Protein AF-A0A0D2ULB6-F1 (afdb_monomer)

Secondary structure (DSSP, 8-state):
--HHHHHHH--TTTT--SEEEEEE-TTT-EEEPTTSS-EEE--TT-HHHHHHHHHHSTTGGGSEEEEEEEEP--GGG-EEEEEEEEEEEETTEEEEEEEEEEEEEEE---HHHHHHHTT---SEEEEEE---S--HHHHHHHHHHHHTTTTTTEEEEEEETTEEEEEESSHHHHHHHHHHHHHHS-EEEEEEEEEEEEETTTTEEEEEEEEEEEEPS--TT-EEE--HHHHHHTTS--SEEEEEEESSSEEEE-TTT--EEEE-HHHHHHS---EEE-GGG-EEEEEEEEEEEEEEETTEEEEEEEEEETTTTTT----EEEEESBTTT--TT-EEEEEETTT-----HHHHHS-GGG--SEEEEEEE--TTT--TT--SEE------EE----HHHHHHHHHHHHHHHHHHHH-HHHHHTS-EEE-TTS-HHHHHHHHHHHHHHHHHHT----SPPGGGEEP--------S-TTGGGTTS-HHHHHHHHHHHHHHHHHHHHHHHHHT--TT-HHHHHHHHHHHHHHHHHHHHHHHHHHHHHHHHHHHH-

Structure (mmCIF, N/CA/C/O backbone):
data_AF-A0A0D2ULB6-F1
#
_entry.id   AF-A0A0D2ULB6-F1
#
loop_
_atom_site.group_PDB
_atom_site.id
_atom_site.type_symbol
_atom_site.label_atom_id
_atom_site.label_alt_id
_atom_site.label_comp_id
_atom_site.label_asym_id
_atom_site.label_entity_id
_atom_site.label_seq_id
_atom_site.pdbx_PDB_ins_code
_atom_site.Cartn_x
_atom_site.Cartn_y
_atom_site.Cartn_z
_atom_site.occupancy
_atom_site.B_iso_or_equiv
_atom_site.auth_seq_id
_atom_site.auth_comp_id
_atom_site.auth_asym_id
_atom_site.auth_atom_id
_atom_site.pdbx_PDB_model_num
ATOM 1 N N . MET A 1 1 ? 59.447 15.020 -54.342 1.00 63.72 1 MET A N 1
ATOM 2 C CA . MET A 1 1 ? 58.090 15.419 -54.772 1.00 63.72 1 MET A CA 1
ATOM 3 C C . MET A 1 1 ? 57.686 16.630 -53.933 1.00 63.72 1 MET A C 1
ATOM 5 O O . MET A 1 1 ? 57.990 16.621 -52.745 1.00 63.72 1 MET A O 1
ATOM 9 N N . CYS A 1 2 ? 57.134 17.696 -54.522 1.00 76.69 2 CYS A N 1
ATOM 10 C CA . CYS A 1 2 ? 56.746 18.900 -53.774 1.00 76.69 2 CYS A CA 1
ATOM 11 C C . CYS A 1 2 ? 55.510 18.633 -52.887 1.00 76.69 2 CYS A C 1
ATOM 13 O O . CYS A 1 2 ? 54.745 17.719 -53.189 1.00 76.69 2 CYS A O 1
ATOM 15 N N . VAL A 1 3 ? 55.289 19.396 -51.808 1.00 71.50 3 VAL A N 1
ATOM 16 C CA . VAL A 1 3 ? 54.136 19.171 -50.901 1.00 71.50 3 VAL A CA 1
ATOM 17 C C . VAL A 1 3 ? 52.798 19.317 -51.640 1.00 71.50 3 VAL A C 1
ATOM 19 O O . VAL A 1 3 ? 51.882 18.530 -51.410 1.00 71.50 3 VAL A O 1
ATOM 22 N N . ASP A 1 4 ? 52.707 20.250 -52.589 1.00 76.38 4 ASP A N 1
ATOM 23 C CA . ASP A 1 4 ? 51.505 20.448 -53.411 1.00 76.38 4 ASP A CA 1
ATOM 24 C C . ASP A 1 4 ? 51.300 19.326 -54.441 1.00 76.38 4 ASP A C 1
ATOM 26 O O . ASP A 1 4 ? 50.174 18.929 -54.725 1.00 76.38 4 ASP A O 1
ATOM 30 N N . CYS A 1 5 ? 52.393 18.740 -54.932 1.00 78.38 5 CYS A N 1
ATOM 31 C CA . CYS A 1 5 ? 52.381 17.580 -55.817 1.00 78.38 5 CYS A CA 1
ATOM 32 C C . CYS A 1 5 ? 51.831 16.348 -55.070 1.00 78.38 5 CYS A C 1
ATOM 34 O O . CYS A 1 5 ? 50.957 15.653 -55.578 1.00 78.38 5 CYS A O 1
ATOM 36 N N . ILE A 1 6 ? 52.274 16.132 -53.820 1.00 78.06 6 ILE A N 1
ATOM 37 C CA . ILE A 1 6 ? 51.802 15.039 -52.950 1.00 78.06 6 ILE A CA 1
ATOM 38 C C . ILE A 1 6 ? 50.309 15.194 -52.629 1.00 78.06 6 ILE A C 1
ATOM 40 O O . ILE A 1 6 ? 49.584 14.205 -52.630 1.00 78.06 6 ILE A O 1
ATOM 44 N N . ARG A 1 7 ? 49.829 16.422 -52.385 1.00 72.38 7 ARG A N 1
ATOM 45 C CA . ARG A 1 7 ? 48.402 16.692 -52.128 1.00 72.38 7 ARG A CA 1
ATOM 46 C C . ARG A 1 7 ? 47.494 16.383 -53.320 1.00 72.38 7 ARG A C 1
ATOM 48 O O . ARG A 1 7 ? 46.340 16.034 -53.097 1.00 72.38 7 ARG A O 1
ATOM 55 N N . ASN A 1 8 ? 47.997 16.536 -54.543 1.00 77.38 8 ASN A N 1
ATOM 56 C CA . ASN A 1 8 ? 47.217 16.319 -55.762 1.00 77.38 8 ASN A CA 1
ATOM 57 C C . ASN A 1 8 ? 47.294 14.872 -56.273 1.00 77.38 8 ASN A C 1
ATOM 59 O O . ASN A 1 8 ? 46.322 14.392 -56.847 1.00 77.38 8 ASN A O 1
ATOM 63 N N . GLU A 1 9 ? 48.419 14.176 -56.074 1.00 78.56 9 GLU A N 1
ATOM 64 C CA . GLU A 1 9 ? 48.606 12.800 -56.563 1.00 78.56 9 GLU A CA 1
ATOM 65 C C . GLU A 1 9 ? 48.183 11.720 -55.556 1.00 78.56 9 GLU A C 1
ATOM 67 O O . GLU A 1 9 ? 47.784 10.630 -55.964 1.00 78.56 9 GLU A O 1
ATOM 72 N N . VAL A 1 10 ? 48.259 11.987 -54.246 1.00 76.44 10 VAL A N 1
ATOM 73 C CA . VAL A 1 10 ? 47.962 10.987 -53.209 1.00 76.44 10 VAL A CA 1
ATOM 74 C C . VAL A 1 10 ? 46.552 11.189 -52.654 1.00 76.44 10 VAL A C 1
ATOM 76 O O . VAL A 1 10 ? 46.322 12.069 -51.823 1.00 76.44 10 VAL A O 1
ATOM 79 N N . ASP A 1 11 ? 45.610 10.327 -53.048 1.00 74.81 11 ASP A N 1
ATOM 80 C CA . ASP A 1 11 ? 44.286 10.276 -52.418 1.00 74.81 11 ASP A CA 1
ATOM 81 C C . ASP A 1 11 ? 44.346 9.497 -51.094 1.00 74.81 11 ASP A C 1
ATOM 83 O O . ASP A 1 11 ? 44.472 8.274 -51.035 1.00 74.81 11 ASP A O 1
ATOM 87 N N . ILE A 1 12 ? 44.256 10.233 -49.990 1.00 78.25 12 ILE A N 1
ATOM 88 C CA . ILE A 1 12 ? 44.272 9.692 -48.624 1.00 78.25 12 ILE A CA 1
ATOM 89 C C . ILE A 1 12 ? 42.889 9.152 -48.222 1.00 78.25 12 ILE A C 1
ATOM 91 O O . ILE A 1 12 ? 42.772 8.437 -47.225 1.00 78.25 12 ILE A O 1
ATOM 95 N N . THR A 1 13 ? 41.847 9.466 -49.003 1.00 76.38 13 THR A N 1
ATOM 96 C CA . THR A 1 13 ? 40.466 9.014 -48.782 1.00 76.38 13 THR A CA 1
ATOM 97 C C . THR A 1 13 ? 40.177 7.635 -49.368 1.00 76.38 13 THR A C 1
ATOM 99 O O . THR A 1 13 ? 39.078 7.110 -49.164 1.00 76.38 13 THR A O 1
ATOM 102 N N . ASP A 1 14 ? 41.152 7.023 -50.046 1.00 78.69 14 ASP A N 1
ATOM 103 C CA . ASP A 1 14 ? 40.992 5.702 -50.637 1.00 78.69 14 ASP A CA 1
ATOM 104 C C . ASP A 1 14 ? 40.728 4.636 -49.555 1.00 78.69 14 ASP A C 1
ATOM 106 O O . ASP A 1 14 ? 41.454 4.501 -48.562 1.00 78.69 14 ASP A O 1
ATOM 110 N N . GLY A 1 15 ? 39.621 3.910 -49.714 1.00 79.12 15 GLY A N 1
ATOM 111 C CA . GLY A 1 15 ? 39.100 2.960 -48.728 1.00 79.12 15 GLY A CA 1
ATOM 112 C C . GLY A 1 15 ? 38.148 3.530 -47.662 1.00 79.12 15 GLY A C 1
ATOM 113 O O . GLY A 1 15 ? 37.706 2.761 -46.803 1.00 79.12 15 GLY A O 1
ATOM 114 N N . ILE A 1 16 ? 37.790 4.822 -47.703 1.00 85.69 16 ILE A N 1
ATOM 115 C CA . ILE A 1 16 ? 36.759 5.421 -46.834 1.00 85.69 16 ILE A CA 1
ATOM 116 C C . ILE A 1 16 ? 35.440 5.572 -47.603 1.00 85.69 16 ILE A C 1
ATOM 118 O O . ILE A 1 16 ? 35.384 6.151 -48.687 1.00 85.69 16 ILE A O 1
ATOM 122 N N . ALA A 1 17 ? 34.341 5.086 -47.022 1.00 86.50 17 ALA A N 1
ATOM 123 C CA . ALA A 1 17 ? 33.015 5.254 -47.612 1.00 86.50 17 ALA A CA 1
ATOM 124 C C . ALA A 1 17 ? 32.534 6.716 -47.501 1.00 86.50 17 ALA A C 1
ATOM 126 O O . ALA A 1 17 ? 32.363 7.231 -46.397 1.00 86.50 17 ALA A O 1
ATOM 127 N N . LYS A 1 18 ? 32.273 7.365 -48.646 1.00 87.62 18 LYS A N 1
ATOM 128 C CA . LYS A 1 18 ? 31.757 8.751 -48.732 1.00 87.62 18 LYS A CA 1
ATOM 129 C C . LYS A 1 18 ? 30.229 8.849 -48.588 1.00 87.62 18 LYS A C 1
ATOM 131 O O . LYS A 1 18 ? 29.702 9.943 -48.410 1.00 87.62 18 LYS A O 1
ATOM 136 N N . HIS A 1 19 ? 29.530 7.712 -48.608 1.00 89.62 19 HIS A N 1
ATOM 137 C CA . HIS A 1 19 ? 28.084 7.623 -48.410 1.00 89.62 19 HIS A CA 1
ATOM 138 C C . HIS A 1 19 ? 27.736 6.660 -47.271 1.00 89.62 19 HIS A C 1
ATOM 140 O O . HIS A 1 19 ? 28.348 5.597 -47.137 1.00 89.62 19 HIS A O 1
ATOM 146 N N . GLY A 1 20 ? 26.727 7.010 -46.475 1.00 89.00 20 GLY A N 1
ATOM 147 C CA . GLY A 1 20 ? 26.208 6.179 -45.390 1.00 89.00 20 GLY A CA 1
ATOM 148 C C . GLY A 1 20 ? 24.688 6.264 -45.264 1.00 89.00 20 GLY A C 1
ATOM 149 O O . GLY A 1 20 ? 24.058 7.192 -45.758 1.00 89.00 20 GLY A O 1
ATOM 150 N N . ILE A 1 21 ? 24.084 5.291 -44.585 1.00 90.62 21 ILE A N 1
ATOM 151 C CA . ILE A 1 21 ? 22.645 5.290 -44.278 1.00 90.62 21 ILE A CA 1
ATOM 152 C C . ILE A 1 21 ? 22.483 5.443 -42.771 1.00 90.62 21 ILE A C 1
ATOM 154 O O . ILE A 1 21 ? 23.151 4.734 -42.023 1.00 90.62 21 ILE A O 1
ATOM 158 N N . LEU A 1 22 ? 21.599 6.318 -42.304 1.00 91.00 22 LEU A N 1
ATOM 159 C CA . LEU A 1 22 ? 21.206 6.451 -40.900 1.00 91.00 22 LEU A CA 1
ATOM 160 C C . LEU A 1 22 ? 19.757 6.009 -40.739 1.00 91.00 22 LEU A C 1
ATOM 162 O O . LEU A 1 22 ? 18.895 6.489 -41.460 1.00 91.00 22 LEU A O 1
ATOM 166 N N . ASN A 1 23 ? 19.487 5.108 -39.796 1.00 91.88 23 ASN A N 1
ATOM 167 C CA . ASN A 1 23 ? 18.119 4.674 -39.526 1.00 91.88 23 ASN A CA 1
ATOM 168 C C . ASN A 1 23 ? 17.566 5.514 -38.378 1.00 91.88 23 ASN A C 1
ATOM 170 O O . ASN A 1 23 ? 18.190 5.577 -37.317 1.00 91.88 23 ASN A O 1
ATOM 174 N N . TRP A 1 24 ? 16.415 6.133 -38.597 1.00 90.88 24 TRP A N 1
ATOM 175 C CA . TRP A 1 24 ? 15.753 7.042 -37.669 1.00 90.88 24 TRP A CA 1
ATOM 176 C C . TRP A 1 24 ? 14.312 6.597 -37.426 1.00 90.88 24 TRP A C 1
ATOM 178 O O . TRP A 1 24 ? 13.598 6.248 -38.367 1.00 90.88 24 TRP A O 1
ATOM 188 N N . CYS A 1 25 ? 13.872 6.598 -36.170 1.00 90.25 25 CYS A N 1
ATOM 189 C CA . CYS A 1 25 ? 12.504 6.240 -35.817 1.00 90.25 25 CYS A CA 1
ATOM 190 C C . CYS A 1 25 ? 11.628 7.485 -35.713 1.00 90.25 25 CYS A C 1
ATOM 192 O O . CYS A 1 25 ? 11.863 8.333 -34.860 1.00 90.25 25 CYS A O 1
ATOM 194 N N . ARG A 1 26 ? 10.561 7.540 -36.518 1.00 86.31 26 ARG A N 1
ATOM 195 C CA . ARG A 1 26 ? 9.628 8.678 -36.564 1.00 86.31 26 ARG A CA 1
ATOM 196 C C . ARG A 1 26 ? 8.887 8.930 -35.247 1.00 86.31 26 ARG A C 1
ATOM 198 O O . ARG A 1 26 ? 8.573 10.069 -34.951 1.00 86.31 26 ARG A O 1
ATOM 205 N N . ASN A 1 27 ? 8.596 7.882 -34.474 1.00 84.31 27 ASN A N 1
ATOM 206 C CA . ASN A 1 27 ? 7.733 7.997 -33.291 1.00 84.31 27 ASN A CA 1
ATOM 207 C C . ASN A 1 27 ? 8.496 8.316 -32.001 1.00 84.31 27 ASN A C 1
ATOM 209 O O . ASN A 1 27 ? 7.884 8.740 -31.031 1.00 84.31 27 ASN A O 1
ATOM 213 N N . CYS A 1 28 ? 9.797 8.027 -31.940 1.00 84.75 28 CYS A N 1
ATOM 214 C CA . CYS A 1 28 ? 10.604 8.288 -30.743 1.00 84.75 28 CYS A CA 1
ATOM 215 C C . CYS A 1 28 ? 11.834 9.148 -31.023 1.00 84.75 28 CYS A C 1
ATOM 217 O O . CYS A 1 28 ? 12.656 9.297 -30.130 1.00 84.75 28 CYS A O 1
ATOM 219 N N . GLU A 1 29 ? 12.001 9.605 -32.265 1.00 86.75 29 GLU A N 1
ATOM 220 C CA . GLU A 1 29 ? 13.094 10.465 -32.733 1.00 86.75 29 GLU A CA 1
ATOM 221 C C . GLU A 1 29 ? 14.506 9.929 -32.434 1.00 86.75 29 GLU A C 1
ATOM 223 O O . GLU A 1 29 ? 15.489 10.661 -32.387 1.00 86.75 29 GLU A O 1
ATOM 228 N N . ARG A 1 30 ? 14.631 8.607 -32.262 1.00 88.75 30 ARG A N 1
ATOM 229 C CA . ARG A 1 30 ? 15.908 7.943 -31.965 1.00 88.75 30 ARG A CA 1
ATOM 230 C C . ARG A 1 30 ? 16.594 7.470 -33.233 1.00 88.75 30 ARG A C 1
ATOM 232 O O . ARG A 1 30 ? 15.940 6.983 -34.159 1.00 88.75 30 ARG A O 1
ATOM 239 N N . TYR A 1 31 ? 17.920 7.500 -33.213 1.00 90.38 31 TYR A N 1
ATOM 240 C CA . TYR A 1 31 ? 18.774 6.940 -34.251 1.00 90.38 31 TYR A CA 1
ATOM 241 C C . TYR A 1 31 ? 19.286 5.555 -33.857 1.00 90.38 31 TYR A C 1
ATOM 243 O O . TYR A 1 31 ? 19.660 5.307 -32.708 1.00 90.38 31 TYR A O 1
ATOM 251 N N . LEU A 1 32 ? 19.331 4.640 -34.825 1.00 90.19 32 LEU A N 1
ATOM 252 C CA . LEU A 1 32 ? 19.930 3.324 -34.635 1.00 90.19 32 LEU A CA 1
ATOM 253 C C . LEU A 1 32 ? 21.455 3.445 -34.611 1.00 90.19 32 LEU A C 1
ATOM 255 O O . LEU A 1 32 ? 22.077 3.923 -35.567 1.00 90.19 32 LEU A O 1
ATOM 259 N N . ASN A 1 33 ? 22.058 2.953 -33.537 1.00 86.94 33 ASN A N 1
ATOM 260 C CA . ASN A 1 33 ? 23.501 2.918 -33.378 1.00 86.94 33 ASN A CA 1
ATOM 261 C C . ASN A 1 33 ? 24.158 1.956 -34.394 1.00 86.94 33 ASN A C 1
ATOM 263 O O . ASN A 1 33 ? 23.523 1.053 -34.941 1.00 86.94 33 ASN A O 1
ATOM 267 N N . HIS A 1 34 ? 25.455 2.137 -34.651 1.00 78.62 34 HIS A N 1
ATOM 268 C CA . HIS A 1 34 ? 26.231 1.357 -35.625 1.00 78.62 34 HIS A CA 1
ATOM 269 C C . HIS A 1 34 ? 26.242 -0.160 -35.345 1.00 78.62 34 HIS A C 1
ATOM 271 O O . HIS A 1 34 ? 26.382 -0.947 -36.276 1.00 78.62 34 HIS A O 1
ATOM 277 N N . ASN A 1 35 ? 26.058 -0.564 -34.083 1.00 77.44 35 ASN A N 1
ATOM 278 C CA . ASN A 1 35 ? 25.974 -1.959 -33.646 1.00 77.44 35 ASN A CA 1
ATOM 279 C C . ASN A 1 35 ? 24.591 -2.601 -33.883 1.00 77.44 35 ASN A C 1
ATOM 281 O O . ASN A 1 35 ? 24.417 -3.781 -33.601 1.00 77.44 35 ASN A O 1
ATOM 285 N N . GLY A 1 36 ? 23.604 -1.845 -34.379 1.00 75.31 36 GLY A N 1
ATOM 286 C CA . GLY A 1 36 ? 22.288 -2.354 -34.780 1.00 75.31 36 GLY A CA 1
ATOM 287 C C . GLY A 1 36 ? 21.363 -2.788 -33.637 1.00 75.31 36 GLY A C 1
ATOM 288 O O . GLY A 1 36 ? 20.239 -3.201 -33.902 1.00 75.31 36 GLY A O 1
ATOM 289 N N . GLN A 1 37 ? 21.803 -2.684 -32.381 1.00 75.75 37 GLN A N 1
ATOM 290 C CA . GLN A 1 37 ? 21.043 -3.141 -31.211 1.00 75.75 37 GLN A CA 1
ATOM 291 C C . GLN A 1 37 ? 20.433 -1.984 -30.416 1.00 75.75 37 GLN A C 1
ATOM 293 O O . GLN A 1 37 ? 19.296 -2.074 -29.954 1.00 75.75 37 GLN A O 1
ATOM 298 N N . ASN A 1 38 ? 21.167 -0.875 -30.291 1.00 83.44 38 ASN A N 1
ATOM 299 C CA . ASN A 1 38 ? 20.782 0.223 -29.409 1.00 83.44 38 ASN A CA 1
ATOM 300 C C . ASN A 1 38 ? 20.250 1.413 -30.208 1.00 83.44 38 ASN A C 1
ATOM 302 O O . ASN A 1 38 ? 20.798 1.775 -31.249 1.00 83.44 38 ASN A O 1
ATOM 306 N N . TRP A 1 39 ? 19.204 2.041 -29.680 1.00 88.38 39 TRP A N 1
ATOM 307 C CA . TRP A 1 39 ? 18.621 3.270 -30.209 1.00 88.38 39 TRP A CA 1
ATOM 308 C C . TRP A 1 39 ? 18.983 4.421 -29.277 1.00 88.38 39 TRP A C 1
ATOM 310 O O . TRP A 1 39 ? 18.679 4.355 -28.087 1.00 88.38 39 TRP A O 1
ATOM 320 N N . LEU A 1 40 ? 19.635 5.448 -29.812 1.00 88.19 40 LEU A N 1
ATOM 321 C CA . LEU A 1 40 ? 20.091 6.618 -29.065 1.00 88.19 40 LEU A CA 1
ATOM 322 C C . LEU A 1 40 ? 19.201 7.819 -29.402 1.00 88.19 40 LEU A C 1
ATOM 324 O O . LEU A 1 40 ? 18.844 8.005 -30.567 1.00 88.19 40 LEU A O 1
ATOM 328 N N . VAL A 1 41 ? 18.831 8.608 -28.395 1.00 87.94 41 VAL A N 1
ATOM 329 C CA . VAL A 1 41 ? 18.207 9.922 -28.613 1.00 87.94 41 VAL A CA 1
ATOM 330 C C . VAL A 1 41 ? 19.323 10.867 -29.027 1.00 87.94 41 VAL A C 1
ATOM 332 O O . VAL A 1 41 ? 20.303 10.967 -28.307 1.00 87.94 41 VAL A O 1
ATOM 335 N N . ALA A 1 42 ? 19.216 11.498 -30.191 1.00 87.31 42 ALA A N 1
ATOM 336 C CA . ALA A 1 42 ? 20.209 12.463 -30.637 1.00 87.31 42 ALA A CA 1
ATOM 337 C C . ALA A 1 42 ? 19.510 13.564 -31.429 1.00 87.31 42 ALA A C 1
ATOM 339 O O . ALA A 1 42 ? 18.795 13.275 -32.389 1.00 87.31 42 ALA A O 1
ATOM 340 N N . GLU A 1 43 ? 19.731 14.811 -31.034 1.00 87.56 43 GLU A N 1
ATOM 341 C CA . GLU A 1 43 ? 19.219 15.978 -31.749 1.00 87.56 43 GLU A CA 1
ATOM 342 C C . GLU A 1 43 ? 19.993 16.195 -33.057 1.00 87.56 43 GLU A C 1
ATOM 344 O O . GLU A 1 43 ? 21.124 15.711 -33.227 1.00 87.56 43 GLU A O 1
ATOM 349 N N . LEU A 1 44 ? 19.385 16.922 -33.997 1.00 84.25 44 LEU A N 1
ATOM 350 C CA . LEU A 1 44 ? 20.067 17.354 -35.216 1.00 84.25 44 LEU A CA 1
ATOM 351 C C . LEU A 1 44 ? 21.279 18.219 -34.851 1.00 84.25 44 LEU A C 1
ATOM 353 O O . LEU A 1 44 ? 21.235 18.998 -33.909 1.00 84.25 44 LEU A O 1
ATOM 357 N N . GLU A 1 45 ? 22.381 18.029 -35.577 1.00 85.00 45 GLU A N 1
ATOM 358 C CA . GLU A 1 45 ? 23.652 18.738 -35.349 1.00 85.00 45 GLU A CA 1
ATOM 359 C C . GLU A 1 45 ? 24.271 18.551 -33.942 1.00 85.00 45 GLU A C 1
ATOM 361 O O . GLU A 1 45 ? 25.219 19.238 -33.569 1.00 85.00 45 GLU A O 1
ATOM 366 N N . SER A 1 46 ? 23.818 17.550 -33.177 1.00 90.12 46 SER A N 1
ATOM 367 C CA . SER A 1 46 ? 24.377 17.231 -31.860 1.00 90.12 46 SER A CA 1
ATOM 368 C C . SER A 1 46 ? 25.712 16.475 -31.924 1.00 90.12 46 SER A C 1
ATOM 370 O O . SER A 1 46 ? 26.015 15.712 -32.851 1.00 90.12 46 SER A O 1
ATOM 372 N N . ARG A 1 47 ? 26.506 16.598 -30.852 1.00 87.81 47 ARG A N 1
ATOM 373 C CA . ARG A 1 47 ? 27.756 15.836 -30.653 1.00 87.81 47 ARG A CA 1
ATOM 374 C C . ARG A 1 47 ? 27.534 14.317 -30.679 1.00 87.81 47 ARG A C 1
ATOM 376 O O . ARG A 1 47 ? 28.395 13.556 -31.132 1.00 87.81 47 ARG A O 1
ATOM 383 N N . GLU A 1 48 ? 26.389 13.863 -30.180 1.00 89.62 48 GLU A N 1
ATOM 384 C CA . GLU A 1 48 ? 26.035 12.444 -30.124 1.00 89.62 48 GLU A CA 1
ATOM 385 C C . GLU A 1 48 ? 25.770 11.875 -31.518 1.00 89.62 48 GLU A C 1
ATOM 387 O O . GLU A 1 48 ? 26.307 10.819 -31.874 1.00 89.62 48 GLU A O 1
ATOM 392 N N . LEU A 1 49 ? 25.034 12.624 -32.345 1.00 89.50 49 LEU A N 1
ATOM 393 C CA . LEU A 1 49 ? 24.793 12.283 -33.742 1.00 89.50 49 LEU A CA 1
ATOM 394 C C . LEU A 1 49 ? 26.100 12.246 -34.540 1.00 89.50 49 LEU A C 1
ATOM 396 O O . LEU A 1 49 ? 26.315 11.327 -35.333 1.00 89.50 49 LEU A O 1
ATOM 400 N N . LEU A 1 50 ? 27.010 13.190 -34.281 1.00 90.56 50 LEU A N 1
ATOM 401 C CA . LEU A 1 50 ? 28.331 13.227 -34.908 1.00 90.56 50 LEU A CA 1
ATOM 402 C C . LEU A 1 50 ? 29.140 11.976 -34.554 1.00 90.56 50 LEU A C 1
ATOM 404 O O . LEU A 1 50 ? 29.695 11.315 -35.433 1.00 90.56 50 LEU A O 1
ATOM 408 N N . THR A 1 51 ? 29.136 11.589 -33.278 1.00 88.88 51 THR A N 1
ATOM 409 C CA . THR A 1 51 ? 29.808 10.370 -32.808 1.00 88.88 51 THR A CA 1
ATOM 410 C C . THR A 1 51 ? 29.249 9.118 -33.490 1.00 88.88 51 THR A C 1
ATOM 412 O O . THR A 1 51 ? 30.009 8.223 -33.872 1.00 88.88 51 THR A O 1
ATOM 415 N N . LEU A 1 52 ? 27.928 9.050 -33.674 1.00 88.69 52 LEU A N 1
ATOM 416 C CA . LEU A 1 52 ? 27.264 7.951 -34.374 1.00 88.69 52 LEU A CA 1
ATOM 417 C C . LEU A 1 52 ? 27.683 7.906 -35.851 1.00 88.69 52 LEU A C 1
ATOM 419 O O . LEU A 1 52 ? 28.018 6.832 -36.355 1.00 88.69 52 LEU A O 1
ATOM 423 N N . CYS A 1 53 ? 27.734 9.060 -36.518 1.00 88.94 53 CYS A N 1
ATOM 424 C CA . CYS A 1 53 ? 28.157 9.184 -37.913 1.00 88.94 53 CYS A CA 1
ATOM 425 C C . CYS A 1 53 ? 29.606 8.718 -38.112 1.00 88.94 53 CYS A C 1
ATOM 427 O O . CYS A 1 53 ? 29.858 7.869 -38.969 1.00 88.94 53 CYS A O 1
ATOM 429 N N . LEU A 1 54 ? 30.541 9.185 -37.274 1.00 88.56 54 LEU A N 1
ATOM 430 C CA . LEU A 1 54 ? 31.956 8.792 -37.334 1.00 88.56 54 LEU A CA 1
ATOM 431 C C . LEU A 1 54 ? 32.157 7.286 -37.115 1.00 88.56 54 LEU A C 1
ATOM 433 O O . LEU A 1 54 ? 32.912 6.655 -37.851 1.00 88.56 54 LEU A O 1
ATOM 437 N N . LYS A 1 55 ? 31.449 6.685 -36.148 1.00 88.06 55 LYS A N 1
ATOM 438 C CA . LYS A 1 55 ? 31.538 5.238 -35.869 1.00 88.06 55 LYS A CA 1
ATOM 439 C C . LYS A 1 55 ? 30.931 4.367 -36.968 1.00 88.06 55 LYS A C 1
ATOM 441 O O . LYS A 1 55 ? 31.306 3.205 -37.101 1.00 88.06 55 LYS A O 1
ATOM 446 N N . LYS A 1 56 ? 29.976 4.894 -37.737 1.00 86.38 56 LYS A N 1
ATOM 447 C CA . LYS A 1 56 ? 29.292 4.140 -38.796 1.00 86.38 56 LYS A CA 1
ATOM 448 C C . LYS A 1 56 ? 30.122 4.015 -40.073 1.00 86.38 56 LYS A C 1
ATOM 450 O O . LYS A 1 56 ? 29.921 3.074 -40.842 1.00 86.38 56 LYS A O 1
ATOM 455 N N . ILE A 1 57 ? 31.046 4.946 -40.304 1.00 85.56 57 ILE A N 1
ATOM 456 C CA . ILE A 1 57 ? 31.901 4.955 -41.492 1.00 85.56 57 ILE A CA 1
ATOM 457 C C . ILE A 1 57 ? 32.960 3.857 -41.378 1.00 85.56 57 ILE A C 1
ATOM 459 O O . ILE A 1 57 ? 33.750 3.798 -40.437 1.00 85.56 57 ILE A O 1
ATOM 463 N N . ARG A 1 58 ? 33.014 2.989 -42.389 1.00 82.12 58 ARG A N 1
ATOM 464 C CA . ARG A 1 58 ? 34.059 1.967 -42.502 1.00 82.12 58 ARG A CA 1
ATOM 465 C C . ARG A 1 58 ? 35.378 2.618 -42.921 1.00 82.12 58 ARG A C 1
ATOM 467 O O . ARG A 1 58 ? 35.390 3.488 -43.784 1.00 82.12 58 ARG A O 1
ATOM 474 N N . GLY A 1 59 ? 36.482 2.172 -42.324 1.00 81.50 59 GLY A N 1
ATOM 475 C CA . GLY A 1 59 ? 37.835 2.626 -42.678 1.00 81.50 59 GLY A CA 1
ATOM 476 C C . GLY A 1 59 ? 38.350 3.828 -41.880 1.00 81.50 59 GLY A C 1
ATOM 477 O O . GLY A 1 59 ? 39.561 4.031 -41.843 1.00 81.50 59 GLY A O 1
ATOM 478 N N . LEU A 1 60 ? 37.484 4.549 -41.156 1.00 81.62 60 LEU A N 1
ATOM 479 C CA . LEU A 1 60 ? 37.879 5.744 -40.401 1.00 81.62 60 LEU A CA 1
ATOM 480 C C . LEU A 1 60 ? 38.813 5.439 -39.216 1.00 81.62 60 LEU A C 1
ATOM 482 O O . LEU A 1 60 ? 39.624 6.273 -38.848 1.00 81.62 60 LEU A O 1
ATOM 486 N N . GLY A 1 61 ? 38.774 4.220 -38.666 1.00 79.69 61 GLY A N 1
ATOM 487 C CA . GLY A 1 61 ? 39.682 3.801 -37.588 1.00 79.69 61 GLY A CA 1
ATOM 488 C C . GLY A 1 61 ? 41.152 3.641 -38.003 1.00 79.69 61 GLY A C 1
ATOM 489 O O . GLY A 1 61 ? 42.007 3.503 -37.137 1.00 79.69 61 GLY A O 1
ATOM 490 N N . LYS A 1 62 ? 41.463 3.643 -39.310 1.00 80.94 62 LYS A N 1
ATOM 491 C CA . LYS A 1 62 ? 42.840 3.526 -39.826 1.00 80.94 62 LYS A CA 1
ATOM 492 C C . LYS A 1 62 ? 43.542 4.877 -39.995 1.00 80.94 62 LYS A C 1
ATOM 494 O O . LYS A 1 62 ? 44.735 4.898 -40.281 1.00 80.94 62 LYS A O 1
ATOM 499 N N . VAL A 1 63 ? 42.807 5.982 -39.890 1.00 82.62 63 VAL A N 1
ATOM 500 C CA . VAL A 1 63 ? 43.302 7.336 -40.157 1.00 82.62 63 VAL A CA 1
ATOM 501 C C . VAL A 1 63 ? 42.997 8.218 -38.950 1.00 82.62 63 VAL A C 1
ATOM 503 O O . VAL A 1 63 ? 41.975 8.036 -38.291 1.00 82.62 63 VAL A O 1
ATOM 506 N N . ARG A 1 64 ? 43.880 9.167 -38.627 1.00 86.12 64 ARG A N 1
ATOM 507 C CA . ARG A 1 64 ? 43.655 10.079 -37.503 1.00 86.12 64 ARG A CA 1
ATOM 508 C C . ARG A 1 64 ? 42.667 11.162 -37.933 1.00 86.12 64 ARG A C 1
ATOM 510 O O . ARG A 1 64 ? 42.920 11.886 -38.890 1.00 86.12 64 ARG A O 1
ATOM 517 N N . VAL A 1 65 ? 41.530 11.266 -37.249 1.00 88.12 65 VAL A N 1
ATOM 518 C CA . VAL A 1 65 ? 40.561 12.352 -37.467 1.00 88.12 65 VAL A CA 1
ATOM 519 C C . VAL A 1 65 ? 41.005 13.556 -36.642 1.00 88.12 65 VAL A C 1
ATOM 521 O O . VAL A 1 65 ? 41.211 13.420 -35.438 1.00 88.12 65 VAL A O 1
ATOM 524 N N . GLN A 1 66 ? 41.179 14.709 -37.286 1.00 88.94 66 GLN A N 1
ATOM 525 C CA . GLN A 1 66 ? 41.562 15.952 -36.615 1.00 88.94 66 GLN A CA 1
ATOM 526 C C . GLN A 1 66 ? 40.334 16.777 -36.231 1.00 88.94 66 GLN A C 1
ATOM 528 O O . GLN A 1 66 ? 40.249 17.268 -35.110 1.00 88.94 66 GLN A O 1
ATOM 533 N N . ASP A 1 67 ? 39.400 16.923 -37.168 1.00 89.50 67 ASP A N 1
ATOM 534 C CA . ASP A 1 67 ? 38.201 17.734 -36.998 1.00 89.50 67 ASP A CA 1
ATOM 535 C C . ASP A 1 67 ? 37.030 17.109 -37.763 1.00 89.50 67 ASP A C 1
ATOM 537 O O . ASP A 1 67 ? 37.211 16.460 -38.799 1.00 89.50 67 ASP A O 1
ATOM 541 N N . ALA A 1 68 ? 35.827 17.286 -37.238 1.00 91.88 68 ALA A N 1
ATOM 542 C CA . ALA A 1 68 ? 34.596 16.857 -37.869 1.00 91.88 68 ALA A CA 1
ATOM 543 C C . ALA A 1 68 ? 33.488 17.848 -37.517 1.00 91.88 68 ALA A C 1
ATOM 545 O O . ALA A 1 68 ? 33.277 18.162 -36.349 1.00 91.88 68 ALA A O 1
ATOM 546 N N . GLY A 1 69 ? 32.750 18.295 -38.528 1.00 92.75 69 GLY A N 1
ATOM 547 C CA . GLY A 1 69 ? 31.659 19.248 -38.364 1.00 92.75 69 GLY A CA 1
ATOM 548 C C . GLY A 1 69 ? 30.512 18.958 -39.318 1.00 92.75 69 GLY A C 1
ATOM 549 O O . GLY A 1 69 ? 30.705 18.390 -40.397 1.00 92.75 69 GLY A O 1
ATOM 550 N N . PHE A 1 70 ? 29.304 19.342 -38.923 1.00 93.75 70 PHE A N 1
ATOM 551 C CA . PHE A 1 70 ? 28.153 19.283 -39.812 1.00 93.75 70 PHE A CA 1
ATOM 552 C C . PHE A 1 70 ? 28.217 20.413 -40.837 1.00 93.75 70 PHE A C 1
ATOM 554 O O . PHE A 1 70 ? 28.654 21.526 -40.549 1.00 93.75 70 PHE A O 1
ATOM 561 N N . ILE A 1 71 ? 27.800 20.105 -42.058 1.00 93.06 71 ILE A N 1
ATOM 562 C CA . ILE A 1 71 ? 27.454 21.110 -43.054 1.00 93.06 71 ILE A CA 1
ATOM 563 C C . ILE A 1 71 ? 25.941 21.213 -43.012 1.00 93.06 71 ILE A C 1
ATOM 565 O O . ILE A 1 71 ? 25.270 20.194 -43.186 1.00 93.06 71 ILE A O 1
ATOM 569 N N . TRP A 1 72 ? 25.434 22.430 -42.817 1.00 90.25 72 TRP A N 1
ATOM 570 C CA . TRP A 1 72 ? 24.000 22.676 -42.814 1.00 90.25 72 TRP A CA 1
ATOM 571 C C . TRP A 1 72 ? 23.361 22.106 -44.082 1.00 90.25 72 TRP A C 1
ATOM 573 O O . TRP A 1 72 ? 23.807 22.336 -45.213 1.00 90.25 72 TRP A O 1
ATOM 583 N N . THR A 1 73 ? 22.314 21.327 -43.874 1.00 88.06 73 THR A N 1
ATOM 584 C CA . THR A 1 73 ? 21.497 20.717 -44.915 1.00 88.06 73 THR A CA 1
ATOM 585 C C . THR A 1 73 ? 20.047 20.975 -44.575 1.00 88.06 73 THR A C 1
ATOM 587 O O . THR A 1 73 ? 19.667 20.929 -43.408 1.00 88.06 73 THR A O 1
ATOM 590 N N . GLU A 1 74 ? 19.222 21.206 -45.590 1.00 86.75 74 GLU A N 1
ATOM 591 C CA . GLU A 1 74 ? 17.806 21.478 -45.374 1.00 86.75 74 GLU A CA 1
ATOM 592 C C . GLU A 1 74 ? 17.122 20.316 -44.616 1.00 86.75 74 GLU A C 1
ATOM 594 O O . GLU A 1 74 ? 17.281 19.158 -45.028 1.00 86.75 74 GLU A O 1
ATOM 599 N N . PRO A 1 75 ? 16.327 20.580 -43.559 1.00 76.50 75 PRO A N 1
ATOM 600 C CA . PRO A 1 75 ? 15.714 19.539 -42.721 1.00 76.50 75 PRO A CA 1
ATOM 601 C C . PRO A 1 75 ? 14.873 18.505 -43.490 1.00 76.50 75 PRO A C 1
ATOM 603 O O . PRO A 1 75 ? 14.880 17.315 -43.174 1.00 76.50 75 PRO A O 1
ATOM 606 N N . HIS A 1 76 ? 14.190 18.929 -44.557 1.00 82.00 76 HIS A N 1
ATOM 607 C CA . HIS A 1 76 ? 13.338 18.061 -45.379 1.00 82.00 76 HIS A CA 1
ATOM 608 C C . HIS A 1 76 ? 14.120 17.149 -46.329 1.00 82.00 76 HIS A C 1
ATOM 610 O O . HIS A 1 76 ? 13.578 16.157 -46.820 1.00 82.00 76 HIS A O 1
ATOM 616 N N . SER A 1 77 ? 15.402 17.441 -46.569 1.00 84.62 77 SER A N 1
ATOM 617 C CA . SER A 1 77 ? 16.222 16.705 -47.536 1.00 84.62 77 SER A CA 1
ATOM 618 C C . SER A 1 77 ? 16.515 15.260 -47.114 1.00 84.62 77 SER A C 1
ATOM 620 O O . SER A 1 77 ? 16.964 14.463 -47.942 1.00 84.62 77 SER A O 1
ATOM 622 N N . ARG A 1 78 ? 16.271 14.912 -45.835 1.00 87.81 78 ARG A N 1
ATOM 623 C CA . ARG A 1 78 ? 16.634 13.625 -45.206 1.00 87.81 78 ARG A CA 1
ATOM 624 C C . ARG A 1 78 ? 18.083 13.226 -45.488 1.00 87.81 78 ARG A C 1
ATOM 626 O O . ARG A 1 78 ? 18.408 12.043 -45.605 1.00 87.81 78 ARG A O 1
ATOM 633 N N . ARG A 1 79 ? 18.957 14.217 -45.622 1.00 90.69 79 ARG A N 1
ATOM 634 C CA . ARG A 1 79 ? 20.383 14.051 -45.869 1.00 90.69 79 ARG A CA 1
ATOM 635 C C . ARG A 1 79 ? 21.128 14.853 -44.826 1.00 90.69 79 ARG A C 1
ATOM 637 O O . ARG A 1 79 ? 20.746 15.977 -44.539 1.00 90.69 79 ARG A O 1
ATOM 644 N N . ILE A 1 80 ? 22.179 14.266 -44.276 1.00 91.94 80 ILE A N 1
ATOM 645 C CA . ILE A 1 80 ? 23.074 14.914 -43.323 1.00 91.94 80 ILE A CA 1
ATOM 646 C C . ILE A 1 80 ? 24.462 14.878 -43.936 1.00 91.94 80 ILE A C 1
ATOM 648 O O . ILE A 1 80 ? 24.960 13.809 -44.295 1.00 91.94 80 ILE A O 1
ATOM 652 N N . LYS A 1 81 ? 25.087 16.044 -44.078 1.00 92.94 81 LYS A N 1
ATOM 653 C CA . LYS A 1 81 ? 26.446 16.152 -44.608 1.00 92.94 81 LYS A CA 1
ATOM 654 C C . LYS A 1 81 ? 27.411 16.431 -43.468 1.00 92.94 81 LYS A C 1
ATOM 656 O O . LYS A 1 81 ? 27.223 17.370 -42.703 1.00 92.94 81 LYS A O 1
ATOM 661 N N . VAL A 1 82 ? 28.456 15.618 -43.367 1.00 93.25 82 VAL A N 1
ATOM 662 C CA . VAL A 1 82 ? 29.512 15.775 -42.363 1.00 93.25 82 VAL A CA 1
ATOM 663 C C . VAL A 1 82 ? 30.821 16.037 -43.086 1.00 93.25 82 VAL A C 1
ATOM 665 O O . VAL A 1 82 ? 31.261 15.229 -43.902 1.00 93.25 82 VAL A O 1
ATOM 668 N N . LYS A 1 83 ? 31.446 17.173 -42.795 1.00 94.06 83 LYS A N 1
ATOM 669 C CA . LYS A 1 83 ? 32.805 17.480 -43.225 1.00 94.06 83 LYS A CA 1
ATOM 670 C C . LYS A 1 83 ? 33.768 16.848 -42.232 1.00 94.06 83 LYS A C 1
ATOM 672 O O . LYS A 1 83 ? 33.697 17.153 -41.046 1.00 94.06 83 LYS A O 1
ATOM 677 N N . VAL A 1 84 ? 34.666 15.993 -42.709 1.00 91.62 84 VAL A N 1
ATOM 678 C CA . VAL A 1 84 ? 35.692 15.354 -41.878 1.00 91.62 84 VAL A CA 1
ATOM 679 C C . VAL A 1 84 ? 37.068 15.740 -42.402 1.00 91.62 84 VAL A C 1
ATOM 681 O O . VAL A 1 84 ? 37.341 15.644 -43.601 1.00 91.62 84 VAL A O 1
ATOM 684 N N . VAL A 1 85 ? 37.930 16.185 -41.493 1.00 91.81 85 VAL A N 1
ATOM 685 C CA . VAL A 1 85 ? 39.338 16.480 -41.746 1.00 91.81 85 VAL A CA 1
ATOM 686 C C . VAL A 1 85 ? 40.163 15.326 -41.196 1.00 91.81 85 VAL A C 1
ATOM 688 O O . VAL A 1 85 ? 40.189 15.074 -39.989 1.00 91.81 85 VAL A O 1
ATOM 691 N N . ILE A 1 86 ? 40.824 14.612 -42.100 1.00 90.19 86 ILE A N 1
ATOM 692 C CA . ILE A 1 86 ? 41.676 13.472 -41.776 1.00 90.19 86 ILE A CA 1
ATOM 693 C C . ILE A 1 86 ? 43.149 13.820 -41.947 1.00 90.19 86 ILE A C 1
ATOM 695 O O . ILE A 1 86 ? 43.526 14.635 -42.790 1.00 90.19 86 ILE A O 1
ATOM 699 N N . GLU A 1 87 ? 43.975 13.156 -41.153 1.00 88.31 87 GLU A N 1
ATOM 700 C CA . GLU A 1 87 ? 45.422 13.277 -41.133 1.00 88.31 87 GLU A CA 1
ATOM 701 C C . GLU A 1 87 ? 46.043 11.880 -41.255 1.00 88.31 87 GLU A C 1
ATOM 703 O O . GLU A 1 87 ? 45.728 10.967 -40.482 1.00 88.31 87 GLU A O 1
ATOM 708 N N . LYS A 1 88 ? 46.908 11.702 -42.256 1.00 84.25 88 LYS A N 1
ATOM 709 C CA . LYS A 1 88 ? 47.636 10.452 -42.493 1.00 84.25 88 LYS A CA 1
ATOM 710 C C . LYS A 1 88 ? 49.103 10.755 -42.753 1.00 84.25 88 LYS A C 1
ATOM 712 O O . LYS A 1 88 ? 49.430 11.682 -43.496 1.00 84.25 88 LYS A O 1
ATOM 717 N N . ASP A 1 89 ? 49.961 9.927 -42.177 1.00 83.94 89 ASP A N 1
ATOM 718 C CA . ASP A 1 89 ? 51.396 9.996 -42.410 1.00 83.94 89 ASP A CA 1
ATOM 719 C C . ASP A 1 89 ? 51.729 9.259 -43.711 1.00 83.94 89 ASP A C 1
ATOM 721 O O . ASP A 1 89 ? 51.403 8.080 -43.882 1.00 83.94 89 ASP A O 1
ATOM 725 N N . PHE A 1 90 ? 52.370 9.960 -44.644 1.00 78.19 90 PHE A N 1
ATOM 726 C CA . PHE A 1 90 ? 52.833 9.409 -45.913 1.00 78.19 90 PHE A CA 1
ATOM 727 C C . PHE A 1 90 ? 54.328 9.697 -46.070 1.00 78.19 90 PHE A C 1
ATOM 729 O O . PHE A 1 90 ? 54.734 10.847 -46.220 1.00 78.19 90 PHE A O 1
ATOM 736 N N . ASN A 1 91 ? 55.164 8.655 -46.004 1.00 78.62 91 ASN A N 1
ATOM 737 C CA . ASN A 1 91 ? 56.626 8.740 -46.157 1.00 78.62 91 ASN A CA 1
ATOM 738 C C . ASN A 1 91 ? 57.299 9.838 -45.298 1.00 78.62 91 ASN A C 1
ATOM 740 O O . ASN A 1 91 ? 58.192 10.540 -45.764 1.00 78.62 91 ASN A O 1
ATOM 744 N N . GLY A 1 92 ? 56.855 9.999 -44.045 1.00 76.50 92 GLY A N 1
ATOM 745 C CA . GLY A 1 92 ? 57.391 10.990 -43.099 1.00 76.50 92 GLY A CA 1
ATOM 746 C C . GLY A 1 92 ? 56.812 12.405 -43.233 1.00 76.50 92 GLY A C 1
ATOM 747 O O . GLY A 1 92 ? 57.138 13.262 -42.416 1.00 76.50 92 GLY A O 1
ATOM 748 N N . ALA A 1 93 ? 55.933 12.652 -44.211 1.00 79.50 93 ALA A N 1
ATOM 749 C CA . ALA A 1 93 ? 55.176 13.893 -44.343 1.00 79.50 93 ALA A CA 1
ATOM 750 C C . ALA A 1 93 ? 53.729 13.702 -43.863 1.00 79.50 93 ALA A C 1
ATOM 752 O O . ALA A 1 93 ? 53.046 12.755 -44.256 1.00 79.50 93 ALA A O 1
ATOM 753 N N . ILE A 1 94 ? 53.255 14.624 -43.024 1.00 83.12 94 ILE A N 1
ATOM 754 C CA . ILE A 1 94 ? 51.883 14.632 -42.514 1.00 83.12 94 ILE A CA 1
ATOM 755 C C . ILE A 1 94 ? 50.999 15.358 -43.527 1.00 83.12 94 ILE A C 1
ATOM 757 O O . ILE A 1 94 ? 51.177 16.556 -43.764 1.00 83.12 94 ILE A O 1
ATOM 761 N N . VAL A 1 95 ? 50.038 14.653 -44.123 1.00 84.06 95 VAL A N 1
ATOM 762 C CA . VAL A 1 95 ? 49.122 15.244 -45.103 1.00 84.06 95 VAL A CA 1
ATOM 763 C C . VAL A 1 95 ? 47.709 15.280 -44.533 1.00 84.06 95 VAL A C 1
ATOM 765 O O . VAL A 1 95 ? 47.191 14.287 -44.019 1.00 84.06 95 VAL A O 1
ATOM 768 N N . ARG A 1 96 ? 47.092 16.460 -44.629 1.00 86.94 96 ARG A N 1
ATOM 769 C CA . ARG A 1 96 ? 45.719 16.722 -44.195 1.00 86.94 96 ARG A CA 1
ATOM 770 C C . ARG A 1 96 ? 44.815 16.843 -45.405 1.00 86.94 96 ARG A C 1
ATOM 772 O O . ARG A 1 96 ? 45.142 17.571 -46.342 1.00 86.94 96 ARG A O 1
ATOM 779 N N . HIS A 1 97 ? 43.677 16.168 -45.358 1.00 86.75 97 HIS A N 1
ATOM 780 C CA . HIS A 1 97 ? 42.669 16.234 -46.405 1.00 86.75 97 HIS A CA 1
ATOM 781 C C . HIS A 1 97 ? 41.280 16.380 -45.784 1.00 86.75 97 HIS A C 1
ATOM 783 O O . HIS A 1 97 ? 40.956 15.710 -44.804 1.00 86.75 97 HIS A O 1
ATOM 789 N N . ALA A 1 98 ? 40.464 17.266 -46.352 1.00 89.19 98 ALA A N 1
ATOM 790 C CA . ALA A 1 98 ? 39.089 17.486 -45.927 1.00 89.19 98 ALA A CA 1
ATOM 791 C C . ALA A 1 98 ? 38.141 16.966 -47.004 1.00 89.19 98 ALA A C 1
ATOM 793 O O . ALA A 1 98 ? 38.244 17.364 -48.161 1.00 89.19 98 ALA A O 1
ATOM 794 N N . PHE A 1 99 ? 37.195 16.119 -46.615 1.00 90.50 99 PHE A N 1
ATOM 795 C CA . PHE A 1 99 ? 36.174 15.598 -47.518 1.00 90.50 99 PHE A CA 1
ATOM 796 C C . PHE A 1 99 ? 34.805 15.608 -46.842 1.00 90.50 99 PHE A C 1
ATOM 798 O O . PHE A 1 99 ? 34.686 15.718 -45.620 1.00 90.50 99 PHE A O 1
ATOM 805 N N . VAL A 1 100 ? 33.759 15.539 -47.662 1.00 92.12 100 VAL A N 1
ATOM 806 C CA . VAL A 1 100 ? 32.370 15.548 -47.205 1.00 92.12 100 VAL A CA 1
ATOM 807 C C . VAL A 1 100 ? 31.795 14.148 -47.334 1.00 92.12 100 VAL A C 1
ATOM 809 O O . VAL A 1 100 ? 31.950 13.497 -48.366 1.00 92.12 100 VAL A O 1
ATOM 812 N N . ILE A 1 101 ? 31.127 13.705 -46.277 1.00 91.44 101 ILE A N 1
ATOM 813 C CA . ILE A 1 101 ? 30.423 12.432 -46.199 1.00 91.44 101 ILE A CA 1
ATOM 814 C C . ILE A 1 101 ? 28.933 12.726 -46.183 1.00 91.44 101 ILE A C 1
ATOM 816 O O . ILE A 1 101 ? 28.467 13.559 -45.404 1.00 91.44 101 ILE A O 1
ATOM 820 N N . GLU A 1 102 ? 28.188 12.041 -47.039 1.00 92.50 102 GLU A N 1
ATOM 821 C CA . GLU A 1 102 ? 26.744 12.193 -47.143 1.00 92.50 102 GLU A CA 1
ATOM 822 C C . GLU A 1 102 ? 26.024 11.006 -46.497 1.00 92.50 102 GLU A C 1
ATOM 824 O O . GLU A 1 102 ? 26.171 9.856 -46.918 1.00 92.50 102 GLU A O 1
ATOM 829 N N . PHE A 1 103 ? 25.206 11.287 -45.487 1.00 92.56 103 PHE A N 1
ATOM 830 C CA . PHE A 1 103 ? 24.345 10.312 -44.834 1.00 92.56 103 PHE A CA 1
ATOM 831 C C . PHE A 1 103 ? 22.897 10.483 -45.281 1.00 92.56 103 PHE A C 1
ATOM 833 O O . PHE A 1 103 ? 22.323 11.552 -45.107 1.00 92.56 103 PHE A O 1
ATOM 840 N N . VAL A 1 104 ? 22.280 9.424 -45.801 1.00 92.00 104 VAL A N 1
ATOM 841 C CA . VAL A 1 104 ? 20.844 9.392 -46.112 1.00 92.00 104 VAL A CA 1
ATOM 842 C C . VAL A 1 104 ? 20.085 8.855 -44.901 1.00 92.00 104 VAL A C 1
ATOM 844 O O . VAL A 1 104 ? 20.368 7.755 -44.425 1.00 92.00 104 VAL A O 1
ATOM 847 N N . VAL A 1 105 ? 19.111 9.614 -44.405 1.00 91.62 105 VAL A N 1
ATOM 848 C CA . VAL A 1 105 ? 18.270 9.237 -43.267 1.00 91.62 105 VAL A CA 1
ATOM 849 C C . VAL A 1 105 ? 17.073 8.423 -43.763 1.00 91.62 105 VAL A C 1
ATOM 851 O O . VAL A 1 105 ? 16.190 8.929 -44.455 1.00 91.62 105 VAL A O 1
ATOM 854 N N . GLN A 1 106 ? 17.038 7.143 -43.404 1.00 91.38 106 GLN A N 1
ATOM 855 C CA . GLN A 1 106 ? 15.926 6.234 -43.656 1.00 91.38 106 GLN A CA 1
ATOM 856 C C . GLN A 1 106 ? 15.055 6.099 -42.410 1.00 91.38 106 GLN A C 1
ATOM 858 O O . GLN A 1 106 ? 15.543 5.902 -41.298 1.00 91.38 106 GLN A O 1
ATOM 863 N N . SER A 1 107 ? 13.741 6.175 -42.601 1.00 90.19 107 SER A N 1
ATOM 864 C CA . SER A 1 107 ? 12.782 5.954 -41.525 1.00 90.19 107 SER A CA 1
ATOM 865 C C . SER A 1 107 ? 12.634 4.459 -41.247 1.00 90.19 107 SER A C 1
ATOM 867 O O . SER A 1 107 ? 12.165 3.720 -42.112 1.00 90.19 107 SER A O 1
ATOM 869 N N . LEU A 1 108 ? 12.980 4.028 -40.039 1.00 89.38 108 LEU A N 1
ATOM 870 C CA . LEU A 1 108 ? 12.802 2.661 -39.557 1.00 89.38 108 LEU A CA 1
ATOM 871 C C . LEU A 1 108 ? 12.129 2.708 -38.185 1.00 89.38 108 LEU A C 1
ATOM 873 O O . LEU A 1 108 ? 12.572 3.440 -37.305 1.00 89.38 108 LEU A O 1
ATOM 877 N N . GLN A 1 109 ? 11.074 1.922 -37.979 1.00 86.75 109 GLN A N 1
ATOM 878 C CA . GLN A 1 109 ? 10.428 1.846 -36.669 1.00 86.75 109 GLN A CA 1
ATOM 879 C C . GLN A 1 109 ? 11.314 1.095 -35.672 1.00 86.75 109 GLN A C 1
ATOM 881 O O . GLN A 1 109 ? 11.829 0.017 -35.969 1.00 86.75 109 GLN A O 1
ATOM 886 N N . CYS A 1 110 ? 11.481 1.655 -34.473 1.00 86.19 110 CYS A N 1
ATOM 887 C CA . CYS A 1 110 ? 12.196 0.963 -33.412 1.00 86.19 110 CYS A CA 1
ATOM 888 C C . CYS A 1 110 ? 11.317 -0.144 -32.794 1.00 86.19 110 CYS A C 1
ATOM 890 O O . CYS A 1 110 ? 10.093 0.014 -32.719 1.00 86.19 110 CYS A O 1
ATOM 892 N N . PRO A 1 111 ? 11.914 -1.232 -32.268 1.00 81.44 111 PRO A N 1
ATOM 893 C CA . PRO A 1 111 ? 11.155 -2.329 -31.662 1.00 81.44 111 PRO A CA 1
ATOM 894 C C . PRO A 1 111 ? 10.241 -1.894 -30.504 1.00 81.44 111 PRO A C 1
ATOM 896 O O . PRO A 1 111 ? 9.191 -2.490 -30.284 1.00 81.44 111 PRO A O 1
ATOM 899 N N . GLN A 1 112 ? 10.608 -0.840 -29.762 1.00 78.94 112 GLN A N 1
ATOM 900 C CA . GLN A 1 112 ? 9.781 -0.299 -28.674 1.00 78.94 112 GLN A CA 1
ATOM 901 C C . GLN A 1 112 ? 8.517 0.404 -29.192 1.00 78.94 112 GLN A C 1
ATOM 903 O O . GLN A 1 112 ? 7.440 0.222 -28.628 1.00 78.94 112 GLN A O 1
ATOM 908 N N . CYS A 1 113 ? 8.626 1.196 -30.262 1.00 81.19 113 CYS A N 1
ATOM 909 C CA . CYS A 1 113 ? 7.476 1.852 -30.890 1.00 81.19 113 CYS A CA 1
ATOM 910 C C . CYS A 1 113 ? 6.589 0.845 -31.620 1.00 81.19 113 CYS A C 1
ATOM 912 O O . CYS A 1 113 ? 5.369 0.950 -31.535 1.00 81.19 113 CYS A O 1
ATOM 914 N N . GLN A 1 114 ? 7.189 -0.163 -32.257 1.00 82.06 114 GLN A N 1
ATOM 915 C CA . GLN A 1 114 ? 6.444 -1.251 -32.882 1.00 82.06 114 GLN A CA 1
ATOM 916 C C . GLN A 1 114 ? 5.589 -2.007 -31.854 1.00 82.06 114 GLN A C 1
ATOM 918 O O . GLN A 1 114 ? 4.420 -2.271 -32.115 1.00 82.06 114 GLN A O 1
ATOM 923 N N . ARG A 1 115 ? 6.128 -2.292 -30.657 1.00 76.06 115 ARG A N 1
ATOM 924 C CA . ARG A 1 115 ? 5.356 -2.910 -29.561 1.00 76.06 115 ARG A CA 1
ATOM 925 C C . ARG A 1 115 ? 4.197 -2.039 -29.085 1.00 76.06 115 ARG A C 1
ATOM 927 O O . ARG A 1 115 ? 3.096 -2.555 -28.934 1.00 76.06 115 ARG A O 1
ATOM 934 N N . ARG A 1 116 ? 4.425 -0.729 -28.916 1.00 75.88 116 ARG A N 1
ATOM 935 C CA . ARG A 1 116 ? 3.364 0.222 -28.535 1.00 75.88 116 ARG A CA 1
ATOM 936 C C . ARG A 1 116 ? 2.221 0.264 -29.553 1.00 75.88 116 ARG A C 1
ATOM 938 O O . ARG A 1 116 ? 1.065 0.307 -29.162 1.00 75.88 116 ARG A O 1
ATOM 945 N N . MET A 1 117 ? 2.532 0.208 -30.850 1.00 75.06 117 MET A N 1
ATOM 946 C CA . MET A 1 117 ? 1.515 0.183 -31.915 1.00 75.06 117 MET A CA 1
ATOM 947 C C . MET A 1 117 ? 0.789 -1.167 -32.025 1.00 75.06 117 MET A C 1
ATOM 949 O O . MET A 1 117 ? -0.320 -1.217 -32.543 1.00 75.06 117 MET A O 1
ATOM 953 N N . ALA A 1 118 ? 1.388 -2.253 -31.530 1.00 68.44 118 ALA A N 1
ATOM 954 C CA . ALA A 1 118 ? 0.788 -3.586 -31.510 1.00 68.44 118 ALA A CA 1
ATOM 955 C C . ALA A 1 118 ? -0.133 -3.835 -30.293 1.00 68.44 118 ALA A C 1
ATOM 957 O O . ALA A 1 118 ? -0.551 -4.971 -30.083 1.00 68.44 118 ALA A O 1
ATOM 958 N N . ASN A 1 119 ? -0.427 -2.808 -29.479 1.00 68.88 119 ASN A N 1
ATOM 959 C CA . ASN A 1 119 ? -1.159 -2.895 -28.202 1.00 68.88 119 ASN A CA 1
ATOM 960 C C . ASN A 1 119 ? -0.542 -3.864 -27.171 1.00 68.88 119 ASN A C 1
ATOM 962 O O . ASN A 1 119 ? -1.159 -4.185 -26.153 1.00 68.88 119 ASN A O 1
ATOM 966 N N . ASP A 1 120 ? 0.696 -4.303 -27.397 1.00 67.56 120 ASP A N 1
ATOM 967 C CA . ASP A 1 120 ? 1.425 -5.234 -26.540 1.00 67.56 120 ASP A CA 1
ATOM 968 C C . ASP A 1 120 ? 2.367 -4.439 -25.625 1.00 67.56 120 ASP A C 1
ATOM 970 O O . ASP A 1 120 ? 3.598 -4.483 -25.711 1.00 67.56 120 ASP A O 1
ATOM 974 N N . ASN A 1 121 ? 1.742 -3.627 -24.768 1.00 77.19 121 ASN A N 1
ATOM 975 C CA . ASN A 1 121 ? 2.422 -2.558 -24.035 1.00 77.19 121 ASN A CA 1
ATOM 976 C C . ASN A 1 121 ? 3.179 -3.058 -22.798 1.00 77.19 121 ASN A C 1
ATOM 978 O O . ASN A 1 121 ? 4.101 -2.390 -22.336 1.00 77.19 121 ASN A O 1
ATOM 982 N N . TRP A 1 122 ? 2.823 -4.231 -22.270 1.00 87.88 122 TRP A N 1
ATOM 983 C CA . TRP A 1 122 ? 3.358 -4.754 -21.015 1.00 87.88 122 TRP A CA 1
ATOM 984 C C . TRP A 1 122 ? 3.890 -6.180 -21.159 1.00 87.88 122 TRP A C 1
ATOM 986 O O . TRP A 1 122 ? 3.385 -6.994 -21.935 1.00 87.88 122 TRP A O 1
ATOM 996 N N . LYS A 1 123 ? 4.927 -6.481 -20.374 1.00 90.00 123 LYS A N 1
ATOM 997 C CA . LYS A 1 123 ? 5.576 -7.797 -20.313 1.00 90.00 123 LYS A CA 1
ATOM 998 C C . LYS A 1 123 ? 5.327 -8.496 -18.984 1.00 90.00 123 LYS A C 1
ATOM 1000 O O . LYS A 1 123 ? 5.264 -9.722 -18.949 1.00 90.00 123 LYS A O 1
ATOM 1005 N N . ALA A 1 124 ? 5.208 -7.733 -17.905 1.00 94.31 124 ALA A N 1
ATOM 1006 C CA . ALA A 1 124 ? 4.909 -8.252 -16.583 1.00 94.31 124 ALA A CA 1
ATOM 1007 C C . ALA A 1 124 ? 3.717 -7.505 -15.980 1.00 94.31 124 ALA A C 1
ATOM 1009 O O . ALA A 1 124 ? 3.555 -6.309 -16.215 1.00 94.31 124 ALA A O 1
ATOM 1010 N N . ILE A 1 125 ? 2.897 -8.214 -15.214 1.00 95.31 125 ILE A N 1
ATOM 1011 C CA . ILE A 1 125 ? 1.792 -7.647 -14.441 1.00 95.31 125 ILE A CA 1
ATOM 1012 C C . ILE A 1 125 ? 1.901 -8.119 -12.991 1.00 95.31 125 ILE A C 1
ATOM 1014 O O . ILE A 1 125 ? 2.211 -9.287 -12.746 1.00 95.31 125 ILE A O 1
ATOM 1018 N N . VAL A 1 126 ? 1.660 -7.214 -12.044 1.00 96.81 126 VAL A N 1
ATOM 1019 C CA . VAL A 1 126 ? 1.542 -7.516 -10.613 1.00 96.81 126 VAL A CA 1
ATOM 1020 C C . VAL A 1 126 ? 0.101 -7.253 -10.199 1.00 96.81 126 VAL A C 1
ATOM 1022 O O . VAL A 1 126 ? -0.364 -6.119 -10.258 1.00 96.81 126 VAL A O 1
ATOM 1025 N N . GLN A 1 127 ? -0.609 -8.310 -9.823 1.00 95.44 127 GLN A N 1
ATOM 1026 C CA . GLN A 1 127 ? -2.014 -8.276 -9.434 1.00 95.44 127 GLN A CA 1
ATOM 1027 C C . GLN A 1 127 ? -2.084 -8.374 -7.919 1.00 95.44 127 GLN A C 1
ATOM 1029 O O . GLN A 1 127 ? -1.836 -9.441 -7.368 1.00 95.44 127 GLN A O 1
ATOM 1034 N N . VAL A 1 128 ? -2.385 -7.267 -7.246 1.00 95.62 128 VAL A N 1
ATOM 1035 C CA . VAL A 1 128 ? -2.529 -7.238 -5.788 1.00 95.62 128 VAL A CA 1
ATOM 1036 C C . VAL A 1 128 ? -3.999 -7.416 -5.450 1.00 95.62 128 VAL A C 1
ATOM 1038 O O . VAL A 1 128 ? -4.839 -6.676 -5.969 1.00 95.62 128 VAL A O 1
ATOM 1041 N N . ARG A 1 129 ? -4.322 -8.405 -4.617 1.00 93.88 129 ARG A N 1
ATOM 1042 C CA . ARG A 1 129 ? -5.689 -8.711 -4.188 1.00 93.88 129 ARG A CA 1
ATOM 1043 C C . ARG A 1 129 ? -5.771 -8.888 -2.682 1.00 93.88 129 ARG A C 1
ATOM 1045 O O . ARG A 1 129 ? -4.866 -9.438 -2.060 1.00 93.88 129 ARG A O 1
ATOM 1052 N N . GLN A 1 130 ? -6.884 -8.451 -2.108 1.00 92.69 130 GLN A N 1
ATOM 1053 C CA . GLN A 1 130 ? -7.210 -8.681 -0.708 1.00 92.69 130 GLN A CA 1
ATOM 1054 C C . GLN A 1 130 ? -8.703 -8.967 -0.587 1.00 92.69 130 GLN A C 1
ATOM 1056 O O . GLN A 1 130 ? -9.537 -8.166 -0.996 1.00 92.69 130 GLN A O 1
ATOM 1061 N N . ARG A 1 131 ? -9.043 -10.121 -0.013 1.00 90.44 131 ARG A N 1
ATOM 1062 C CA . ARG A 1 131 ? -10.433 -10.571 0.132 1.00 90.44 131 ARG A CA 1
ATOM 1063 C C . ARG A 1 131 ? -11.014 -10.067 1.450 1.00 90.44 131 ARG A C 1
ATOM 1065 O O . ARG A 1 131 ? -11.064 -10.824 2.414 1.00 90.44 131 ARG A O 1
ATOM 1072 N N . VAL A 1 132 ? -11.381 -8.788 1.504 1.00 88.25 132 VAL A N 1
ATOM 1073 C CA . VAL A 1 132 ? -11.959 -8.144 2.697 1.00 88.25 132 VAL A CA 1
ATOM 1074 C C . VAL A 1 132 ? -13.100 -7.206 2.296 1.00 88.25 132 VAL A C 1
ATOM 1076 O O . VAL A 1 132 ? -13.121 -6.658 1.197 1.00 88.25 132 VAL A O 1
ATOM 1079 N N . ASP A 1 133 ? -14.047 -6.991 3.209 1.00 84.44 133 ASP A N 1
ATOM 1080 C CA . ASP A 1 133 ? -15.240 -6.171 2.984 1.00 84.44 133 ASP A CA 1
ATOM 1081 C C . ASP A 1 133 ? -14.985 -4.662 2.853 1.00 84.44 133 ASP A C 1
ATOM 1083 O O . ASP A 1 133 ? -15.897 -3.935 2.437 1.00 84.44 133 ASP A O 1
ATOM 1087 N N . HIS A 1 134 ? -13.807 -4.173 3.245 1.00 86.62 134 HIS A N 1
ATOM 1088 C CA . HIS A 1 134 ? -13.410 -2.765 3.185 1.00 86.62 134 HIS A CA 1
ATOM 1089 C C . HIS A 1 134 ? -11.985 -2.593 2.652 1.00 86.62 134 HIS A C 1
ATOM 1091 O O . HIS A 1 134 ? -11.140 -3.472 2.804 1.00 86.62 134 HIS A O 1
ATOM 1097 N N . LYS A 1 135 ? -11.702 -1.425 2.061 1.00 84.88 135 LYS A N 1
ATOM 1098 C CA . LYS A 1 135 ? -10.437 -1.146 1.347 1.00 84.88 135 LYS A CA 1
ATOM 1099 C C . LYS A 1 135 ? -9.390 -0.350 2.148 1.00 84.88 135 LYS A C 1
ATOM 1101 O O . LYS A 1 135 ? -8.394 0.088 1.583 1.00 84.88 135 LYS A O 1
ATOM 1106 N N . LYS A 1 136 ? -9.565 -0.177 3.463 1.00 88.19 136 LYS A N 1
ATOM 1107 C CA . LYS A 1 136 ? -8.665 0.636 4.319 1.00 88.19 136 LYS A CA 1
ATOM 1108 C C . LYS A 1 136 ? -7.178 0.266 4.226 1.00 88.19 136 LYS A C 1
ATOM 1110 O O . LYS A 1 136 ? -6.324 1.136 4.098 1.00 88.19 136 LYS A O 1
ATOM 1115 N N . THR A 1 137 ? -6.866 -1.024 4.239 1.00 88.25 137 THR A N 1
ATOM 1116 C CA . THR A 1 137 ? -5.504 -1.555 4.056 1.00 88.25 137 THR A CA 1
ATOM 1117 C C . THR A 1 137 ? -4.917 -1.210 2.689 1.00 88.25 137 THR A C 1
ATOM 1119 O O . THR A 1 137 ? -3.724 -0.932 2.600 1.00 88.25 137 THR A O 1
ATOM 1122 N N . PHE A 1 138 ? -5.737 -1.159 1.634 1.00 89.25 138 PHE A N 1
ATOM 1123 C CA . PHE A 1 138 ? -5.299 -0.703 0.314 1.00 89.25 138 PHE A CA 1
ATOM 1124 C C . PHE A 1 138 ? -5.005 0.794 0.285 1.00 89.25 138 PHE A C 1
ATOM 1126 O O . PHE A 1 138 ? -4.002 1.175 -0.309 1.00 89.25 138 PHE A O 1
ATOM 1133 N N . TYR A 1 139 ? -5.812 1.627 0.951 1.00 90.38 139 TYR A N 1
ATOM 1134 C CA . TYR A 1 139 ? -5.512 3.058 1.068 1.00 90.38 139 TYR A CA 1
ATOM 1135 C C . TYR A 1 139 ? -4.193 3.289 1.809 1.00 90.38 139 TYR A C 1
ATOM 1137 O O . TYR A 1 139 ? -3.359 4.065 1.349 1.00 90.38 139 TYR A O 1
ATOM 1145 N N . PHE A 1 140 ? -3.945 2.543 2.890 1.00 90.62 140 PHE A N 1
ATOM 1146 C CA . PHE A 1 140 ? -2.660 2.576 3.588 1.00 90.62 140 PHE A CA 1
ATOM 1147 C C . PHE A 1 140 ? -1.491 2.149 2.683 1.00 90.62 140 PHE A C 1
ATOM 1149 O O . PHE A 1 140 ? -0.466 2.827 2.613 1.00 90.62 140 PHE A O 1
ATOM 1156 N N . LEU A 1 141 ? -1.654 1.044 1.951 1.00 90.88 141 LEU A N 1
ATOM 1157 C CA . LEU A 1 141 ? -0.639 0.509 1.044 1.00 90.88 141 LEU A CA 1
ATOM 1158 C C . LEU A 1 141 ? -0.342 1.460 -0.127 1.00 90.88 141 LEU A C 1
ATOM 1160 O O . LEU A 1 141 ? 0.814 1.619 -0.511 1.00 90.88 141 LEU A O 1
ATOM 1164 N N . GLU A 1 142 ? -1.357 2.135 -0.659 1.00 90.31 142 GLU A N 1
ATOM 1165 C CA . GLU A 1 142 ? -1.220 3.168 -1.686 1.00 90.31 142 GLU A CA 1
ATOM 1166 C C . GLU A 1 142 ? -0.384 4.358 -1.201 1.00 90.31 142 GLU A C 1
ATOM 1168 O O . GLU A 1 142 ? 0.558 4.762 -1.887 1.00 90.31 142 GLU A O 1
ATOM 1173 N N . GLN A 1 143 ? -0.657 4.869 0.002 1.00 90.94 143 GLN A N 1
ATOM 1174 C CA . GLN A 1 143 ? 0.143 5.952 0.580 1.00 90.94 143 GLN A CA 1
ATOM 1175 C C . GLN A 1 143 ? 1.605 5.542 0.778 1.00 90.94 143 GLN A C 1
ATOM 1177 O O . GLN A 1 143 ? 2.525 6.326 0.543 1.00 90.94 143 GLN A O 1
ATOM 1182 N N . LEU A 1 144 ? 1.841 4.285 1.146 1.00 91.81 144 LEU A N 1
ATOM 1183 C CA . LEU A 1 144 ? 3.188 3.760 1.330 1.00 91.81 144 LEU A CA 1
ATOM 1184 C C . LEU A 1 144 ? 3.924 3.603 -0.016 1.00 91.81 144 LEU A C 1
ATOM 1186 O O . LEU A 1 144 ? 5.107 3.937 -0.126 1.00 91.81 144 LEU A O 1
ATOM 1190 N N . ILE A 1 145 ? 3.219 3.195 -1.077 1.00 92.75 145 ILE A N 1
ATOM 1191 C CA . ILE A 1 145 ? 3.746 3.180 -2.454 1.00 92.75 145 ILE A CA 1
ATOM 1192 C C . ILE A 1 145 ? 4.131 4.590 -2.924 1.00 92.75 145 ILE A C 1
ATOM 1194 O O . ILE A 1 145 ? 5.161 4.748 -3.591 1.00 92.75 145 ILE A O 1
ATOM 1198 N N . LEU A 1 146 ? 3.318 5.602 -2.606 1.00 91.31 146 LEU A N 1
ATOM 1199 C CA . LEU A 1 146 ? 3.585 7.003 -2.941 1.00 91.31 146 LEU A CA 1
ATOM 1200 C C . LEU A 1 146 ? 4.810 7.525 -2.183 1.00 91.31 146 LEU A C 1
ATOM 1202 O O . LEU A 1 146 ? 5.748 8.022 -2.809 1.00 91.31 146 LEU A O 1
ATOM 1206 N N . LYS A 1 147 ? 4.863 7.303 -0.865 1.00 90.19 147 LYS A N 1
ATOM 1207 C CA . LYS A 1 147 ? 5.980 7.709 0.002 1.00 90.19 147 LYS A CA 1
ATOM 1208 C C . LYS A 1 147 ? 7.332 7.188 -0.486 1.00 90.19 147 LYS A C 1
ATOM 1210 O O . LYS A 1 147 ? 8.306 7.936 -0.513 1.00 90.19 147 LYS A O 1
ATOM 1215 N N . HIS A 1 148 ? 7.394 5.925 -0.909 1.00 91.31 148 HIS A N 1
ATOM 1216 C CA . HIS A 1 148 ? 8.628 5.303 -1.407 1.00 91.31 148 HIS A CA 1
ATOM 1217 C C . HIS A 1 148 ? 8.816 5.410 -2.932 1.00 91.31 148 HIS A C 1
ATOM 1219 O O . HIS A 1 148 ? 9.807 4.902 -3.457 1.00 91.31 148 HIS A O 1
ATOM 1225 N N . LYS A 1 149 ? 7.886 6.049 -3.659 1.00 91.06 149 LYS A N 1
ATOM 1226 C CA . LYS A 1 149 ? 7.893 6.181 -5.132 1.00 91.06 149 LYS A CA 1
ATOM 1227 C C . LYS A 1 149 ? 8.087 4.846 -5.879 1.00 91.06 149 LYS A C 1
ATOM 1229 O O . LYS A 1 149 ? 8.674 4.795 -6.966 1.00 91.06 149 LYS A O 1
ATOM 1234 N N . ALA A 1 150 ? 7.551 3.754 -5.327 1.00 90.94 150 ALA A N 1
ATOM 1235 C CA . ALA A 1 150 ? 7.681 2.401 -5.884 1.00 90.94 150 ALA A CA 1
ATOM 1236 C C . ALA A 1 150 ? 6.932 2.209 -7.224 1.00 90.94 150 ALA A C 1
ATOM 1238 O O . ALA A 1 150 ? 7.249 1.308 -7.999 1.00 90.94 150 ALA A O 1
ATOM 1239 N N . HIS A 1 151 ? 5.978 3.091 -7.538 1.00 89.19 151 HIS A N 1
ATOM 1240 C CA . HIS A 1 151 ? 5.186 3.070 -8.773 1.00 89.19 151 HIS A CA 1
ATOM 1241 C C . HIS A 1 151 ? 5.873 3.754 -9.975 1.00 89.19 151 HIS A C 1
ATOM 1243 O O . HIS A 1 151 ? 5.327 3.739 -11.075 1.00 89.19 151 HIS A O 1
ATOM 1249 N N . SER A 1 152 ? 7.076 4.314 -9.812 1.00 89.38 152 SER A N 1
ATOM 1250 C CA . SER A 1 152 ? 7.796 5.080 -10.851 1.00 89.38 152 SER A CA 1
ATOM 1251 C C . SER A 1 152 ? 8.017 4.336 -12.177 1.00 89.38 152 SER A C 1
ATOM 1253 O O . SER A 1 152 ? 8.000 4.949 -13.240 1.00 89.38 152 SER A O 1
ATOM 1255 N N . PHE A 1 153 ? 8.200 3.013 -12.139 1.00 88.81 153 PHE A N 1
ATOM 1256 C CA . PHE A 1 153 ? 8.418 2.183 -13.336 1.00 88.81 153 PHE A CA 1
ATOM 1257 C C . PHE A 1 153 ? 7.135 1.554 -13.905 1.00 88.81 153 PHE A C 1
ATOM 1259 O O . PHE A 1 153 ? 7.207 0.716 -14.811 1.00 88.81 153 PHE A O 1
ATOM 1266 N N . THR A 1 154 ? 5.967 1.904 -13.360 1.00 90.56 154 THR A N 1
ATOM 1267 C CA . THR A 1 154 ? 4.680 1.389 -13.841 1.00 90.56 154 THR A CA 1
ATOM 1268 C C . THR A 1 154 ? 4.267 2.110 -15.122 1.00 90.56 154 THR A C 1
ATOM 1270 O O . THR A 1 154 ? 4.488 3.305 -15.283 1.00 90.56 154 THR A O 1
ATOM 1273 N N . ILE A 1 155 ? 3.700 1.364 -16.070 1.00 89.69 155 ILE A N 1
ATOM 1274 C CA . ILE A 1 155 ? 3.143 1.934 -17.306 1.00 89.69 155 ILE A CA 1
ATOM 1275 C C . ILE A 1 155 ? 1.723 2.423 -17.049 1.00 89.69 155 ILE A C 1
ATOM 1277 O O . ILE A 1 155 ? 1.323 3.476 -17.527 1.00 89.69 155 ILE A O 1
ATOM 1281 N N . ASN A 1 156 ? 0.950 1.587 -16.361 1.00 89.94 156 ASN A N 1
ATOM 1282 C CA . ASN A 1 156 ? -0.460 1.798 -16.101 1.00 89.94 156 ASN A CA 1
ATOM 1283 C C . ASN A 1 156 ? -0.823 1.098 -14.785 1.00 89.94 156 ASN A C 1
ATOM 1285 O O . ASN A 1 156 ? -0.217 0.075 -14.433 1.00 89.94 156 ASN A O 1
ATOM 1289 N N . ILE A 1 157 ? -1.808 1.650 -14.088 1.00 92.88 157 ILE A N 1
ATOM 1290 C CA . ILE A 1 157 ? -2.393 1.124 -12.863 1.00 92.88 157 ILE A CA 1
ATOM 1291 C C . ILE A 1 157 ? -3.893 1.020 -13.109 1.00 92.88 157 ILE A C 1
ATOM 1293 O O . ILE A 1 157 ? -4.564 2.030 -13.311 1.00 92.88 157 ILE A O 1
ATOM 1297 N N . LYS A 1 158 ? -4.418 -0.205 -13.092 1.00 91.00 158 LYS A N 1
ATOM 1298 C CA . LYS A 1 158 ? -5.852 -0.447 -13.269 1.00 91.00 158 LYS A CA 1
ATOM 1299 C C . LYS A 1 158 ? -6.486 -0.891 -11.970 1.00 91.00 158 LYS A C 1
ATOM 1301 O O . LYS A 1 158 ? -5.976 -1.799 -11.311 1.00 91.00 158 LYS A O 1
ATOM 1306 N N . GLU A 1 159 ? -7.627 -0.302 -11.641 1.00 88.50 159 GLU A N 1
ATOM 1307 C CA . GLU A 1 159 ? -8.440 -0.790 -10.534 1.00 88.50 159 GLU A CA 1
ATOM 1308 C C . GLU A 1 159 ? -9.240 -2.020 -10.965 1.00 88.50 159 GLU A C 1
ATOM 1310 O O . GLU A 1 159 ? -9.820 -2.079 -12.052 1.00 88.50 159 GLU A O 1
ATOM 1315 N N . ARG A 1 160 ? -9.266 -3.033 -10.100 1.00 88.75 160 ARG A N 1
ATOM 1316 C CA . ARG A 1 160 ? -10.081 -4.236 -10.265 1.00 88.75 160 ARG A CA 1
ATOM 1317 C C . ARG A 1 160 ? -10.885 -4.472 -8.984 1.00 88.75 160 ARG A C 1
ATOM 1319 O O . ARG A 1 160 ? -10.541 -3.932 -7.932 1.00 88.75 160 ARG A O 1
ATOM 1326 N N . PRO A 1 161 ? -11.951 -5.288 -9.034 1.00 84.25 161 PRO A N 1
ATOM 1327 C CA . PRO A 1 161 ? -12.588 -5.763 -7.814 1.00 84.25 161 PRO A CA 1
ATOM 1328 C C . PRO A 1 161 ? -11.534 -6.363 -6.875 1.00 84.25 161 PRO A C 1
ATOM 1330 O O . PRO A 1 161 ? -10.635 -7.081 -7.323 1.00 84.25 161 PRO A O 1
ATOM 1333 N N . ASP A 1 162 ? -11.630 -6.018 -5.595 1.00 85.06 162 ASP A N 1
ATOM 1334 C CA . ASP A 1 162 ? -10.755 -6.507 -4.525 1.00 85.06 162 ASP A CA 1
ATOM 1335 C C . ASP A 1 162 ? -9.254 -6.179 -4.675 1.00 85.06 162 ASP A C 1
ATOM 1337 O O . ASP A 1 162 ? -8.423 -6.800 -4.006 1.00 85.06 162 ASP A O 1
ATOM 1341 N N . GLY A 1 163 ? -8.871 -5.206 -5.520 1.00 89.25 163 GLY A N 1
ATOM 1342 C CA . GLY A 1 163 ? -7.501 -4.681 -5.530 1.00 89.25 163 GLY A CA 1
ATOM 1343 C C . GLY A 1 163 ? -7.060 -3.916 -6.783 1.00 89.25 163 GLY A C 1
ATOM 1344 O O . GLY A 1 163 ? -7.837 -3.211 -7.421 1.00 89.25 163 GLY A O 1
ATOM 1345 N N . LEU A 1 164 ? -5.767 -4.019 -7.106 1.00 91.69 164 LEU A N 1
ATOM 1346 C CA . LEU A 1 164 ? -5.084 -3.201 -8.118 1.00 91.69 164 LEU A CA 1
ATOM 1347 C C . LEU A 1 164 ? -4.190 -4.059 -9.021 1.00 91.69 164 LEU A C 1
ATOM 1349 O O . LEU A 1 164 ? -3.570 -5.020 -8.560 1.00 91.69 164 LEU A O 1
ATOM 1353 N N . ASP A 1 165 ? -4.088 -3.681 -10.293 1.00 94.06 165 ASP A N 1
ATOM 1354 C CA . ASP A 1 165 ? -3.189 -4.290 -11.275 1.00 94.06 165 ASP A CA 1
ATOM 1355 C C . ASP A 1 165 ? -2.136 -3.281 -11.745 1.00 94.06 165 ASP A C 1
ATOM 1357 O O . ASP A 1 165 ? -2.465 -2.268 -12.364 1.00 94.06 165 ASP A O 1
ATOM 1361 N N . PHE A 1 166 ? -0.862 -3.593 -11.506 1.00 94.94 166 PHE A N 1
ATOM 1362 C CA . PHE A 1 166 ? 0.282 -2.800 -11.953 1.00 94.94 166 PHE A CA 1
ATOM 1363 C C . PHE A 1 166 ? 0.915 -3.422 -13.196 1.00 94.94 166 PHE A C 1
ATOM 1365 O O . PHE A 1 166 ? 1.325 -4.588 -13.184 1.00 94.94 166 PHE A O 1
ATOM 1372 N N . TYR A 1 167 ? 1.041 -2.638 -14.265 1.00 93.75 167 TYR A N 1
ATOM 1373 C CA . TYR A 1 167 ? 1.615 -3.087 -15.532 1.00 93.75 167 TYR A CA 1
ATOM 1374 C C . TYR A 1 167 ? 3.059 -2.605 -15.692 1.00 93.75 167 TYR A C 1
ATOM 1376 O O . TYR A 1 167 ? 3.346 -1.417 -15.555 1.00 93.75 167 TYR A O 1
ATOM 1384 N N . TYR A 1 168 ? 3.959 -3.518 -16.060 1.00 93.88 168 TYR A N 1
ATOM 1385 C CA . TYR A 1 168 ? 5.391 -3.259 -16.217 1.00 93.88 168 TYR A CA 1
ATOM 1386 C C . TYR A 1 168 ? 5.918 -3.677 -17.596 1.00 93.88 168 TYR A C 1
ATOM 1388 O O . TYR A 1 168 ? 5.507 -4.684 -18.188 1.00 93.88 168 TYR A O 1
ATOM 1396 N N . SER A 1 169 ? 6.898 -2.920 -18.098 1.00 89.75 169 SER A N 1
ATOM 1397 C CA . SER A 1 169 ? 7.600 -3.209 -19.361 1.00 89.75 169 SER A CA 1
ATOM 1398 C C . SER A 1 169 ? 8.660 -4.308 -19.209 1.00 89.75 169 SER A C 1
ATOM 1400 O O . SER A 1 169 ? 8.918 -5.065 -20.149 1.00 89.75 169 SER A O 1
ATOM 1402 N N . SER A 1 170 ? 9.258 -4.416 -18.020 1.00 90.00 170 SER A N 1
ATOM 1403 C CA . SER A 1 170 ? 10.298 -5.383 -17.675 1.00 90.00 170 SER A CA 1
ATOM 1404 C C . SER A 1 170 ? 9.853 -6.302 -16.539 1.00 90.00 170 SER A C 1
ATOM 1406 O O . SER A 1 170 ? 9.102 -5.911 -15.649 1.00 90.00 170 SER A O 1
ATOM 1408 N N . LYS A 1 171 ? 10.382 -7.531 -16.536 1.00 92.00 171 LYS A N 1
ATOM 1409 C CA . LYS A 1 171 ? 10.208 -8.494 -15.438 1.00 92.00 171 LYS A CA 1
ATOM 1410 C C . LYS A 1 171 ? 10.933 -8.043 -14.165 1.00 92.00 171 LYS A C 1
ATOM 1412 O O . LYS A 1 171 ? 10.439 -8.274 -13.069 1.00 92.00 171 LYS A O 1
ATOM 1417 N N . SER A 1 172 ? 12.098 -7.407 -14.309 1.00 94.06 172 SER A N 1
ATOM 1418 C CA . SER A 1 172 ? 12.914 -6.960 -13.173 1.00 94.06 172 SER A CA 1
ATOM 1419 C C . SER A 1 172 ? 12.189 -5.934 -12.310 1.00 94.06 172 SER A C 1
ATOM 1421 O O . SER A 1 172 ? 12.277 -5.992 -11.090 1.00 94.06 172 SER A O 1
ATOM 1423 N N . ASP A 1 173 ? 11.460 -5.011 -12.936 1.00 94.25 173 ASP A N 1
ATOM 1424 C CA . ASP A 1 173 ? 10.793 -3.922 -12.220 1.00 94.25 173 ASP A CA 1
ATOM 1425 C C . ASP A 1 173 ? 9.527 -4.413 -11.513 1.00 94.25 173 ASP A C 1
ATOM 1427 O O . ASP A 1 173 ? 9.264 -4.009 -10.384 1.00 94.25 173 ASP A O 1
ATOM 1431 N N . ALA A 1 174 ? 8.830 -5.390 -12.103 1.00 94.81 174 ALA A N 1
ATOM 1432 C CA . ALA A 1 174 ? 7.762 -6.114 -11.421 1.00 94.81 174 ALA A CA 1
ATOM 1433 C C . ALA A 1 174 ? 8.275 -6.871 -10.182 1.00 94.81 174 ALA A C 1
ATOM 1435 O O . ALA A 1 174 ? 7.630 -6.838 -9.139 1.00 94.81 174 ALA A O 1
ATOM 1436 N N . MET A 1 175 ? 9.449 -7.513 -10.262 1.00 94.62 175 MET A N 1
ATOM 1437 C CA . MET A 1 175 ? 10.035 -8.212 -9.110 1.00 94.62 175 MET A CA 1
ATOM 1438 C C . MET A 1 175 ? 10.369 -7.245 -7.966 1.00 94.62 175 MET A C 1
ATOM 1440 O O . MET A 1 175 ? 10.015 -7.525 -6.828 1.00 94.62 175 MET A O 1
ATOM 1444 N N . LYS A 1 176 ? 10.948 -6.072 -8.266 1.00 95.38 176 LYS A N 1
ATOM 1445 C CA . LYS A 1 176 ? 11.212 -5.032 -7.253 1.00 95.38 176 LYS A CA 1
ATOM 1446 C C . LYS A 1 176 ? 9.937 -4.600 -6.524 1.00 95.38 176 LYS A C 1
ATOM 1448 O O . LYS A 1 176 ? 9.974 -4.376 -5.319 1.00 95.38 176 LYS A O 1
ATOM 1453 N N . MET A 1 177 ? 8.817 -4.489 -7.243 1.00 94.88 177 MET A N 1
ATOM 1454 C CA . MET A 1 177 ? 7.522 -4.170 -6.637 1.00 94.88 177 MET A CA 1
ATOM 1455 C C . MET A 1 177 ? 7.036 -5.289 -5.712 1.00 94.88 177 MET A C 1
ATOM 1457 O O . MET A 1 177 ? 6.564 -5.016 -4.615 1.00 94.88 177 MET A O 1
ATOM 1461 N N . VAL A 1 178 ? 7.173 -6.552 -6.123 1.00 95.38 178 VAL A N 1
ATOM 1462 C CA . VAL A 1 178 ? 6.820 -7.704 -5.278 1.00 95.38 178 VAL A CA 1
ATOM 1463 C C . VAL A 1 178 ? 7.694 -7.749 -4.020 1.00 95.38 178 VAL A C 1
ATOM 1465 O O . VAL A 1 178 ? 7.175 -7.967 -2.928 1.00 95.38 178 VAL A O 1
ATOM 1468 N N . ASP A 1 179 ? 8.994 -7.487 -4.141 1.00 95.06 179 ASP A N 1
ATOM 1469 C CA . ASP A 1 179 ? 9.916 -7.423 -3.001 1.00 95.06 179 ASP A CA 1
ATOM 1470 C C . ASP A 1 179 ? 9.552 -6.283 -2.038 1.00 95.06 179 ASP A C 1
ATOM 1472 O O . ASP A 1 179 ? 9.547 -6.475 -0.823 1.00 95.06 179 ASP A O 1
ATOM 1476 N N . PHE A 1 180 ? 9.169 -5.120 -2.573 1.00 95.44 180 PHE A N 1
ATOM 1477 C CA . PHE A 1 180 ? 8.656 -4.004 -1.780 1.00 95.44 180 PHE A CA 1
ATOM 1478 C C . PHE A 1 180 ? 7.375 -4.380 -1.019 1.00 95.44 180 PHE A C 1
ATOM 1480 O O . PHE A 1 180 ? 7.279 -4.130 0.181 1.00 95.44 180 PHE A O 1
ATOM 1487 N N . LEU A 1 181 ? 6.414 -5.031 -1.683 1.00 94.50 181 LEU A N 1
ATOM 1488 C CA . LEU A 1 181 ? 5.168 -5.475 -1.049 1.00 94.50 181 LEU A CA 1
ATOM 1489 C C . LEU A 1 181 ? 5.426 -6.491 0.075 1.00 94.50 181 LEU A C 1
ATOM 1491 O O . LEU A 1 181 ? 4.828 -6.363 1.139 1.00 94.50 181 LEU A O 1
ATOM 1495 N N . ASN A 1 182 ? 6.353 -7.437 -0.125 1.00 93.75 182 ASN A N 1
ATOM 1496 C CA . ASN A 1 182 ? 6.777 -8.393 0.909 1.00 93.75 182 ASN A CA 1
ATOM 1497 C C . ASN A 1 182 ? 7.442 -7.724 2.121 1.00 93.75 182 ASN A C 1
ATOM 1499 O O . ASN A 1 182 ? 7.383 -8.263 3.219 1.00 93.75 182 ASN A O 1
ATOM 1503 N N . ALA A 1 183 ? 8.105 -6.580 1.944 1.00 93.12 183 ALA A N 1
ATOM 1504 C CA . ALA A 1 183 ? 8.738 -5.873 3.056 1.00 93.12 183 ALA A CA 1
ATOM 1505 C C . ALA A 1 183 ? 7.726 -5.106 3.923 1.00 93.12 183 ALA A C 1
ATOM 1507 O O . ALA A 1 183 ? 7.951 -4.911 5.117 1.00 93.12 183 ALA A O 1
ATOM 1508 N N . VAL A 1 184 ? 6.629 -4.652 3.316 1.00 91.88 184 VAL A N 1
ATOM 1509 C CA . VAL A 1 184 ? 5.685 -3.706 3.921 1.00 91.88 184 VAL A CA 1
ATOM 1510 C C . VAL A 1 184 ? 4.458 -4.397 4.510 1.00 91.88 184 VAL A C 1
ATOM 1512 O O . VAL A 1 184 ? 3.983 -3.993 5.571 1.00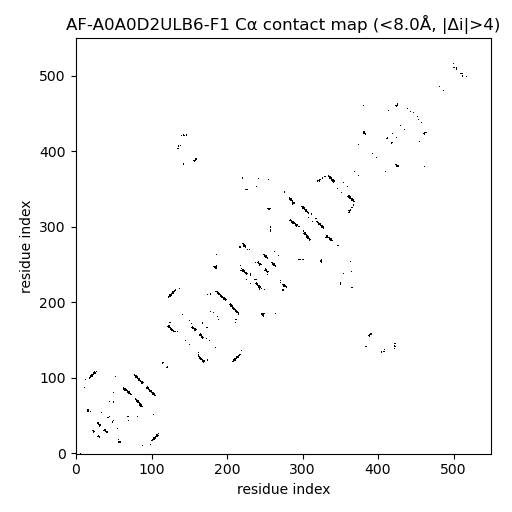 91.88 184 VAL A O 1
ATOM 1515 N N . ALA A 1 185 ? 3.929 -5.406 3.820 1.00 92.50 185 ALA A N 1
ATOM 1516 C CA . ALA A 1 185 ? 2.660 -6.040 4.145 1.00 92.50 185 ALA A CA 1
ATOM 1517 C C . ALA A 1 185 ? 2.795 -7.572 4.174 1.00 92.50 185 ALA A C 1
ATOM 1519 O O . ALA A 1 185 ? 3.676 -8.125 3.509 1.00 92.50 185 ALA A O 1
ATOM 1520 N N . PRO A 1 186 ? 1.901 -8.286 4.884 1.00 93.56 186 PRO A N 1
ATOM 1521 C CA . PRO A 1 186 ? 1.928 -9.734 4.942 1.00 93.56 186 PRO A CA 1
ATOM 1522 C C . PRO A 1 186 ? 1.312 -10.264 3.647 1.00 93.56 186 PRO A C 1
ATOM 1524 O O . PRO A 1 186 ? 0.088 -10.376 3.522 1.00 93.56 186 PRO A O 1
ATOM 1527 N N . VAL A 1 187 ? 2.157 -10.549 2.657 1.00 94.81 187 VAL A N 1
ATOM 1528 C CA . VAL A 1 187 ? 1.711 -10.983 1.330 1.00 94.81 187 VAL A CA 1
ATOM 1529 C C . VAL A 1 187 ? 2.229 -12.364 0.970 1.00 94.81 187 VAL A C 1
ATOM 1531 O O . VAL A 1 187 ? 3.318 -12.791 1.347 1.00 94.81 187 VAL A O 1
ATOM 1534 N N . THR A 1 188 ? 1.427 -13.070 0.188 1.00 94.12 188 THR A N 1
ATOM 1535 C CA . THR A 1 188 ? 1.827 -14.286 -0.511 1.00 94.12 188 THR A CA 1
ATOM 1536 C C . THR A 1 188 ? 1.802 -14.006 -1.994 1.00 94.12 188 THR A C 1
ATOM 1538 O O . THR A 1 188 ? 0.928 -13.286 -2.464 1.00 94.12 188 THR A O 1
ATOM 1541 N N . TYR A 1 189 ? 2.742 -14.558 -2.754 1.00 95.31 189 TYR A N 1
ATOM 1542 C CA . TYR A 1 189 ? 2.724 -14.371 -4.196 1.00 95.31 189 TYR A CA 1
ATOM 1543 C C . TYR A 1 189 ? 2.947 -15.674 -4.955 1.00 95.31 189 TYR A C 1
ATOM 1545 O O . TYR A 1 189 ? 3.635 -16.587 -4.497 1.00 95.31 189 TYR A O 1
ATOM 1553 N N . LYS A 1 190 ? 2.350 -15.749 -6.143 1.00 95.69 190 LYS A N 1
ATOM 1554 C CA . LYS A 1 190 ? 2.512 -16.832 -7.115 1.00 95.69 190 LYS A CA 1
ATOM 1555 C C . LYS A 1 190 ? 2.911 -16.240 -8.455 1.00 95.69 190 LYS A C 1
ATOM 1557 O O . LYS A 1 190 ? 2.395 -15.200 -8.862 1.00 95.69 190 LYS A O 1
ATOM 1562 N N . THR A 1 191 ? 3.817 -16.913 -9.150 1.00 96.38 191 THR A N 1
ATOM 1563 C CA . THR A 1 191 ? 4.285 -16.503 -10.474 1.00 96.38 191 THR A CA 1
ATOM 1564 C C . THR A 1 191 ? 3.733 -17.444 -11.534 1.00 96.38 191 THR A C 1
ATOM 1566 O O . THR A 1 191 ? 3.633 -18.653 -11.333 1.00 96.38 191 THR A O 1
ATOM 1569 N N . SER A 1 192 ? 3.351 -16.887 -12.676 1.00 96.00 192 SER A N 1
ATOM 1570 C CA . SER A 1 192 ? 2.994 -17.653 -13.866 1.00 96.00 192 SER A CA 1
ATOM 1571 C C . SER A 1 192 ? 3.560 -16.973 -15.103 1.00 96.00 192 SER A C 1
ATOM 1573 O O . SER A 1 192 ? 3.745 -15.753 -15.138 1.00 96.00 192 SER A O 1
ATOM 1575 N N . GLU A 1 193 ? 3.868 -17.768 -16.120 1.00 94.69 193 GLU A N 1
ATOM 1576 C CA . GLU A 1 193 ? 4.387 -17.281 -17.389 1.00 94.69 193 GLU A CA 1
ATOM 1577 C C . GLU A 1 193 ? 3.568 -17.838 -18.549 1.00 94.69 193 GLU A C 1
ATOM 1579 O O . GLU A 1 193 ? 3.138 -18.990 -18.548 1.00 94.69 193 GLU A O 1
ATOM 1584 N N . ARG A 1 194 ? 3.328 -16.991 -19.546 1.00 93.00 194 ARG A N 1
ATOM 1585 C CA . ARG A 1 194 ? 2.624 -17.333 -20.777 1.00 93.00 194 ARG A CA 1
ATOM 1586 C C . ARG A 1 194 ? 3.547 -17.072 -21.951 1.00 93.00 194 ARG A C 1
ATOM 1588 O O . ARG A 1 194 ? 3.944 -15.929 -22.178 1.00 93.00 194 ARG A O 1
ATOM 1595 N N . LEU A 1 195 ? 3.858 -18.115 -22.712 1.00 91.88 195 LEU A N 1
ATOM 1596 C CA . LEU A 1 195 ? 4.589 -17.988 -23.968 1.00 91.88 195 LEU A CA 1
ATOM 1597 C C . LEU A 1 195 ? 3.718 -17.257 -24.998 1.00 91.88 195 LEU A C 1
ATOM 1599 O O . LEU A 1 195 ? 2.570 -17.635 -25.227 1.00 91.88 195 LEU A O 1
ATOM 1603 N N . ILE A 1 196 ? 4.262 -16.205 -25.604 1.00 89.06 196 ILE A N 1
ATOM 1604 C CA . ILE A 1 196 ? 3.630 -15.482 -26.714 1.00 89.06 196 ILE A CA 1
ATOM 1605 C C . ILE A 1 196 ? 4.169 -16.009 -28.037 1.00 89.06 196 ILE A C 1
ATOM 1607 O O . ILE A 1 196 ? 3.405 -16.347 -28.934 1.00 89.06 196 ILE A O 1
ATOM 1611 N N . SER A 1 197 ? 5.493 -16.057 -28.163 1.00 88.12 197 SER A N 1
ATOM 1612 C CA . SER A 1 197 ? 6.162 -16.406 -29.411 1.00 88.12 197 SER A CA 1
ATOM 1613 C C . SER A 1 197 ? 7.526 -17.021 -29.139 1.00 88.12 197 SER A C 1
ATOM 1615 O O . SER A 1 197 ? 8.217 -16.608 -28.208 1.00 88.12 197 SER A O 1
ATOM 1617 N N . THR A 1 198 ? 7.942 -17.937 -30.004 1.00 92.25 198 THR A N 1
ATOM 1618 C CA . THR A 1 198 ? 9.284 -18.526 -29.996 1.00 92.25 198 THR A CA 1
ATOM 1619 C C . THR A 1 198 ? 9.938 -18.255 -31.339 1.00 92.25 198 THR A C 1
ATOM 1621 O O . THR A 1 198 ? 9.366 -18.571 -32.379 1.00 92.25 198 THR A O 1
ATOM 1624 N N . ASP A 1 199 ? 11.128 -17.669 -31.317 1.00 91.94 199 ASP A N 1
ATOM 1625 C CA . ASP A 1 199 ? 11.984 -17.525 -32.484 1.00 91.94 199 ASP A CA 1
ATOM 1626 C C . ASP A 1 199 ? 12.980 -18.690 -32.520 1.00 91.94 199 ASP A C 1
ATOM 1628 O O . ASP A 1 199 ? 13.877 -18.793 -31.682 1.00 91.94 199 ASP A O 1
ATOM 1632 N N . LEU A 1 200 ? 12.808 -19.578 -33.502 1.00 93.12 200 LEU A N 1
ATOM 1633 C CA . LEU A 1 200 ? 13.652 -20.759 -33.692 1.00 93.12 200 LEU A CA 1
ATOM 1634 C C . LEU A 1 200 ? 15.046 -20.409 -34.231 1.00 93.12 200 LEU A C 1
ATOM 1636 O O . LEU A 1 200 ? 15.974 -21.185 -34.030 1.00 93.12 200 LEU A O 1
ATOM 1640 N N . GLN A 1 201 ? 15.212 -19.261 -34.900 1.00 92.19 201 GLN A N 1
ATOM 1641 C CA . GLN A 1 201 ? 16.506 -18.861 -35.461 1.00 92.19 201 GLN A CA 1
ATOM 1642 C C . GLN A 1 201 ? 17.449 -18.341 -34.378 1.00 92.19 201 GLN A C 1
ATOM 1644 O O . GLN A 1 201 ? 18.633 -18.670 -34.377 1.00 92.19 201 GLN A O 1
ATOM 1649 N N . SER A 1 202 ? 16.922 -17.547 -33.445 1.00 87.38 202 SER A N 1
ATOM 1650 C CA . SER A 1 202 ? 17.689 -17.030 -32.307 1.00 87.38 202 SER A CA 1
ATOM 1651 C C . SER A 1 202 ? 17.576 -17.894 -31.045 1.00 87.38 202 SER A C 1
ATOM 1653 O O . SER A 1 202 ? 18.261 -17.617 -30.062 1.00 87.38 202 SER A O 1
ATOM 1655 N N . ASN A 1 203 ? 16.730 -18.932 -31.062 1.00 91.88 203 ASN A N 1
ATOM 1656 C CA . ASN A 1 203 ? 16.346 -19.728 -29.893 1.00 91.88 203 ASN A CA 1
ATOM 1657 C C . ASN A 1 203 ? 15.912 -18.848 -28.704 1.00 91.88 203 ASN A C 1
ATOM 1659 O O . ASN A 1 203 ? 16.258 -19.106 -27.550 1.00 91.88 203 ASN A O 1
ATOM 1663 N N . THR A 1 204 ? 15.186 -17.763 -28.994 1.00 88.88 204 THR A N 1
ATOM 1664 C CA . THR A 1 204 ? 14.651 -16.857 -27.974 1.00 88.88 204 THR A CA 1
ATOM 1665 C C . THR A 1 204 ? 13.135 -16.948 -27.916 1.00 88.88 204 THR A C 1
ATOM 1667 O O . THR A 1 204 ? 12.443 -17.046 -28.926 1.00 88.88 204 THR A O 1
ATOM 1670 N N . SER A 1 205 ? 12.595 -16.912 -26.706 1.00 89.62 205 SER A N 1
ATOM 1671 C CA . SER A 1 205 ? 11.161 -17.017 -26.441 1.00 89.62 205 SER A CA 1
ATOM 1672 C C . SER A 1 205 ? 10.666 -15.771 -25.716 1.00 89.62 205 SER A C 1
ATOM 1674 O O . SER A 1 205 ? 11.275 -15.307 -24.748 1.00 89.62 205 SER A O 1
ATOM 1676 N N . ASN A 1 206 ? 9.547 -15.227 -26.179 1.00 88.38 206 ASN A N 1
ATOM 1677 C CA . ASN A 1 206 ? 8.890 -14.077 -25.584 1.00 88.38 206 ASN A CA 1
ATOM 1678 C C . ASN A 1 206 ? 7.782 -14.547 -24.640 1.00 88.38 206 ASN A C 1
ATOM 1680 O O . ASN A 1 206 ? 6.818 -15.174 -25.076 1.00 88.38 206 ASN A O 1
ATOM 1684 N N . TYR A 1 207 ? 7.914 -14.210 -23.360 1.00 90.75 207 TYR A N 1
ATOM 1685 C CA . TYR A 1 207 ? 6.953 -14.554 -22.318 1.00 90.75 207 TYR A CA 1
ATOM 1686 C C . TYR A 1 207 ? 6.310 -13.302 -21.728 1.00 90.75 207 TYR A C 1
ATOM 1688 O O . TYR A 1 207 ? 6.981 -12.280 -21.538 1.00 90.75 207 TYR A O 1
ATOM 1696 N N . LYS A 1 208 ? 5.032 -13.429 -21.371 1.00 92.38 208 LYS A N 1
ATOM 1697 C CA . LYS A 1 208 ? 4.336 -12.547 -20.433 1.00 92.38 208 LYS A CA 1
ATOM 1698 C C . LYS A 1 208 ? 4.349 -13.168 -19.047 1.00 92.38 208 LYS A C 1
ATOM 1700 O O . LYS A 1 208 ? 4.030 -14.344 -18.902 1.00 92.38 208 LYS A O 1
ATOM 1705 N N . PHE A 1 209 ? 4.688 -12.374 -18.043 1.00 95.38 209 PHE A N 1
ATOM 1706 C CA . PHE A 1 209 ? 4.769 -12.804 -16.650 1.00 95.38 209 PHE A CA 1
ATOM 1707 C C . PHE A 1 209 ? 3.610 -12.214 -15.854 1.00 95.38 209 PHE A C 1
ATOM 1709 O O . PHE A 1 209 ? 3.314 -11.029 -15.979 1.00 95.38 209 PHE A O 1
ATOM 1716 N N . THR A 1 210 ? 2.974 -13.031 -15.027 1.00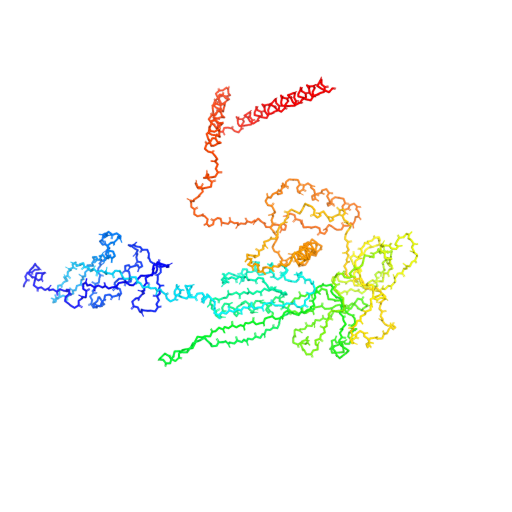 96.38 210 THR A N 1
ATOM 1717 C CA . THR A 1 210 ? 1.910 -12.606 -14.116 1.00 96.38 210 THR A CA 1
ATOM 1718 C C . THR A 1 210 ? 2.310 -12.971 -12.696 1.00 96.38 210 THR A C 1
ATOM 1720 O O . THR A 1 210 ? 2.599 -14.133 -12.405 1.00 96.38 210 THR A O 1
ATOM 1723 N N . TYR A 1 211 ? 2.337 -11.966 -11.830 1.00 97.25 211 TYR A N 1
ATOM 17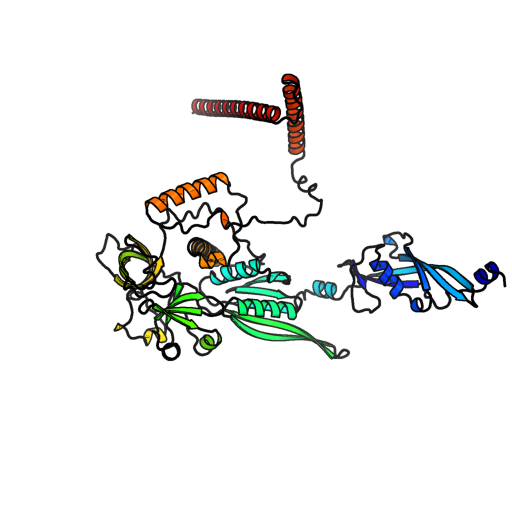24 C CA . TYR A 1 211 ? 2.590 -12.085 -10.402 1.00 97.25 211 TYR A CA 1
ATOM 1725 C C . TYR A 1 211 ? 1.268 -11.856 -9.673 1.00 97.25 211 TYR A C 1
ATOM 1727 O O . TYR A 1 211 ? 0.784 -10.730 -9.625 1.00 97.25 211 TYR A O 1
ATOM 1735 N N . SER A 1 212 ? 0.670 -12.918 -9.141 1.00 96.19 212 SER A N 1
ATOM 1736 C CA . SER A 1 212 ? -0.534 -12.830 -8.310 1.00 96.19 212 SER A CA 1
ATOM 1737 C C . SER A 1 212 ? -0.095 -12.666 -6.865 1.00 96.19 212 SER A C 1
ATOM 1739 O O . SER A 1 212 ? 0.514 -13.587 -6.327 1.00 96.19 212 SER A O 1
ATOM 1741 N N . VAL A 1 213 ? -0.363 -11.510 -6.267 1.00 96.12 213 VAL A N 1
ATOM 1742 C CA . VAL A 1 213 ? -0.019 -11.159 -4.888 1.00 96.12 213 VAL A CA 1
ATOM 1743 C C . VAL A 1 213 ? -1.307 -11.100 -4.073 1.00 96.12 213 VAL A C 1
ATOM 1745 O O . VAL A 1 213 ? -2.130 -10.210 -4.269 1.00 96.12 213 VAL A O 1
ATOM 1748 N N . ASP A 1 214 ? -1.466 -12.038 -3.149 1.00 94.06 214 ASP A N 1
ATOM 1749 C CA . ASP A 1 214 ? -2.594 -12.100 -2.226 1.00 94.06 214 ASP A CA 1
ATOM 1750 C C . ASP A 1 214 ? -2.149 -11.587 -0.849 1.00 94.06 214 ASP A C 1
ATOM 1752 O O . ASP A 1 214 ? -1.259 -12.162 -0.211 1.00 94.06 214 ASP A O 1
ATOM 1756 N N . VAL A 1 215 ? -2.770 -10.497 -0.396 1.00 93.81 215 VAL A N 1
ATOM 1757 C CA . VAL A 1 215 ? -2.597 -9.931 0.949 1.00 93.81 215 VAL A CA 1
ATOM 1758 C C . VAL A 1 215 ? -3.453 -10.721 1.940 1.00 93.81 215 VAL A C 1
ATOM 1760 O O . VAL A 1 215 ? -4.590 -11.089 1.630 1.00 93.81 215 VAL A O 1
ATOM 1763 N N . VAL A 1 216 ? -2.927 -10.968 3.144 1.00 93.38 216 VAL A N 1
ATOM 1764 C CA . VAL A 1 216 ? -3.671 -11.651 4.216 1.00 93.38 216 VAL A CA 1
ATOM 1765 C C . VAL A 1 216 ? -4.994 -10.913 4.516 1.00 93.38 216 VAL A C 1
ATOM 1767 O O . VAL A 1 216 ? -4.986 -9.693 4.705 1.00 93.38 216 VAL A O 1
ATOM 1770 N N . PRO A 1 217 ? -6.145 -11.615 4.566 1.00 92.25 217 PRO A N 1
ATOM 1771 C CA . PRO A 1 217 ? -7.465 -11.003 4.734 1.00 92.25 217 PRO A CA 1
ATOM 1772 C C . PRO A 1 217 ? -7.785 -10.699 6.210 1.00 92.25 217 PRO A C 1
ATOM 1774 O O . PRO A 1 217 ? -8.812 -11.123 6.731 1.00 92.25 217 PRO A O 1
ATOM 1777 N N . ILE A 1 218 ? -6.877 -10.008 6.900 1.00 92.75 218 ILE A N 1
ATOM 1778 C CA . ILE A 1 218 ? -7.049 -9.539 8.280 1.00 92.75 218 ILE A CA 1
ATOM 1779 C C . ILE A 1 218 ? -6.681 -8.064 8.300 1.00 92.75 218 ILE A C 1
ATOM 1781 O O . ILE A 1 218 ? -5.589 -7.686 7.866 1.00 92.75 218 ILE A O 1
ATOM 1785 N N . CYS A 1 219 ? -7.582 -7.236 8.809 1.00 91.75 219 CYS A N 1
ATOM 1786 C CA . CYS A 1 219 ? -7.365 -5.811 8.947 1.00 91.75 219 CYS A CA 1
ATOM 1787 C C . CYS A 1 219 ? -7.045 -5.425 10.391 1.00 91.75 219 CYS A C 1
ATOM 1789 O O . CYS A 1 219 ? -7.211 -6.187 11.346 1.00 91.75 219 CYS A O 1
ATOM 1791 N N . LYS A 1 220 ? -6.562 -4.192 10.555 1.00 91.06 220 LYS A N 1
ATOM 1792 C CA . LYS A 1 220 ? -6.460 -3.567 11.872 1.00 91.06 220 LYS A CA 1
ATOM 1793 C C . LYS A 1 220 ? -7.861 -3.477 12.494 1.00 91.06 220 LYS A C 1
ATOM 1795 O O . LYS A 1 220 ? -8.805 -3.112 11.802 1.00 91.06 220 LYS A O 1
ATOM 1800 N N . ASN A 1 221 ? -7.951 -3.741 13.793 1.00 91.81 221 ASN A N 1
ATOM 1801 C CA . ASN A 1 221 ? -9.155 -3.709 14.626 1.00 91.81 221 ASN A CA 1
ATOM 1802 C C . ASN A 1 221 ? -10.178 -4.827 14.351 1.00 91.81 221 ASN A C 1
ATOM 1804 O O . ASN A 1 221 ? -11.301 -4.755 14.846 1.00 91.81 221 ASN A O 1
ATOM 1808 N N . ASP A 1 222 ? -9.797 -5.875 13.617 1.00 92.75 222 ASP A N 1
ATOM 1809 C CA . ASP A 1 222 ? -10.641 -7.057 13.435 1.00 92.75 222 ASP A CA 1
ATOM 1810 C C . ASP A 1 222 ? -10.581 -7.992 14.652 1.00 92.75 222 ASP A C 1
ATOM 1812 O O . ASP A 1 222 ? -9.532 -8.161 15.288 1.00 92.75 222 ASP A O 1
ATOM 1816 N N . LEU A 1 223 ? -11.712 -8.643 14.939 1.00 92.00 223 LEU A N 1
ATOM 1817 C CA . LEU A 1 223 ? -11.802 -9.730 15.912 1.00 92.00 223 LEU A CA 1
ATOM 1818 C C . LEU A 1 223 ? -11.532 -11.051 15.212 1.00 92.00 223 LEU A C 1
ATOM 1820 O O . LEU A 1 223 ? -12.124 -11.343 14.171 1.00 92.00 223 LEU A O 1
ATOM 1824 N N . VAL A 1 224 ? -10.667 -11.869 15.795 1.00 93.00 224 VAL A N 1
ATOM 1825 C CA . VAL A 1 224 ? -10.213 -13.103 15.172 1.00 93.00 224 VAL A CA 1
ATOM 1826 C C . VAL A 1 224 ? -10.257 -14.261 16.158 1.00 93.00 224 VAL A C 1
ATOM 1828 O O . VAL A 1 224 ? -9.938 -14.102 17.333 1.00 93.00 224 VAL A O 1
ATOM 1831 N N . CYS A 1 225 ? -10.636 -15.440 15.663 1.00 92.00 225 CYS A N 1
ATOM 1832 C CA . CYS A 1 225 ? -10.532 -16.692 16.396 1.00 92.00 225 CYS A CA 1
ATOM 1833 C C . CYS A 1 225 ? -9.427 -17.553 15.785 1.00 92.00 225 CYS A C 1
ATOM 1835 O O . CYS A 1 225 ? -9.507 -17.955 14.623 1.00 92.00 225 CYS A O 1
ATOM 1837 N N . LEU A 1 226 ? -8.379 -17.820 16.559 1.00 93.06 226 LEU A N 1
ATOM 1838 C CA . LEU A 1 226 ? -7.304 -18.707 16.149 1.00 93.06 226 LEU A CA 1
ATOM 1839 C C . LEU A 1 226 ? -7.720 -20.175 16.278 1.00 93.06 226 LEU A C 1
ATOM 1841 O O . LEU A 1 226 ? -8.330 -20.555 17.277 1.00 93.06 226 LEU A O 1
ATOM 1845 N N . PRO A 1 227 ? -7.263 -21.044 15.362 1.00 92.94 227 PRO A N 1
ATOM 1846 C CA . PRO A 1 227 ? -7.358 -22.481 15.557 1.00 92.94 227 PRO A CA 1
ATOM 1847 C C . PRO A 1 227 ? -6.621 -22.919 16.830 1.00 92.94 227 PRO A C 1
ATOM 1849 O O . PRO A 1 227 ? -5.484 -22.513 17.087 1.00 92.94 227 PRO A O 1
ATOM 1852 N N . LYS A 1 228 ? -7.210 -23.843 17.593 1.00 90.81 228 LYS A N 1
ATOM 1853 C CA . LYS A 1 228 ? -6.655 -24.355 18.862 1.00 90.81 228 LYS A CA 1
ATOM 1854 C C . LYS A 1 228 ? -5.219 -24.883 18.765 1.00 90.81 228 LYS A C 1
ATOM 1856 O O . LYS A 1 228 ? -4.440 -24.759 19.711 1.00 90.81 228 LYS A O 1
ATOM 1861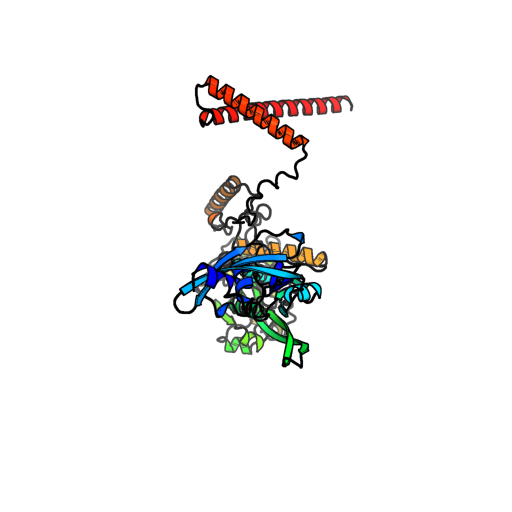 N N . GLN A 1 229 ? -4.857 -25.495 17.637 1.00 91.25 229 GLN A N 1
ATOM 1862 C CA . GLN A 1 229 ? -3.491 -25.975 17.394 1.00 91.25 229 GLN A CA 1
ATOM 1863 C C . GLN A 1 229 ? -2.495 -24.813 17.310 1.00 91.25 229 GLN A C 1
ATOM 1865 O O . GLN A 1 229 ? -1.404 -24.897 17.871 1.00 91.25 229 GLN A O 1
ATOM 1870 N N . LEU A 1 230 ? -2.901 -23.724 16.654 1.00 92.50 230 LEU A N 1
ATOM 1871 C CA . LEU A 1 230 ? -2.093 -22.529 16.467 1.00 92.50 230 LEU A CA 1
ATOM 1872 C C . LEU A 1 230 ? -1.904 -21.778 17.785 1.00 92.50 230 LEU A C 1
ATOM 1874 O O . LEU A 1 230 ? -0.780 -21.457 18.156 1.00 92.50 230 LEU A O 1
ATOM 1878 N N . ALA A 1 231 ? -2.991 -21.597 18.536 1.00 92.00 231 ALA A N 1
ATOM 1879 C CA . ALA A 1 231 ? -2.977 -20.948 19.843 1.00 92.00 231 ALA A CA 1
ATOM 1880 C C . ALA A 1 231 ? -2.007 -21.640 20.827 1.00 92.00 231 ALA A C 1
ATOM 1882 O O . ALA A 1 231 ? -1.221 -20.989 21.515 1.00 92.00 231 ALA A O 1
ATOM 1883 N N . ARG A 1 232 ? -1.967 -22.982 20.820 1.00 92.19 232 ARG A N 1
ATOM 1884 C CA . ARG A 1 232 ? -1.007 -23.772 21.615 1.00 92.19 232 ARG A CA 1
ATOM 1885 C C . ARG A 1 232 ? 0.445 -23.564 21.190 1.00 92.19 232 ARG A C 1
ATOM 1887 O O . ARG A 1 232 ? 1.313 -23.490 22.055 1.00 92.19 232 ARG A O 1
ATOM 1894 N N . GLN A 1 233 ? 0.713 -23.474 19.886 1.00 92.56 233 GLN A N 1
ATOM 1895 C CA . GLN A 1 233 ? 2.064 -23.225 19.365 1.00 92.56 233 GLN A CA 1
ATOM 1896 C C . GLN A 1 233 ? 2.560 -21.815 19.706 1.00 92.56 233 GLN A C 1
ATOM 1898 O O . GLN A 1 233 ? 3.742 -21.639 19.991 1.00 92.56 233 GLN A O 1
ATOM 1903 N N . LEU A 1 234 ? 1.662 -20.828 19.739 1.00 90.88 234 LEU A N 1
ATOM 1904 C CA . LEU A 1 234 ? 1.962 -19.422 20.030 1.00 90.88 234 LEU A CA 1
ATOM 1905 C C . LEU A 1 234 ? 2.044 -19.121 21.539 1.00 90.88 234 LEU A C 1
ATOM 1907 O O . LEU A 1 234 ? 1.634 -18.059 21.999 1.00 90.88 234 LEU A O 1
ATOM 1911 N N . GLY A 1 235 ? 2.581 -20.058 22.326 1.00 88.38 235 GLY A N 1
ATOM 1912 C CA . GLY A 1 235 ? 2.753 -19.881 23.771 1.00 88.38 235 GLY A CA 1
ATOM 1913 C C . GLY A 1 235 ? 1.469 -20.078 24.574 1.00 88.38 235 GLY A C 1
ATOM 1914 O O . GLY A 1 235 ? 1.318 -19.466 25.626 1.00 88.38 235 GLY A O 1
ATOM 1915 N N . ASN A 1 236 ? 0.561 -20.929 24.081 1.00 91.12 236 ASN A N 1
ATOM 1916 C CA . ASN A 1 236 ? -0.725 -21.231 24.714 1.00 91.12 236 ASN A CA 1
ATOM 1917 C C . ASN A 1 236 ? -1.563 -19.973 25.001 1.00 91.12 236 ASN A C 1
ATOM 1919 O O . ASN A 1 236 ? -2.170 -19.853 26.066 1.00 91.12 236 ASN A O 1
ATOM 1923 N N . ILE A 1 237 ? -1.572 -19.059 24.029 1.00 92.69 237 ILE A N 1
ATOM 1924 C CA . ILE A 1 237 ? -2.439 -17.885 24.030 1.00 92.69 237 ILE A CA 1
ATOM 1925 C C . ILE A 1 237 ? -3.907 -18.311 23.892 1.00 92.69 237 ILE A C 1
ATOM 1927 O O . ILE A 1 237 ? -4.212 -19.434 23.476 1.00 92.69 237 ILE A O 1
ATOM 1931 N N . ASP A 1 238 ? -4.827 -17.421 24.252 1.00 91.06 238 ASP A N 1
ATOM 1932 C CA . ASP A 1 238 ? -6.241 -17.634 23.992 1.00 91.06 238 ASP A CA 1
ATOM 1933 C C . ASP A 1 238 ? -6.572 -17.634 22.489 1.00 91.06 238 ASP A C 1
ATOM 1935 O O . ASP A 1 238 ? -5.812 -17.138 21.655 1.00 91.06 238 ASP A O 1
ATOM 1939 N N . GLN A 1 239 ? -7.711 -18.223 22.127 1.00 91.38 239 GLN A N 1
ATOM 1940 C CA . GLN A 1 239 ? -8.137 -18.302 20.726 1.00 91.38 239 GLN A CA 1
ATOM 1941 C C . GLN A 1 239 ? -8.755 -16.990 20.244 1.00 91.38 239 GLN A C 1
ATOM 1943 O O . GLN A 1 239 ? -8.591 -16.645 19.078 1.00 91.38 239 GLN A O 1
ATOM 1948 N N . LEU A 1 240 ? -9.456 -16.262 21.115 1.00 91.44 240 LEU A N 1
ATOM 1949 C CA . LEU A 1 240 ? -10.105 -15.007 20.755 1.00 91.44 240 LEU A CA 1
ATOM 1950 C C . LEU A 1 240 ? -9.132 -13.837 20.915 1.00 91.44 240 LEU A C 1
ATOM 1952 O O . LEU A 1 240 ? -8.734 -13.506 22.028 1.00 91.44 240 LEU A O 1
ATOM 1956 N N . LEU A 1 241 ? -8.763 -13.210 19.801 1.00 93.62 241 LEU A N 1
ATOM 1957 C CA . LEU A 1 241 ? -7.757 -12.154 19.752 1.00 93.62 241 LEU A CA 1
ATOM 1958 C C . LEU A 1 241 ? -8.215 -10.972 18.903 1.00 93.62 241 LEU A C 1
ATOM 1960 O O . LEU A 1 241 ? -9.042 -11.109 18.002 1.00 93.62 241 LEU A O 1
ATOM 1964 N N . ILE A 1 242 ? -7.622 -9.811 19.166 1.00 94.50 242 ILE A N 1
ATOM 1965 C CA . ILE A 1 242 ? -7.838 -8.583 18.400 1.00 94.50 242 ILE A CA 1
ATOM 1966 C C . ILE A 1 242 ? -6.579 -8.289 17.587 1.00 94.50 242 ILE A C 1
ATOM 1968 O O . ILE A 1 242 ? -5.464 -8.336 18.110 1.00 94.50 242 ILE A O 1
ATOM 1972 N N . CYS A 1 243 ? -6.737 -7.962 16.307 1.00 94.19 243 CYS A N 1
ATOM 1973 C CA . CYS A 1 243 ? -5.623 -7.516 15.478 1.00 94.19 243 CYS A CA 1
ATOM 1974 C C . CYS A 1 243 ? -5.363 -6.022 15.689 1.00 94.19 243 CYS A C 1
ATOM 1976 O O . CYS A 1 243 ? -6.104 -5.188 15.180 1.00 94.19 243 CYS A O 1
ATOM 1978 N N . TYR A 1 244 ? -4.304 -5.654 16.412 1.00 91.56 244 TYR A N 1
ATOM 1979 C CA . TYR A 1 244 ? -4.017 -4.238 16.693 1.00 91.56 244 TYR A CA 1
ATOM 1980 C C . TYR A 1 244 ? -3.072 -3.592 15.667 1.00 91.56 244 TYR A C 1
ATOM 1982 O O . TYR A 1 244 ? -3.055 -2.367 15.527 1.00 91.56 244 TYR A O 1
ATOM 1990 N N . ARG A 1 245 ? -2.258 -4.387 14.957 1.00 90.50 245 ARG A N 1
ATOM 1991 C CA . ARG A 1 245 ? -1.305 -3.888 13.954 1.00 90.50 245 ARG A CA 1
ATOM 1992 C C . ARG A 1 245 ? -1.063 -4.917 12.854 1.00 90.50 245 ARG A C 1
ATOM 1994 O O . ARG A 1 245 ? -0.802 -6.083 13.128 1.00 90.50 245 ARG A O 1
ATOM 2001 N N . VAL A 1 246 ? -1.052 -4.440 11.613 1.00 90.94 246 VAL A N 1
ATOM 2002 C CA . VAL A 1 246 ? -0.648 -5.210 10.431 1.00 90.94 246 VAL A CA 1
ATOM 2003 C C . VAL A 1 246 ? 0.627 -4.578 9.869 1.00 90.94 246 VAL A C 1
ATOM 2005 O O . VAL A 1 246 ? 0.621 -3.404 9.508 1.00 90.94 246 VAL A O 1
ATOM 2008 N N . GLY A 1 247 ? 1.730 -5.326 9.863 1.00 88.62 247 GLY A N 1
ATOM 2009 C CA . GLY A 1 247 ? 2.997 -4.959 9.219 1.00 88.62 247 GLY A CA 1
ATOM 2010 C C . GLY A 1 247 ? 3.403 -6.032 8.210 1.00 88.62 247 GLY A C 1
ATOM 2011 O O . GLY A 1 247 ? 2.545 -6.594 7.543 1.00 88.62 247 GLY A O 1
ATOM 2012 N N . ASN A 1 248 ? 4.688 -6.390 8.147 1.00 90.44 248 ASN A N 1
ATOM 2013 C CA . ASN A 1 248 ? 5.142 -7.597 7.428 1.00 90.44 248 ASN A CA 1
ATOM 2014 C C . ASN A 1 248 ? 4.502 -8.884 8.007 1.00 90.44 248 ASN A C 1
ATOM 2016 O O . ASN A 1 248 ? 4.265 -9.875 7.320 1.00 90.44 248 ASN A O 1
ATOM 2020 N N . SER A 1 249 ? 4.162 -8.848 9.290 1.00 92.88 249 SER A N 1
ATOM 2021 C CA . SER A 1 249 ? 3.444 -9.883 10.024 1.00 92.88 249 SER A CA 1
ATOM 2022 C C . SER A 1 249 ? 2.179 -9.305 10.662 1.00 92.88 249 SER A C 1
ATOM 2024 O O . SER A 1 249 ? 2.005 -8.087 10.785 1.00 92.88 249 SER A O 1
ATOM 2026 N N . VAL A 1 250 ? 1.258 -10.190 11.038 1.00 94.12 250 VAL A N 1
ATOM 2027 C CA . VAL A 1 250 ? 0.013 -9.812 11.715 1.00 94.12 250 VAL A CA 1
ATOM 2028 C C . VAL A 1 250 ? 0.248 -9.861 13.219 1.00 94.12 250 VAL A C 1
ATOM 2030 O O . VAL A 1 250 ? 0.616 -10.911 13.747 1.00 94.12 250 VAL A O 1
ATOM 2033 N N . HIS A 1 251 ? 0.029 -8.746 13.914 1.00 93.94 251 HIS A N 1
ATOM 2034 C CA . HIS A 1 251 ? 0.178 -8.670 15.362 1.00 93.94 251 HIS A CA 1
ATOM 2035 C C . HIS A 1 251 ? -1.186 -8.712 16.048 1.00 93.94 251 HIS A C 1
ATOM 2037 O O . HIS A 1 251 ? -2.056 -7.866 15.812 1.00 93.94 251 HIS A O 1
ATOM 2043 N N . LEU A 1 252 ? -1.350 -9.697 16.923 1.00 95.19 252 LEU A N 1
ATOM 2044 C CA . LEU A 1 252 ? -2.570 -9.953 17.671 1.00 95.19 252 LEU A CA 1
ATOM 2045 C C . LEU A 1 252 ? -2.344 -9.712 19.163 1.00 95.19 252 LEU A C 1
ATOM 2047 O O . LEU A 1 252 ? -1.251 -9.948 19.682 1.00 95.19 252 LEU A O 1
ATOM 2051 N N . ILE A 1 253 ? -3.388 -9.266 19.853 1.00 94.31 253 ILE A N 1
ATOM 2052 C CA . ILE A 1 253 ? -3.402 -9.064 21.300 1.00 94.31 253 ILE A CA 1
ATOM 2053 C C . ILE A 1 253 ? -4.606 -9.767 21.922 1.00 94.31 253 ILE A C 1
ATOM 2055 O O . ILE A 1 253 ? -5.717 -9.711 21.391 1.00 94.31 253 ILE A O 1
ATOM 2059 N N . ASP A 1 254 ? -4.378 -10.420 23.057 1.00 92.94 254 ASP A N 1
ATOM 2060 C CA . ASP A 1 254 ? -5.447 -10.908 23.923 1.00 92.94 254 ASP A CA 1
ATOM 2061 C C . ASP A 1 254 ? -5.889 -9.774 24.870 1.00 92.94 254 ASP A C 1
ATOM 2063 O O . ASP A 1 254 ? -5.087 -9.334 25.703 1.00 92.94 254 ASP A O 1
ATOM 2067 N N . PRO A 1 255 ? -7.145 -9.292 24.794 1.00 89.69 255 PRO A N 1
ATOM 2068 C CA . PRO A 1 255 ? -7.638 -8.232 25.673 1.00 89.69 255 PRO A CA 1
ATOM 2069 C C . PRO A 1 255 ? -7.710 -8.643 27.153 1.00 89.69 255 PRO A C 1
ATOM 2071 O O . PRO A 1 255 ? -7.711 -7.772 28.022 1.00 89.69 255 PRO A O 1
ATOM 2074 N N . ARG A 1 256 ? -7.759 -9.945 27.463 1.00 88.94 256 ARG A N 1
ATOM 2075 C CA . ARG A 1 256 ? -7.901 -10.457 28.831 1.00 88.94 256 ARG A CA 1
ATOM 2076 C C . ARG A 1 256 ? -6.569 -10.651 29.542 1.00 88.94 256 ARG A C 1
ATOM 2078 O O . ARG A 1 256 ? -6.501 -10.436 30.751 1.00 88.94 256 ARG A O 1
ATOM 2085 N N . THR A 1 257 ? -5.547 -11.114 28.824 1.00 89.06 257 THR A N 1
ATOM 2086 C CA . THR A 1 257 ? -4.221 -11.427 29.392 1.00 89.06 257 THR A CA 1
ATOM 2087 C C . THR A 1 257 ? -3.135 -10.429 29.000 1.00 89.06 257 THR A C 1
ATOM 2089 O O . THR A 1 257 ? -2.060 -10.447 29.593 1.00 89.06 257 THR A O 1
ATOM 2092 N N . LEU A 1 258 ? -3.409 -9.536 28.042 1.00 91.19 258 LEU A N 1
ATOM 2093 C CA . LEU A 1 258 ? -2.445 -8.588 27.471 1.00 91.19 258 LEU A CA 1
ATOM 2094 C C . LEU A 1 258 ? -1.245 -9.262 26.777 1.00 91.19 258 LEU A C 1
ATOM 2096 O O . LEU A 1 258 ? -0.220 -8.620 26.512 1.00 91.19 258 LEU A O 1
ATOM 2100 N N . GLN A 1 259 ? -1.363 -10.558 26.472 1.00 91.75 259 GLN A N 1
ATOM 2101 C CA . GLN A 1 259 ? -0.365 -11.293 25.712 1.00 91.75 259 GLN A CA 1
ATOM 2102 C C . GLN A 1 259 ? -0.426 -10.865 24.244 1.00 91.75 259 GLN A C 1
ATOM 2104 O O . GLN A 1 259 ? -1.487 -10.858 23.620 1.00 91.75 259 GLN A O 1
ATOM 2109 N N . VAL A 1 260 ? 0.735 -10.520 23.694 1.00 93.31 260 VAL A N 1
ATOM 2110 C CA . VAL A 1 260 ? 0.896 -10.136 22.291 1.00 93.31 260 VAL A CA 1
ATOM 2111 C C . VAL A 1 260 ? 1.543 -11.288 21.536 1.00 93.31 260 VAL A C 1
ATOM 2113 O O . VAL A 1 260 ? 2.494 -11.900 22.022 1.00 93.31 260 VAL A O 1
ATOM 2116 N N . THR A 1 261 ? 1.036 -11.579 20.342 1.00 93.44 261 THR A N 1
ATOM 2117 C CA . THR A 1 261 ? 1.598 -12.593 19.446 1.00 93.44 261 THR A CA 1
ATOM 2118 C C . THR A 1 261 ? 1.760 -12.048 18.040 1.00 93.44 261 THR A C 1
ATOM 2120 O O . THR A 1 261 ? 0.993 -11.207 17.576 1.00 93.44 261 THR A O 1
ATOM 2123 N N . GLU A 1 262 ? 2.790 -12.534 17.360 1.00 93.44 262 GLU A N 1
ATOM 2124 C CA . GLU A 1 262 ? 3.085 -12.193 15.977 1.00 93.44 262 GLU A CA 1
ATOM 2125 C C . GLU A 1 262 ? 2.901 -13.430 15.101 1.00 93.44 262 GLU A C 1
ATOM 2127 O O . GLU A 1 262 ? 3.465 -14.496 15.362 1.00 93.44 262 GLU A O 1
ATOM 2132 N N . ILE A 1 263 ? 2.107 -13.283 14.046 1.00 94.00 263 ILE A N 1
ATOM 2133 C CA . ILE A 1 263 ? 1.826 -14.331 13.075 1.00 94.00 263 ILE A CA 1
ATOM 2134 C C . ILE A 1 263 ? 2.518 -13.972 11.765 1.00 94.00 263 ILE A C 1
ATOM 2136 O O . ILE A 1 263 ? 2.161 -13.013 11.078 1.00 94.00 263 ILE A O 1
ATOM 2140 N N . SER A 1 264 ? 3.514 -14.781 11.407 1.00 93.94 264 SER A N 1
ATOM 2141 C CA . SER A 1 264 ? 4.152 -14.708 10.094 1.00 93.94 264 SER A CA 1
ATOM 2142 C C . SER A 1 264 ? 3.233 -15.256 9.000 1.00 93.94 264 SER A C 1
ATOM 2144 O O . SER A 1 264 ? 2.424 -16.160 9.230 1.00 93.94 264 SER A O 1
ATOM 2146 N N . VAL A 1 265 ? 3.419 -14.773 7.771 1.00 92.81 265 VAL A N 1
ATOM 2147 C CA . VAL A 1 265 ? 2.653 -15.217 6.594 1.00 92.81 265 VAL A CA 1
ATOM 2148 C C . VAL A 1 265 ? 2.760 -16.731 6.373 1.00 92.81 265 VAL A C 1
ATOM 2150 O O . VAL A 1 265 ? 1.782 -17.395 6.035 1.00 92.81 265 VAL A O 1
ATOM 2153 N N . HIS A 1 266 ? 3.938 -17.319 6.601 1.00 92.00 266 HIS A N 1
ATOM 2154 C CA . HIS A 1 266 ? 4.137 -18.764 6.457 1.00 92.00 266 HIS A CA 1
ATOM 2155 C C . HIS A 1 266 ? 3.311 -19.580 7.455 1.00 92.00 266 HIS A C 1
ATOM 2157 O O . HIS A 1 266 ? 2.792 -20.637 7.096 1.00 92.00 266 HIS A O 1
ATOM 2163 N N . LEU A 1 267 ? 3.193 -19.097 8.693 1.00 93.12 267 LEU A N 1
ATOM 2164 C CA . LEU A 1 267 ? 2.409 -19.741 9.742 1.00 93.12 267 LEU A CA 1
ATOM 2165 C C . LEU A 1 267 ? 0.906 -19.579 9.472 1.00 93.12 267 LEU A C 1
ATOM 2167 O O . LEU A 1 267 ? 0.174 -20.564 9.562 1.00 93.12 267 LEU A O 1
ATOM 2171 N N . PHE A 1 268 ? 0.482 -18.396 9.015 1.00 93.75 268 PHE A N 1
ATOM 2172 C CA . PHE A 1 268 ? -0.888 -18.145 8.561 1.00 93.75 268 PHE A CA 1
ATOM 2173 C C . PHE A 1 268 ? -1.308 -19.093 7.427 1.00 93.75 268 PHE A C 1
ATOM 2175 O O . PHE A 1 268 ? -2.362 -19.709 7.495 1.00 93.75 268 PHE A O 1
ATOM 2182 N N . ASN A 1 269 ? -0.463 -19.305 6.415 1.00 91.94 269 ASN A N 1
ATOM 2183 C CA . ASN A 1 269 ? -0.812 -20.179 5.286 1.00 91.94 269 ASN A CA 1
ATOM 2184 C C . ASN A 1 269 ? -0.936 -21.664 5.645 1.00 91.94 269 ASN A C 1
ATOM 2186 O O . ASN A 1 269 ? -1.605 -22.409 4.932 1.00 91.94 269 ASN A O 1
ATOM 2190 N N . ARG A 1 270 ? -0.264 -22.119 6.710 1.00 92.56 270 ARG A N 1
ATOM 2191 C CA . ARG A 1 270 ? -0.397 -23.503 7.199 1.00 92.56 270 ARG A CA 1
ATOM 2192 C C . ARG A 1 270 ? -1.718 -23.717 7.929 1.00 92.56 270 ARG A C 1
ATOM 2194 O O . ARG A 1 270 ? -2.297 -24.793 7.825 1.00 92.56 270 ARG A O 1
ATOM 2201 N N . HIS A 1 271 ? -2.171 -22.696 8.650 1.00 91.75 271 HIS A N 1
ATOM 2202 C CA . HIS A 1 271 ? -3.409 -22.704 9.418 1.00 91.75 271 HIS A CA 1
ATOM 2203 C C . HIS A 1 271 ? -4.212 -21.438 9.093 1.00 91.75 271 HIS A C 1
ATOM 2205 O O . HIS A 1 271 ? -4.234 -20.518 9.910 1.00 91.75 271 HIS A O 1
ATOM 2211 N N . PRO A 1 272 ? -4.824 -21.354 7.896 1.00 91.44 272 PRO A N 1
ATOM 2212 C CA . PRO A 1 272 ? -5.558 -20.164 7.495 1.00 91.44 272 PRO A CA 1
ATOM 2213 C C . PRO A 1 272 ? -6.804 -20.003 8.364 1.00 91.44 272 PRO A C 1
ATOM 2215 O O . PRO A 1 272 ? -7.537 -20.960 8.608 1.00 91.44 272 PRO A O 1
ATOM 2218 N N . PHE A 1 273 ? -7.053 -18.776 8.800 1.00 91.38 273 PHE A N 1
ATOM 2219 C CA . PHE A 1 273 ? -8.255 -18.384 9.529 1.00 91.38 273 PHE A CA 1
ATOM 2220 C C . PHE A 1 273 ? -8.769 -17.052 8.979 1.00 91.38 273 PHE A C 1
ATOM 2222 O O . PHE A 1 273 ? -8.050 -16.332 8.283 1.00 91.38 273 PHE A O 1
ATOM 2229 N N . ARG A 1 274 ? -10.030 -16.736 9.267 1.00 90.25 274 ARG A N 1
ATOM 2230 C CA . ARG A 1 274 ? -10.690 -15.494 8.844 1.00 90.25 274 ARG A CA 1
ATOM 2231 C C . ARG A 1 274 ? -11.003 -14.613 10.047 1.00 90.25 274 ARG A C 1
ATOM 2233 O O . ARG A 1 274 ? -11.086 -15.106 11.170 1.00 90.25 274 ARG A O 1
ATOM 2240 N N . ALA A 1 275 ? -11.209 -13.324 9.798 1.00 90.88 275 ALA A N 1
ATOM 2241 C CA . ALA A 1 275 ? -11.807 -12.447 10.793 1.00 90.88 275 ALA A CA 1
ATOM 2242 C C . ALA A 1 275 ? -13.234 -12.925 11.122 1.00 90.88 275 ALA A C 1
ATOM 2244 O O . ALA A 1 275 ? -13.998 -13.281 10.222 1.00 90.88 275 ALA A O 1
ATOM 2245 N N . LEU A 1 276 ? -13.578 -12.947 12.410 1.00 89.38 276 LEU A N 1
ATOM 2246 C CA . LEU A 1 276 ? -14.933 -13.228 12.888 1.00 89.38 276 LEU A CA 1
ATOM 2247 C C . LEU A 1 276 ? -15.873 -12.064 12.590 1.00 89.38 276 LEU A C 1
ATOM 2249 O O . LEU A 1 276 ? -17.027 -12.261 12.223 1.00 89.38 276 LEU A O 1
ATOM 2253 N N . SER A 1 277 ? -15.365 -10.852 12.792 1.00 88.12 277 SER A N 1
ATOM 2254 C CA . SER A 1 277 ? -16.103 -9.616 12.609 1.00 88.12 277 SER A CA 1
ATOM 2255 C C . SER A 1 277 ? -15.143 -8.514 12.188 1.00 88.12 277 SER A C 1
ATOM 2257 O O . SER A 1 277 ? -14.068 -8.364 12.775 1.00 88.12 277 SER A O 1
ATOM 2259 N N . SER A 1 278 ? -15.550 -7.748 11.179 1.00 87.38 278 SER A N 1
ATOM 2260 C CA . SER A 1 278 ? -14.821 -6.574 10.703 1.00 87.38 278 SER A CA 1
ATOM 2261 C C . SER A 1 278 ? -15.306 -5.291 11.370 1.00 87.38 278 SER A C 1
ATOM 2263 O O . SER A 1 278 ? -16.392 -5.235 11.952 1.00 87.38 278 SER A O 1
ATOM 2265 N N . GLN A 1 279 ? -14.536 -4.216 11.201 1.00 84.62 279 GLN A N 1
ATOM 2266 C CA . GLN A 1 279 ? -14.794 -2.884 11.766 1.00 84.62 279 GLN A CA 1
ATOM 2267 C C . GLN A 1 279 ? -16.229 -2.340 11.547 1.00 84.62 279 GLN A C 1
ATOM 2269 O O . GLN A 1 279 ? -16.693 -1.502 12.313 1.00 84.62 279 GLN A O 1
ATOM 2274 N N . LYS A 1 280 ? -16.965 -2.819 10.534 1.00 85.12 280 LYS A N 1
ATOM 2275 C CA . LYS A 1 280 ? -18.347 -2.391 10.221 1.00 85.12 280 LYS A CA 1
ATOM 2276 C C . LYS A 1 280 ? -19.376 -2.765 11.288 1.00 85.12 280 LYS A C 1
ATOM 2278 O O . LYS A 1 280 ? -20.415 -2.120 11.370 1.00 85.12 280 LYS A O 1
ATOM 2283 N N . HIS A 1 281 ? -19.099 -3.794 12.082 1.00 88.12 281 HIS A N 1
ATOM 2284 C CA . HIS A 1 281 ? -19.992 -4.259 13.146 1.00 88.12 281 HIS A CA 1
ATOM 2285 C C . HIS A 1 281 ? -19.648 -3.670 14.519 1.00 88.12 281 HIS A C 1
ATOM 2287 O O . HIS A 1 281 ? -20.156 -4.144 15.533 1.00 88.12 281 HIS A O 1
ATOM 2293 N N . LEU A 1 282 ? -18.776 -2.662 14.566 1.00 89.94 282 LEU A N 1
ATOM 2294 C CA . LEU A 1 282 ? -18.455 -1.964 15.801 1.00 89.94 282 LEU A CA 1
ATOM 2295 C C . LEU A 1 282 ? -19.665 -1.188 16.328 1.00 89.94 282 LEU A C 1
ATOM 2297 O O . LEU A 1 282 ? -20.363 -0.499 15.583 1.00 89.94 282 LEU A O 1
ATOM 2301 N N . VAL A 1 283 ? -19.881 -1.289 17.636 1.00 91.69 283 VAL A N 1
ATOM 2302 C CA . VAL A 1 283 ? -20.937 -0.590 18.369 1.00 91.69 283 VAL A CA 1
ATOM 2303 C C . VAL A 1 283 ? -20.295 0.352 19.379 1.00 91.69 283 VAL A C 1
ATOM 2305 O O . VAL A 1 283 ? -19.266 0.026 19.968 1.00 91.69 283 VAL A O 1
ATOM 2308 N N . GLU A 1 284 ? -20.901 1.523 19.565 1.00 92.81 284 GLU A N 1
ATOM 2309 C CA . GLU A 1 284 ? -20.465 2.522 20.541 1.00 92.81 284 GLU A CA 1
ATOM 2310 C C . GLU A 1 284 ? -20.910 2.148 21.963 1.00 92.81 284 GLU A C 1
ATOM 2312 O O . GLU A 1 284 ? -22.082 1.845 22.225 1.00 92.81 284 GLU A O 1
ATOM 2317 N N . TYR A 1 285 ? -19.947 2.192 22.875 1.00 93.62 285 TYR A N 1
ATOM 2318 C CA . TYR A 1 285 ? -20.074 1.967 24.304 1.00 93.62 285 TYR A CA 1
ATOM 2319 C C . TYR A 1 285 ? -19.575 3.194 25.061 1.00 93.62 285 TYR A C 1
ATOM 2321 O O . TYR A 1 285 ? -18.537 3.765 24.732 1.00 93.62 285 TYR A O 1
ATOM 2329 N N . THR A 1 286 ? -20.289 3.565 26.115 1.00 93.31 286 THR A N 1
ATOM 2330 C CA . THR A 1 286 ? -19.893 4.609 27.058 1.00 93.31 286 THR A CA 1
ATOM 2331 C C . THR A 1 286 ? -19.294 3.948 28.294 1.00 93.31 286 THR A C 1
ATOM 2333 O O . THR A 1 286 ? -19.924 3.080 28.906 1.00 93.31 286 THR A O 1
ATOM 2336 N N . ILE A 1 287 ? -18.070 4.339 28.648 1.00 94.38 287 ILE A N 1
ATOM 2337 C CA . ILE A 1 287 ? -17.363 3.828 29.823 1.00 94.38 287 ILE A CA 1
ATOM 2338 C C . ILE A 1 287 ? -17.929 4.494 31.074 1.00 94.38 287 ILE A C 1
ATOM 2340 O O . ILE A 1 287 ? -17.933 5.718 31.186 1.00 94.38 287 ILE A O 1
ATOM 2344 N N . LEU A 1 288 ? -18.386 3.688 32.030 1.00 93.38 288 LEU A N 1
ATOM 2345 C CA . LEU A 1 288 ? -18.848 4.168 33.332 1.00 93.38 288 LEU A CA 1
ATOM 2346 C C . LEU A 1 288 ? -17.690 4.205 34.326 1.00 93.38 288 LEU A C 1
ATOM 2348 O O . LEU A 1 288 ? -17.468 5.211 34.991 1.00 93.38 288 LEU A O 1
ATOM 2352 N N . GLU A 1 289 ? -16.928 3.115 34.376 1.00 94.62 289 GLU A N 1
ATOM 2353 C CA . GLU A 1 289 ? -15.829 2.923 35.314 1.00 94.62 289 GLU A CA 1
ATOM 2354 C C . GLU A 1 289 ? -14.687 2.165 34.640 1.00 94.62 289 GLU A C 1
ATOM 2356 O O . GLU A 1 289 ? -14.924 1.270 33.821 1.00 94.62 289 GLU A O 1
ATOM 2361 N N . ILE A 1 290 ? -13.450 2.534 34.972 1.00 93.81 290 ILE A N 1
ATOM 2362 C CA . ILE A 1 290 ? -12.254 1.832 34.519 1.00 93.81 290 ILE A CA 1
ATOM 2363 C C . ILE A 1 290 ? -11.239 1.721 35.656 1.00 93.81 290 ILE A C 1
ATOM 2365 O O . ILE A 1 290 ? -10.805 2.723 36.222 1.00 93.81 290 ILE A O 1
ATOM 2369 N N . GLU A 1 291 ? -10.854 0.489 35.973 1.00 94.06 291 GLU A N 1
ATOM 2370 C CA . GLU A 1 291 ? -9.920 0.161 37.045 1.00 94.06 291 GLU A CA 1
ATOM 2371 C C . GLU A 1 291 ? -8.661 -0.503 36.462 1.00 94.06 291 GLU A C 1
ATOM 2373 O O . GLU A 1 291 ? -8.708 -1.644 35.988 1.00 94.06 291 GLU A O 1
ATOM 2378 N N . PRO A 1 292 ? -7.500 0.177 36.450 1.00 91.75 292 PRO A N 1
ATOM 2379 C CA . PRO A 1 292 ? -6.264 -0.415 35.955 1.00 91.75 292 PRO A CA 1
ATOM 2380 C C . PRO A 1 292 ? -5.751 -1.497 36.915 1.00 91.75 292 PRO A C 1
ATOM 2382 O O . PRO A 1 292 ? -5.521 -1.255 38.096 1.00 91.75 292 PRO A O 1
ATOM 2385 N N . THR A 1 293 ? -5.482 -2.691 36.385 1.00 89.19 293 THR A N 1
ATOM 2386 C CA . THR A 1 293 ? -4.988 -3.846 37.167 1.00 89.19 293 THR A CA 1
ATOM 2387 C C . THR A 1 293 ? -3.494 -3.760 37.512 1.00 89.19 293 THR A C 1
ATOM 2389 O O . THR A 1 293 ? -2.991 -4.531 38.326 1.00 89.19 293 THR A O 1
ATOM 2392 N N . GLY A 1 294 ? -2.764 -2.836 36.875 1.00 84.88 294 GLY A N 1
ATOM 2393 C CA . GLY A 1 294 ? -1.324 -2.616 37.055 1.00 84.88 294 GLY A CA 1
ATOM 2394 C C . GLY A 1 294 ? -0.418 -3.397 36.094 1.00 84.88 294 GLY A C 1
ATOM 2395 O O . GLY A 1 294 ? 0.772 -3.097 36.014 1.00 84.88 294 GLY A O 1
ATOM 2396 N N . VAL A 1 295 ? -0.949 -4.354 35.323 1.00 90.25 295 VAL A N 1
ATOM 2397 C CA . VAL A 1 295 ? -0.179 -5.053 34.279 1.00 90.25 295 VAL A CA 1
ATOM 2398 C C . VAL A 1 295 ? -0.084 -4.176 33.032 1.00 90.25 295 VAL A C 1
ATOM 2400 O O . VAL A 1 295 ? -1.100 -3.781 32.457 1.00 90.25 295 VAL A O 1
ATOM 2403 N N . THR A 1 296 ? 1.139 -3.896 32.587 1.00 90.12 296 THR A N 1
ATOM 2404 C CA . THR A 1 296 ? 1.414 -3.084 31.397 1.00 90.12 296 THR A CA 1
ATOM 2405 C C . THR A 1 296 ? 2.319 -3.829 30.422 1.00 90.12 296 THR A C 1
ATOM 2407 O O . THR A 1 296 ? 3.192 -4.604 30.812 1.00 90.12 296 THR A O 1
ATOM 2410 N N . ASN A 1 297 ? 2.094 -3.612 29.129 1.00 87.00 297 ASN A N 1
ATOM 2411 C CA . ASN A 1 297 ? 2.895 -4.166 28.046 1.00 87.00 297 ASN A CA 1
ATOM 2412 C C . ASN A 1 297 ? 3.107 -3.083 26.980 1.00 87.00 297 ASN A C 1
ATOM 2414 O O . ASN A 1 297 ? 2.281 -2.880 26.084 1.00 87.00 297 ASN A O 1
ATOM 2418 N N . GLY A 1 298 ? 4.206 -2.338 27.120 1.00 86.56 298 GLY A N 1
ATOM 2419 C CA . GLY A 1 298 ? 4.523 -1.202 26.258 1.00 86.56 298 GLY A CA 1
ATOM 2420 C C . GLY A 1 298 ? 3.455 -0.112 26.348 1.00 86.56 298 GLY A C 1
ATOM 2421 O O . GLY A 1 298 ? 3.271 0.487 27.402 1.00 86.56 298 GLY A O 1
ATOM 2422 N N . LYS A 1 29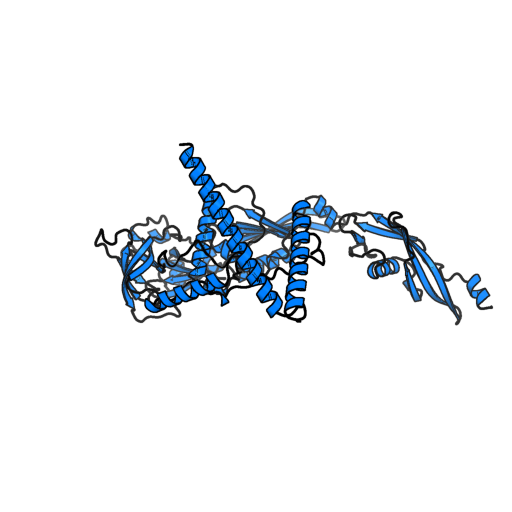9 ? 2.751 0.137 25.237 1.00 86.00 299 LYS A N 1
ATOM 2423 C CA . LYS A 1 299 ? 1.674 1.139 25.160 1.00 86.00 299 LYS A CA 1
ATOM 2424 C C . LYS A 1 299 ? 0.348 0.679 25.769 1.00 86.00 299 LYS A C 1
ATOM 2426 O O . LYS A 1 299 ? -0.523 1.507 26.023 1.00 86.00 299 LYS A O 1
ATOM 2431 N N . PHE A 1 300 ? 0.175 -0.628 25.955 1.00 91.62 300 PHE A N 1
ATOM 2432 C CA . PHE A 1 300 ? -1.070 -1.197 26.448 1.00 91.62 300 PHE A CA 1
ATOM 2433 C C . PHE A 1 300 ? -1.020 -1.366 27.963 1.00 91.62 300 PHE A C 1
ATOM 2435 O O . PHE A 1 300 ? -0.004 -1.783 28.523 1.00 91.62 300 PHE A O 1
ATOM 2442 N N . ALA A 1 301 ? -2.140 -1.085 28.619 1.00 92.62 301 ALA A N 1
ATOM 2443 C CA . ALA A 1 301 ? -2.323 -1.319 30.043 1.00 92.62 301 ALA A CA 1
ATOM 2444 C C . ALA A 1 301 ? -3.614 -2.106 30.239 1.00 92.62 301 ALA A C 1
ATOM 2446 O O . ALA A 1 301 ? -4.644 -1.774 29.650 1.00 92.62 301 ALA A O 1
ATOM 2447 N N . MET A 1 302 ? -3.551 -3.161 31.044 1.00 94.00 302 MET A N 1
ATOM 2448 C CA . MET A 1 302 ? -4.722 -3.968 31.345 1.00 94.00 302 MET A CA 1
ATOM 2449 C C . MET A 1 302 ? -5.591 -3.251 32.376 1.00 94.00 302 MET A C 1
ATOM 2451 O O . MET A 1 302 ? -5.128 -2.929 33.475 1.00 94.00 302 MET A O 1
ATOM 2455 N N . ALA A 1 303 ? -6.863 -3.070 32.048 1.00 94.25 303 ALA A N 1
ATOM 2456 C CA . ALA A 1 303 ? -7.862 -2.533 32.960 1.00 94.25 303 ALA A CA 1
ATOM 2457 C C . ALA A 1 303 ? -9.140 -3.370 32.938 1.00 94.25 303 ALA A C 1
ATOM 2459 O O . ALA A 1 303 ? -9.492 -3.963 31.915 1.00 94.25 303 ALA A O 1
ATOM 2460 N N . GLU A 1 304 ? -9.825 -3.408 34.073 1.00 94.69 304 GLU A N 1
ATOM 2461 C CA . GLU A 1 304 ? -11.205 -3.864 34.171 1.00 94.69 304 GLU A CA 1
ATOM 2462 C C . GLU A 1 304 ? -12.118 -2.676 33.869 1.00 94.69 304 GLU A C 1
ATOM 2464 O O . GLU A 1 304 ? -11.860 -1.555 34.302 1.00 94.69 304 GLU A O 1
ATOM 2469 N N . PHE A 1 305 ? -13.133 -2.896 33.041 1.00 94.88 305 PHE A N 1
ATOM 2470 C CA . PHE A 1 305 ? -14.049 -1.849 32.612 1.00 94.88 305 PHE A CA 1
ATOM 2471 C C . PHE A 1 305 ? -15.482 -2.232 32.949 1.00 94.88 305 PHE A C 1
ATOM 2473 O O . PHE A 1 305 ? -15.867 -3.398 32.847 1.00 94.88 305 PHE A O 1
ATOM 2480 N N . THR A 1 306 ? -16.273 -1.211 33.256 1.00 95.31 306 THR A N 1
ATOM 2481 C CA . THR A 1 306 ? -17.730 -1.273 33.300 1.00 95.31 306 THR A CA 1
ATOM 2482 C C . THR A 1 306 ? -18.261 -0.304 32.251 1.00 95.31 306 THR A C 1
ATOM 2484 O O . THR A 1 306 ? -17.984 0.895 32.311 1.00 95.31 306 THR A O 1
ATOM 2487 N N . ALA A 1 307 ? -19.000 -0.810 31.265 1.00 93.88 307 ALA A N 1
ATOM 2488 C CA . ALA A 1 307 ? -19.488 -0.025 30.135 1.00 93.88 307 ALA A CA 1
ATOM 2489 C C . ALA A 1 307 ? -20.957 -0.318 29.821 1.00 93.88 307 ALA A C 1
ATOM 2491 O O . ALA A 1 30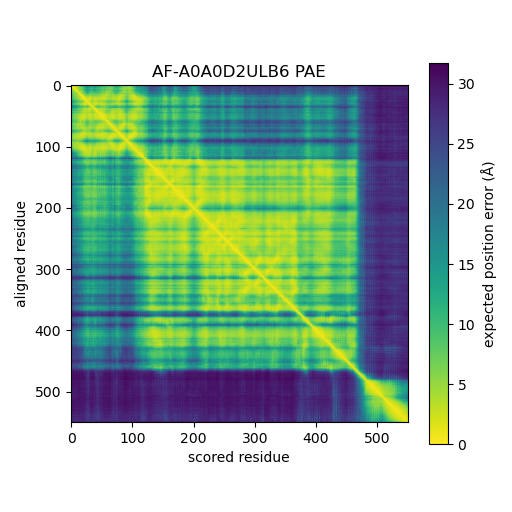7 ? -21.445 -1.430 30.012 1.00 93.88 307 ALA A O 1
ATOM 2492 N N . ALA A 1 308 ? -21.651 0.676 29.279 1.00 93.62 308 ALA A N 1
ATOM 2493 C CA . ALA A 1 308 ? -23.011 0.544 28.769 1.00 93.62 308 ALA A CA 1
ATOM 2494 C C . ALA A 1 308 ? -23.037 0.884 27.277 1.00 93.62 308 ALA A C 1
ATOM 2496 O O . ALA A 1 308 ? -22.232 1.685 26.803 1.00 93.62 308 ALA A O 1
ATOM 2497 N N . ARG A 1 309 ? -23.960 0.301 26.506 1.00 92.44 309 ARG A N 1
ATOM 2498 C CA . ARG A 1 309 ? -24.138 0.698 25.100 1.00 92.44 309 ARG A CA 1
ATOM 2499 C C . ARG A 1 309 ? -24.638 2.133 25.047 1.00 92.44 309 ARG A C 1
ATOM 2501 O O . ARG A 1 309 ? -25.631 2.460 25.693 1.00 92.44 309 ARG A O 1
ATOM 2508 N N . THR A 1 310 ? -24.033 2.966 24.208 1.00 89.81 310 THR A N 1
ATOM 2509 C CA . THR A 1 310 ? -24.408 4.387 24.111 1.00 89.81 310 THR A CA 1
ATOM 2510 C C . THR A 1 310 ? -25.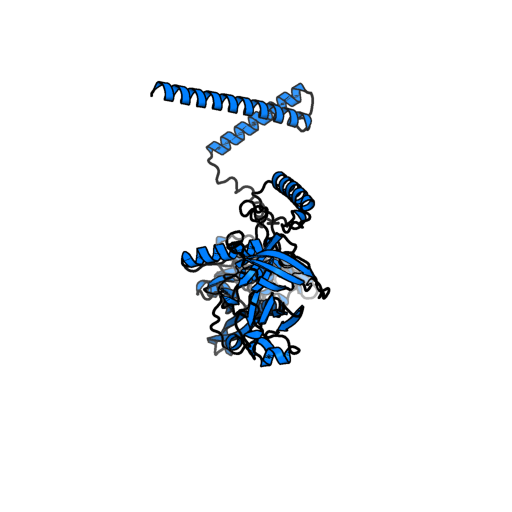869 4.569 23.674 1.00 89.81 310 THR A C 1
ATOM 2512 O O . THR A 1 310 ? -26.533 5.511 24.091 1.00 89.81 310 THR A O 1
ATOM 2515 N N . ARG A 1 311 ? -26.420 3.624 22.896 1.00 88.62 311 ARG A N 1
ATOM 2516 C CA . ARG A 1 311 ? -27.836 3.620 22.470 1.00 88.62 311 ARG A CA 1
ATOM 2517 C C . ARG A 1 311 ? -28.830 3.311 23.596 1.00 88.62 311 ARG A C 1
ATOM 2519 O O . ARG A 1 311 ? -29.978 3.755 23.524 1.00 88.62 311 ARG A O 1
ATOM 2526 N N . ASP A 1 312 ? -28.390 2.541 24.588 1.00 86.06 312 ASP A N 1
ATOM 2527 C CA . ASP A 1 312 ? -29.205 2.088 25.722 1.00 86.06 312 ASP A CA 1
ATOM 2528 C C . ASP A 1 312 ? -29.019 2.988 26.952 1.00 86.06 312 ASP A C 1
ATOM 2530 O O . ASP A 1 312 ? -29.826 2.944 27.884 1.00 86.06 312 ASP A O 1
ATOM 2534 N N . PHE A 1 313 ? -27.991 3.839 26.927 1.00 81.06 313 PHE A N 1
ATOM 2535 C CA . PHE A 1 313 ? -27.669 4.791 27.977 1.00 81.06 313 PHE A CA 1
ATOM 2536 C C . PHE A 1 313 ? -28.856 5.732 28.249 1.00 81.06 313 PHE A C 1
ATOM 2538 O O . PHE A 1 313 ? -29.325 6.451 27.365 1.00 81.06 313 PHE A O 1
ATOM 2545 N N . GLY A 1 314 ? -29.377 5.690 29.479 1.00 80.38 314 GLY A N 1
ATOM 2546 C CA . GLY A 1 314 ? -30.548 6.464 29.911 1.00 80.38 314 GLY A CA 1
ATOM 2547 C C . GLY A 1 314 ? -31.912 5.821 29.623 1.00 80.38 314 GLY A C 1
ATOM 2548 O O . GLY A 1 314 ? -32.934 6.410 29.971 1.00 80.38 314 GLY A O 1
ATOM 2549 N N . LYS A 1 315 ? -31.953 4.629 29.010 1.00 84.50 315 LYS A N 1
ATOM 2550 C CA . LYS A 1 315 ? -33.189 3.846 28.809 1.00 84.50 315 LYS A CA 1
ATOM 2551 C C . LYS A 1 315 ? -33.194 2.542 29.599 1.00 84.50 315 LYS A C 1
ATOM 2553 O O . LYS A 1 315 ? -34.222 2.206 30.177 1.00 84.50 315 LYS A O 1
ATOM 2558 N N . ASN A 1 316 ? -32.065 1.833 29.610 1.00 86.00 316 ASN A N 1
ATOM 2559 C CA . ASN A 1 316 ? -31.906 0.541 30.272 1.00 86.00 316 ASN A CA 1
ATOM 2560 C C . ASN A 1 316 ? -30.698 0.568 31.221 1.00 86.00 316 ASN A C 1
ATOM 2562 O O . ASN A 1 316 ? -29.697 1.214 30.921 1.00 86.00 316 ASN A O 1
ATOM 2566 N N . ASP A 1 317 ? -30.754 -0.229 32.291 1.00 85.38 317 ASP A N 1
ATOM 2567 C CA . ASP A 1 317 ? -29.672 -0.381 33.283 1.00 85.38 317 ASP A CA 1
ATOM 2568 C C . ASP A 1 317 ? -28.744 -1.576 32.974 1.00 85.38 317 ASP A C 1
ATOM 2570 O O . ASP A 1 317 ? -28.162 -2.185 33.871 1.00 85.38 317 ASP A O 1
ATOM 2574 N N . ILE A 1 318 ? -28.635 -1.975 31.701 1.00 88.69 318 ILE A N 1
ATOM 2575 C CA . ILE A 1 318 ? -27.779 -3.099 31.297 1.00 88.69 318 ILE A CA 1
ATOM 2576 C C . ILE A 1 318 ? -26.333 -2.616 31.239 1.00 88.69 318 ILE A C 1
ATOM 2578 O O . ILE A 1 318 ? -25.993 -1.723 30.460 1.00 88.69 318 ILE A O 1
ATOM 2582 N N . VAL A 1 319 ? -25.483 -3.251 32.040 1.00 92.00 319 VAL A N 1
ATOM 2583 C CA . VAL A 1 319 ? -24.060 -2.938 32.148 1.00 92.00 319 VAL A CA 1
ATOM 2584 C C . VAL A 1 319 ? -23.238 -4.164 31.791 1.00 92.00 319 VAL A C 1
ATOM 2586 O O . VAL A 1 319 ? -23.550 -5.276 32.210 1.00 92.00 319 VAL A O 1
ATOM 2589 N N . PHE A 1 320 ? -22.177 -3.946 31.027 1.00 92.62 320 PHE A N 1
ATOM 2590 C CA . PHE A 1 320 ? -21.218 -4.967 30.635 1.00 92.62 320 PHE A CA 1
ATOM 2591 C C . PHE A 1 320 ? -19.925 -4.757 3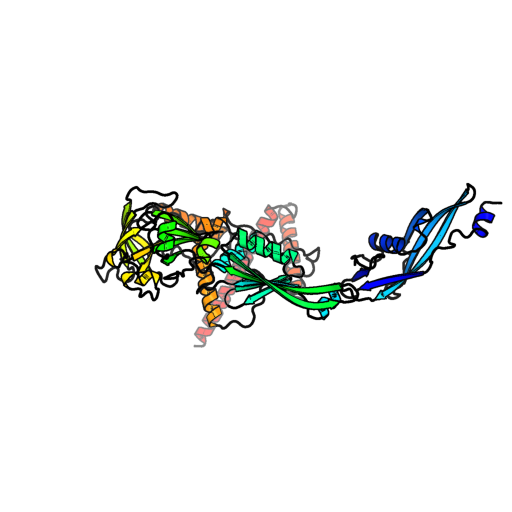1.408 1.00 92.62 320 PHE A C 1
ATOM 2593 O O . PHE A 1 320 ? -19.439 -3.630 31.523 1.00 92.62 320 PHE A O 1
ATOM 2600 N N . GLN A 1 321 ? -19.370 -5.850 31.918 1.00 92.56 321 GLN A N 1
ATOM 2601 C CA . GLN A 1 321 ? -18.101 -5.856 32.631 1.00 92.56 321 GLN A CA 1
ATOM 2602 C C . GLN A 1 321 ? -17.110 -6.755 31.906 1.00 92.56 321 GLN A C 1
ATOM 2604 O O . GLN A 1 321 ? -17.475 -7.799 31.364 1.00 92.56 321 GLN A O 1
ATOM 2609 N N . GLY A 1 322 ? -15.845 -6.357 31.886 1.00 91.50 322 GLY A N 1
ATOM 2610 C CA . GLY A 1 322 ? -14.816 -7.137 31.218 1.00 91.50 322 GLY A CA 1
ATOM 2611 C C . GLY A 1 322 ? -13.419 -6.580 31.416 1.00 91.50 322 GLY A C 1
ATOM 2612 O O . GLY A 1 322 ? -13.201 -5.632 32.165 1.00 91.50 322 GLY A O 1
ATOM 2613 N N . ARG A 1 323 ? -12.457 -7.184 30.717 1.00 92.62 323 ARG A N 1
ATOM 2614 C CA . ARG A 1 323 ? -11.063 -6.732 30.677 1.00 92.62 323 ARG A CA 1
ATOM 2615 C C . ARG A 1 323 ? -10.730 -6.144 29.320 1.00 92.62 323 ARG A C 1
ATOM 2617 O O . ARG A 1 323 ? -11.162 -6.660 28.291 1.00 92.62 323 ARG A O 1
ATOM 2624 N N . THR A 1 324 ? -9.955 -5.069 29.329 1.00 93.50 324 THR A N 1
ATOM 2625 C CA . THR A 1 324 ? -9.510 -4.366 28.129 1.00 93.50 324 THR A CA 1
ATOM 2626 C C . THR A 1 324 ? -8.010 -4.102 28.166 1.00 93.50 324 THR A C 1
ATOM 2628 O O . THR A 1 324 ? -7.401 -3.951 29.224 1.00 93.50 324 THR A O 1
ATOM 2631 N N . HIS A 1 325 ? -7.426 -4.002 26.975 1.00 92.50 325 HIS A N 1
ATOM 2632 C CA . HIS A 1 325 ? -6.038 -3.605 26.747 1.00 92.50 325 HIS A CA 1
ATOM 2633 C C . HIS A 1 325 ? -5.861 -2.074 26.661 1.00 92.50 325 HIS A C 1
ATOM 2635 O O . HIS A 1 325 ? -4.737 -1.580 26.552 1.00 92.50 325 HIS A O 1
ATOM 2641 N N . LEU A 1 326 ? -6.968 -1.320 26.703 1.00 92.06 326 LEU A N 1
ATOM 2642 C CA . LEU A 1 326 ? -7.025 0.137 26.539 1.00 92.06 326 LEU A CA 1
ATOM 2643 C C . LEU A 1 326 ? -6.994 0.914 27.868 1.00 92.06 326 LEU A C 1
ATOM 2645 O O . LEU A 1 326 ? -7.438 2.059 27.921 1.00 92.06 326 LEU A O 1
ATOM 2649 N N . GLY A 1 327 ? -6.457 0.329 28.940 1.00 89.69 327 GLY A N 1
ATOM 2650 C CA . GLY A 1 327 ? -6.470 0.928 30.280 1.00 89.69 327 GLY A CA 1
ATOM 2651 C C . GLY A 1 327 ? -5.722 2.256 30.415 1.00 89.69 327 GLY A C 1
ATOM 2652 O O . GLY A 1 327 ? -6.016 3.022 31.320 1.00 89.69 327 GLY A O 1
ATOM 2653 N N . ASN A 1 328 ? -4.773 2.545 29.520 1.00 89.00 328 ASN A N 1
ATOM 2654 C CA . ASN A 1 328 ? -4.034 3.813 29.519 1.00 89.00 328 ASN A CA 1
ATOM 2655 C C . ASN A 1 328 ? -4.738 4.916 28.707 1.00 89.00 328 ASN A C 1
ATOM 2657 O O . ASN A 1 328 ? -4.402 6.087 28.829 1.00 89.00 328 ASN A O 1
ATOM 2661 N N . VAL A 1 329 ? -5.675 4.538 27.832 1.00 88.56 329 VAL A N 1
ATOM 2662 C CA . VAL A 1 329 ? -6.302 5.449 26.859 1.00 88.56 329 VAL A CA 1
ATOM 2663 C C . VAL A 1 329 ? -7.708 5.848 27.300 1.00 88.56 329 VAL A C 1
ATOM 2665 O O . VAL A 1 329 ? -8.126 6.984 27.085 1.00 88.56 329 VAL A O 1
ATOM 2668 N N . LEU A 1 330 ? -8.444 4.907 27.891 1.00 91.31 330 LEU A N 1
ATOM 2669 C CA . LEU A 1 330 ? -9.820 5.115 28.323 1.00 91.31 330 LEU A CA 1
ATOM 2670 C C . LEU A 1 330 ? -9.874 5.734 29.723 1.00 91.31 330 LEU A C 1
ATOM 2672 O O . LEU A 1 330 ? -9.172 5.310 30.638 1.00 91.31 330 LEU A O 1
ATOM 2676 N N . LYS A 1 331 ? -10.769 6.703 29.879 1.00 90.81 331 LYS A N 1
ATOM 2677 C CA . LYS A 1 331 ? -11.187 7.332 31.131 1.00 90.81 331 LYS A CA 1
ATOM 2678 C C . LYS A 1 331 ? -12.692 7.131 31.321 1.00 90.81 331 LYS A C 1
ATOM 2680 O O . LYS A 1 331 ? -13.413 6.721 30.409 1.00 90.81 331 LYS A O 1
ATOM 2685 N N . THR A 1 332 ? -13.178 7.407 32.522 1.00 91.81 332 THR A N 1
ATOM 2686 C CA . THR A 1 332 ? -14.614 7.382 32.810 1.00 91.81 332 THR A CA 1
ATOM 2687 C C . THR A 1 332 ? -15.338 8.486 32.038 1.00 91.81 332 THR A C 1
ATOM 2689 O O . THR A 1 332 ? -14.849 9.606 31.938 1.00 91.81 332 THR A O 1
ATOM 2692 N N . GLY A 1 333 ? -16.495 8.163 31.456 1.00 88.50 333 GLY A N 1
ATOM 2693 C CA . GLY A 1 333 ? -17.255 9.063 30.583 1.00 88.50 333 GLY A CA 1
ATOM 2694 C C . GLY A 1 333 ? -16.864 9.014 29.100 1.00 88.50 333 GLY A C 1
ATOM 2695 O O . GLY A 1 333 ? -17.621 9.515 28.270 1.00 88.50 333 GLY A O 1
ATOM 2696 N N . ASP A 1 334 ? -15.749 8.367 28.744 1.00 90.19 334 ASP A N 1
ATOM 2697 C CA . ASP A 1 334 ? -15.326 8.232 27.348 1.00 90.19 334 ASP A CA 1
ATOM 2698 C C . ASP A 1 334 ? -16.270 7.341 26.529 1.00 90.19 334 ASP A C 1
ATOM 2700 O O . ASP A 1 334 ? -16.876 6.389 27.034 1.00 90.19 334 ASP A O 1
ATOM 2704 N N . THR A 1 335 ? -16.314 7.589 25.217 1.00 91.12 335 THR A N 1
ATOM 2705 C CA . THR A 1 335 ? -16.918 6.659 24.254 1.00 91.12 335 THR A CA 1
ATOM 2706 C C . THR A 1 335 ? -15.866 5.761 23.612 1.00 91.12 335 THR A C 1
ATOM 2708 O O . THR A 1 335 ? -14.753 6.188 23.304 1.00 91.12 335 THR A O 1
ATOM 2711 N N . CYS A 1 336 ? -16.213 4.504 23.382 1.00 92.62 336 CYS A N 1
ATOM 2712 C CA . CYS A 1 336 ? -15.354 3.526 22.735 1.00 92.62 336 CYS A CA 1
ATOM 2713 C C . CYS A 1 336 ? -16.158 2.629 21.797 1.00 92.62 336 CYS A C 1
ATOM 2715 O O . CYS A 1 336 ? -17.342 2.383 22.001 1.00 92.62 336 CYS A O 1
ATOM 2717 N N . LEU A 1 337 ? -15.503 2.120 20.763 1.00 92.75 337 LEU A N 1
ATOM 2718 C CA . LEU A 1 337 ? -16.058 1.120 19.871 1.00 92.75 337 LEU A CA 1
ATOM 2719 C C . LEU A 1 337 ? -15.631 -0.271 20.320 1.00 92.75 337 LEU A C 1
ATOM 2721 O O . LEU A 1 337 ? -14.446 -0.534 20.556 1.00 92.75 337 LEU A O 1
ATOM 2725 N N . GLY A 1 338 ? -16.601 -1.174 20.373 1.00 93.38 338 GLY A N 1
ATOM 2726 C CA . GLY A 1 338 ? -16.380 -2.577 20.685 1.00 93.38 338 GLY A CA 1
ATOM 2727 C C . GLY A 1 338 ? -17.282 -3.505 19.886 1.00 93.38 338 GLY A C 1
ATOM 2728 O O . GLY A 1 338 ? -18.275 -3.082 19.288 1.00 93.38 338 GLY A O 1
ATOM 2729 N N . PHE A 1 339 ? -16.929 -4.787 19.885 1.00 92.44 339 PHE A N 1
ATOM 2730 C CA . PHE A 1 339 ? -17.801 -5.843 19.389 1.00 92.44 339 PHE A CA 1
ATOM 2731 C C . PHE A 1 339 ? -18.686 -6.374 20.506 1.00 92.44 339 PHE A C 1
ATOM 2733 O O . PHE A 1 339 ? -18.226 -6.648 21.613 1.00 92.44 339 PHE A O 1
ATOM 2740 N N . ASP A 1 340 ? -19.957 -6.541 20.167 1.00 90.88 340 ASP A N 1
ATOM 2741 C CA . ASP A 1 340 ? -20.972 -7.174 20.997 1.00 90.88 340 ASP A CA 1
ATOM 2742 C C . ASP A 1 340 ? -21.017 -8.676 20.694 1.00 90.88 340 ASP A C 1
ATOM 2744 O O . ASP A 1 340 ? -21.782 -9.142 19.849 1.00 90.88 340 ASP A O 1
ATOM 2748 N N . ILE A 1 341 ? -20.125 -9.432 21.325 1.00 87.75 341 ILE A N 1
ATOM 2749 C CA . ILE A 1 341 ? -19.941 -10.865 21.068 1.00 87.75 341 ILE A CA 1
ATOM 2750 C C . ILE A 1 341 ? -21.170 -11.657 21.524 1.00 87.75 341 ILE A C 1
ATOM 2752 O O . ILE A 1 341 ? -21.534 -12.626 20.865 1.00 87.75 341 ILE A O 1
ATOM 2756 N N . GLY A 1 342 ? -21.854 -11.211 22.583 1.00 83.31 342 GLY A N 1
ATOM 2757 C CA . GLY A 1 342 ? -23.065 -11.867 23.083 1.00 83.31 342 GLY A CA 1
ATOM 2758 C C . GLY A 1 342 ? -24.242 -11.853 22.096 1.00 83.31 342 GLY A C 1
ATOM 2759 O O . GLY A 1 342 ? -25.089 -12.743 22.136 1.00 83.31 342 GLY A O 1
ATOM 2760 N N . TYR A 1 343 ? -24.298 -10.871 21.189 1.00 82.81 343 TYR A N 1
ATOM 2761 C CA . TYR A 1 343 ? -25.361 -10.759 20.181 1.00 82.81 343 TYR A CA 1
ATOM 2762 C C . TYR A 1 343 ? -24.947 -11.284 18.796 1.00 82.81 343 TYR A C 1
ATOM 2764 O O . TYR A 1 343 ? -25.798 -11.614 17.965 1.00 82.81 343 TYR A O 1
ATOM 2772 N N . LEU A 1 344 ? -23.644 -11.360 18.520 1.00 80.62 344 LEU A N 1
ATOM 2773 C CA . LEU A 1 344 ? -23.121 -11.802 17.232 1.00 80.62 344 LEU A CA 1
ATOM 2774 C C . LEU A 1 344 ? -23.196 -13.329 17.100 1.00 80.62 344 LEU A C 1
ATOM 2776 O O . LEU A 1 344 ? -22.577 -14.075 17.852 1.00 80.62 344 LEU A O 1
ATOM 2780 N N . ASN A 1 345 ? -23.912 -13.803 16.079 1.00 81.94 345 ASN A N 1
ATOM 2781 C CA . ASN A 1 345 ? -23.895 -15.212 15.701 1.00 81.94 345 ASN A CA 1
ATOM 2782 C C . ASN A 1 345 ? -22.770 -15.468 14.688 1.00 81.94 345 ASN A C 1
ATOM 2784 O O . ASN A 1 345 ? -22.902 -15.150 13.501 1.00 81.94 345 ASN A O 1
ATOM 2788 N N . PHE A 1 346 ? -21.662 -16.034 15.161 1.00 80.12 346 PHE A N 1
ATOM 2789 C CA . PHE A 1 346 ? -20.535 -16.394 14.309 1.00 80.12 346 PHE A CA 1
ATOM 2790 C C . PHE A 1 346 ? -20.780 -17.740 13.636 1.00 80.12 346 PHE A C 1
ATOM 2792 O O . PHE A 1 346 ? -20.820 -18.782 14.279 1.00 80.12 346 PHE A O 1
ATOM 2799 N N . ASN A 1 347 ? -20.859 -17.739 12.310 1.00 84.75 347 ASN A N 1
ATOM 2800 C CA . ASN A 1 347 ? -20.844 -18.977 11.539 1.00 84.75 347 ASN A CA 1
ATOM 2801 C C . ASN A 1 347 ? -19.396 -19.404 11.248 1.00 84.75 347 ASN A C 1
ATOM 2803 O O . ASN A 1 347 ? -19.009 -19.412 10.081 1.00 84.75 347 ASN A O 1
ATOM 2807 N N . ASP A 1 348 ? -18.584 -19.679 12.279 1.00 84.81 348 ASP A N 1
ATOM 2808 C CA . ASP A 1 348 ? -17.182 -20.115 12.144 1.00 84.81 348 ASP A CA 1
ATOM 2809 C C . ASP A 1 348 ? -16.862 -21.361 12.978 1.00 84.81 348 ASP A C 1
ATOM 2811 O O . ASP A 1 348 ? -17.271 -21.467 14.130 1.00 84.81 348 ASP A O 1
ATOM 2815 N N . GLU A 1 349 ? -16.109 -22.304 12.404 1.00 85.75 349 GLU A N 1
ATOM 2816 C CA . GLU A 1 349 ? -15.794 -23.586 13.054 1.00 85.75 349 GLU A CA 1
ATOM 2817 C C . GLU A 1 349 ? -14.977 -23.384 14.336 1.00 85.75 349 GLU A C 1
ATOM 2819 O O . GLU A 1 349 ? -15.315 -23.943 15.378 1.00 85.75 349 GLU A O 1
ATOM 2824 N N . ASN A 1 350 ? -13.961 -22.515 14.291 1.00 85.38 350 ASN A N 1
ATOM 2825 C CA . ASN A 1 350 ? -13.107 -22.241 15.449 1.00 85.38 350 ASN A CA 1
ATOM 2826 C C . ASN A 1 350 ? -13.889 -21.563 16.585 1.00 85.38 350 ASN A C 1
ATOM 2828 O O . ASN A 1 350 ? -13.685 -21.885 17.755 1.00 85.38 350 ASN A O 1
ATOM 2832 N N . ALA A 1 351 ? -14.811 -20.656 16.243 1.00 82.19 351 ALA A N 1
ATOM 2833 C CA . ALA A 1 351 ? -15.674 -20.001 17.223 1.00 82.19 351 ALA A CA 1
ATOM 2834 C C . ALA A 1 351 ? -16.668 -20.984 17.858 1.00 82.19 351 ALA A C 1
ATOM 2836 O O . ALA A 1 351 ? -16.900 -20.917 19.061 1.00 82.19 351 ALA A O 1
ATOM 2837 N N . ASN A 1 352 ? -17.207 -21.928 17.081 1.00 85.06 352 ASN A N 1
ATOM 2838 C CA . ASN A 1 352 ? -18.130 -22.949 17.582 1.00 85.06 352 ASN A CA 1
ATOM 2839 C C . ASN A 1 352 ? -17.449 -23.964 18.515 1.00 85.06 352 ASN A C 1
ATOM 2841 O O . ASN A 1 352 ? -18.081 -24.476 19.437 1.00 85.06 352 ASN A O 1
ATOM 2845 N N . GLU A 1 353 ? -16.166 -24.266 18.293 1.00 85.50 353 GLU A N 1
ATOM 2846 C CA . GLU A 1 353 ? -15.371 -25.119 19.189 1.00 85.50 353 GLU A CA 1
ATOM 2847 C C . GLU A 1 353 ? -14.929 -24.405 20.478 1.00 85.50 353 GLU A C 1
ATOM 2849 O O . GLU A 1 353 ? -14.455 -25.049 21.425 1.00 85.50 353 GLU A O 1
ATOM 2854 N N . TYR A 1 354 ? -15.039 -23.077 20.524 1.00 84.69 354 TYR A N 1
ATOM 2855 C CA . TYR A 1 354 ? -14.598 -22.284 21.658 1.00 84.69 354 TYR A CA 1
ATOM 2856 C C . TYR A 1 354 ? -15.583 -22.409 22.840 1.00 84.69 354 TYR A C 1
ATOM 2858 O O . TYR A 1 354 ? -16.795 -22.307 22.657 1.00 84.69 354 TYR A O 1
ATOM 2866 N N . PRO A 1 355 ? -15.096 -22.632 24.078 1.00 84.06 355 PRO A N 1
ATOM 2867 C CA . PRO A 1 355 ? -15.969 -22.821 25.233 1.00 84.06 355 PRO A CA 1
ATOM 2868 C C . PRO A 1 355 ? -16.773 -21.555 25.555 1.00 84.06 355 PRO A C 1
ATOM 2870 O O . PRO A 1 355 ? -16.194 -20.500 25.818 1.00 84.06 355 PRO A O 1
ATOM 2873 N N . THR A 1 356 ? -18.101 -21.697 25.619 1.00 81.38 356 THR A N 1
ATOM 2874 C CA . THR A 1 356 ? -19.048 -20.599 25.875 1.00 81.38 356 THR A CA 1
ATOM 2875 C C . THR A 1 356 ? -18.760 -19.866 27.184 1.00 81.38 356 THR A C 1
ATOM 2877 O O . THR A 1 356 ? -18.805 -18.644 27.213 1.00 81.38 356 THR A O 1
ATOM 2880 N N . ASP A 1 357 ? -18.338 -20.582 28.231 1.00 82.75 357 ASP A N 1
ATOM 2881 C CA . ASP A 1 357 ? -18.021 -20.002 29.547 1.00 82.75 357 ASP A CA 1
ATOM 2882 C C . ASP A 1 357 ? -16.851 -19.004 29.528 1.00 82.75 357 ASP A C 1
ATOM 2884 O O . ASP A 1 357 ? -16.645 -18.257 30.482 1.00 82.75 357 ASP A O 1
ATOM 2888 N N . ARG A 1 358 ? -16.018 -19.031 28.479 1.00 82.12 358 ARG A N 1
ATOM 2889 C CA . ARG A 1 358 ? -14.851 -18.148 28.344 1.00 82.12 358 ARG A CA 1
ATOM 2890 C C . ARG A 1 358 ? -15.057 -17.044 27.314 1.00 82.12 358 ARG A C 1
ATOM 2892 O O . ARG A 1 358 ? -14.094 -16.323 27.043 1.00 82.12 358 ARG A O 1
ATOM 2899 N N . LEU A 1 359 ? -16.230 -16.955 26.685 1.00 84.00 359 LEU A N 1
ATOM 2900 C CA . LEU A 1 359 ? -16.519 -15.886 25.735 1.00 84.00 359 LEU A CA 1
ATOM 2901 C C . LEU A 1 359 ? -16.794 -14.601 26.519 1.00 84.00 359 LEU A C 1
ATOM 2903 O O . LEU A 1 359 ? -17.652 -14.613 27.398 1.00 84.00 359 LEU A O 1
ATOM 2907 N N . PRO A 1 360 ? -16.074 -13.504 26.241 1.00 87.06 360 PRO A N 1
ATOM 2908 C CA . PRO A 1 360 ? -16.456 -12.210 26.776 1.00 87.06 360 PRO A CA 1
ATOM 2909 C C . PRO A 1 360 ? -17.728 -11.731 26.074 1.00 87.06 360 PRO A C 1
ATOM 2911 O O . PRO A 1 360 ? -17.862 -11.911 24.866 1.00 87.06 360 PRO A O 1
ATOM 2914 N N . ASP A 1 361 ? -18.625 -11.071 26.804 1.00 88.88 361 ASP A N 1
ATOM 2915 C CA . ASP A 1 361 ? -19.833 -10.483 26.209 1.00 88.88 361 ASP A CA 1
ATOM 2916 C C . ASP A 1 361 ? -19.487 -9.314 25.277 1.00 88.88 361 ASP A C 1
ATOM 2918 O O . ASP A 1 361 ? -20.081 -9.151 24.210 1.00 88.88 361 ASP A O 1
ATOM 2922 N N . VAL A 1 362 ? -18.487 -8.516 25.668 1.00 91.50 362 VAL A N 1
ATOM 2923 C CA . VAL A 1 362 ? -18.043 -7.319 24.948 1.00 91.50 362 VAL A CA 1
ATOM 2924 C C . VAL A 1 362 ? -16.522 -7.291 24.846 1.00 91.50 362 VAL A C 1
ATOM 2926 O O . VAL A 1 362 ? -15.813 -7.495 25.832 1.00 91.50 362 VAL A O 1
ATOM 2929 N N . ALA A 1 363 ? -16.017 -6.977 23.653 1.00 92.50 363 ALA A N 1
ATOM 2930 C CA . ALA A 1 363 ? -14.602 -6.709 23.411 1.00 92.50 363 ALA A CA 1
ATOM 2931 C C . ALA A 1 363 ? -14.416 -5.268 22.921 1.00 92.50 363 ALA A C 1
ATOM 2933 O O . ALA A 1 363 ? -14.834 -4.928 21.814 1.00 92.50 363 ALA A O 1
ATOM 2934 N N . LEU A 1 364 ? -13.783 -4.422 23.738 1.00 93.75 364 LEU A N 1
ATOM 2935 C CA . LEU A 1 364 ? -13.453 -3.039 23.378 1.00 93.75 364 LEU A CA 1
ATOM 2936 C C . LEU A 1 364 ? -12.215 -2.994 22.475 1.00 93.75 364 LEU A C 1
ATOM 2938 O O . LEU A 1 364 ? -11.245 -3.709 22.731 1.00 93.75 364 LEU A O 1
ATOM 2942 N N . ILE A 1 365 ? -12.239 -2.151 21.438 1.00 92.31 365 ILE A N 1
ATOM 2943 C CA . ILE A 1 365 ? -11.198 -2.139 20.396 1.00 92.31 365 ILE A CA 1
ATOM 2944 C C . ILE A 1 365 ? -10.521 -0.790 20.247 1.00 92.31 365 ILE A C 1
ATOM 2946 O O . ILE A 1 365 ? -9.295 -0.723 20.291 1.00 92.31 365 ILE A O 1
ATOM 2950 N N . LYS A 1 366 ? -11.295 0.282 20.061 1.00 89.69 366 LYS A N 1
ATOM 2951 C CA . LYS A 1 366 ? -10.732 1.627 19.924 1.00 89.69 366 LYS A CA 1
ATOM 2952 C C . LYS A 1 366 ? -11.554 2.654 20.680 1.00 89.69 366 LYS A C 1
ATOM 2954 O O . LYS A 1 366 ? -12.774 2.543 20.741 1.00 89.69 366 LYS A O 1
ATOM 2959 N N . LYS A 1 367 ? -10.888 3.654 21.256 1.00 90.25 367 LYS A N 1
ATOM 2960 C CA . LYS A 1 367 ? -11.557 4.850 21.777 1.00 90.25 367 LYS A CA 1
ATOM 2961 C C . LYS A 1 367 ? -12.130 5.636 20.594 1.00 90.25 367 LYS A C 1
ATOM 2963 O O . LYS A 1 367 ? -11.523 5.663 19.529 1.00 90.25 367 LYS A O 1
ATOM 2968 N N . THR A 1 368 ? -13.292 6.247 20.779 1.00 85.25 368 THR A N 1
ATOM 2969 C CA . THR A 1 368 ? -13.862 7.202 19.828 1.00 85.25 368 THR A CA 1
ATOM 2970 C C . THR A 1 368 ? -14.003 8.556 20.482 1.00 85.25 368 THR A C 1
ATOM 2972 O O . THR A 1 368 ? -14.380 8.657 21.648 1.00 85.25 368 THR A O 1
ATOM 2975 N N . TYR A 1 369 ? -13.741 9.601 19.707 1.00 79.06 369 TYR A N 1
ATOM 2976 C CA . TYR A 1 369 ? -13.896 10.977 20.163 1.00 79.06 369 TYR A CA 1
ATOM 2977 C C . TYR A 1 369 ? -15.267 11.527 19.753 1.00 79.06 369 TYR A C 1
ATOM 2979 O O . TYR A 1 369 ? -15.801 11.118 18.718 1.00 79.06 369 TYR A O 1
ATOM 2987 N N . PRO A 1 370 ? -15.874 12.435 20.526 1.00 69.81 370 PRO A N 1
ATOM 2988 C CA . PRO A 1 370 ? -17.161 13.033 20.178 1.00 69.81 370 PRO A CA 1
ATOM 2989 C C . PRO A 1 370 ? -17.123 13.789 18.834 1.00 69.81 370 PRO A C 1
ATOM 2991 O O . PRO A 1 370 ? -16.107 14.367 18.444 1.00 69.81 370 PRO A O 1
ATOM 2994 N N . GLU A 1 371 ? -18.258 13.824 18.122 1.00 62.66 371 GLU A N 1
ATOM 2995 C CA . GLU A 1 371 ? -18.377 14.435 16.780 1.00 62.66 371 GLU A CA 1
ATOM 2996 C C . GLU A 1 371 ? -17.979 15.916 16.729 1.00 62.66 371 GLU A C 1
ATOM 2998 O O . GLU A 1 371 ? -17.528 16.394 15.693 1.00 62.66 371 GLU A O 1
ATOM 3003 N N . ARG A 1 372 ? -18.088 16.644 17.848 1.00 57.94 372 ARG A N 1
ATOM 3004 C CA . ARG A 1 372 ? -17.648 18.045 17.942 1.00 57.94 372 ARG A CA 1
ATOM 3005 C C . ARG A 1 372 ? -16.148 18.199 17.637 1.00 57.94 372 ARG A C 1
ATOM 3007 O O . ARG A 1 372 ? -15.741 19.222 17.093 1.00 57.94 372 ARG A O 1
ATOM 3014 N N . ILE A 1 373 ? -15.351 17.174 17.946 1.00 59.22 373 ILE A N 1
ATOM 3015 C CA . ILE A 1 373 ? -13.916 17.103 17.646 1.00 59.22 373 ILE A CA 1
ATOM 3016 C C . ILE A 1 373 ? -13.702 16.571 16.216 1.00 59.22 373 ILE A C 1
ATOM 3018 O O . ILE A 1 373 ? -12.851 17.093 15.495 1.00 59.22 373 ILE A O 1
ATOM 3022 N N . ARG A 1 374 ? -14.535 15.631 15.742 1.00 59.66 374 ARG A N 1
ATOM 3023 C CA . ARG A 1 374 ? -14.529 15.124 14.354 1.00 59.66 374 ARG A CA 1
ATOM 3024 C C . ARG A 1 374 ? -15.141 16.137 13.375 1.00 59.66 374 ARG A C 1
ATOM 3026 O O . ARG A 1 374 ? -16.200 15.907 12.792 1.00 59.66 374 ARG A O 1
ATOM 3033 N N . SER A 1 375 ? -14.490 17.281 13.162 1.00 55.00 375 SER A N 1
ATOM 3034 C CA . SER A 1 375 ? -14.920 18.224 12.122 1.00 55.00 375 SER A CA 1
ATOM 3035 C C . SER A 1 375 ? -14.583 17.667 10.735 1.00 55.00 375 SER A C 1
ATOM 3037 O O . SER A 1 375 ? -13.616 18.072 10.096 1.00 55.00 375 SER A O 1
ATOM 3039 N N . ARG A 1 376 ? -15.424 16.745 10.250 1.00 56.03 376 ARG A N 1
ATOM 3040 C CA . ARG A 1 376 ? -15.354 16.122 8.915 1.00 56.03 376 ARG A CA 1
ATOM 3041 C C . ARG A 1 376 ? -15.322 17.137 7.766 1.00 56.03 376 ARG A C 1
ATOM 3043 O O . ARG A 1 376 ? -14.951 16.791 6.651 1.00 56.03 376 ARG A O 1
ATOM 3050 N N . LYS A 1 377 ? -15.750 18.379 8.021 1.00 55.44 377 LYS A N 1
ATOM 3051 C CA . LYS A 1 377 ? -16.016 19.392 6.993 1.00 55.44 377 LYS A CA 1
ATOM 3052 C C . LYS A 1 377 ? -14.826 20.295 6.662 1.00 55.44 377 LYS A C 1
ATOM 3054 O O . LYS A 1 377 ? -14.819 20.838 5.566 1.00 55.44 377 LYS A O 1
ATOM 3059 N N . ASN A 1 378 ? -13.819 20.410 7.535 1.00 63.25 378 ASN A N 1
ATOM 3060 C CA . ASN A 1 378 ? -12.709 21.359 7.357 1.00 63.25 378 ASN A CA 1
ATOM 3061 C C . ASN A 1 378 ? -11.339 20.696 7.604 1.00 63.25 378 ASN A C 1
ATOM 3063 O O . ASN A 1 378 ? -10.585 21.133 8.474 1.00 63.25 378 ASN A O 1
ATOM 3067 N N . ARG A 1 379 ? -11.012 19.621 6.875 1.00 75.19 379 ARG A N 1
ATOM 3068 C CA . ARG A 1 379 ? -9.653 19.055 6.919 1.00 75.19 379 ARG A CA 1
ATOM 3069 C C . ARG A 1 379 ? -8.675 20.039 6.280 1.00 75.19 379 ARG A C 1
ATOM 3071 O O . ARG A 1 379 ? -8.881 20.483 5.159 1.00 75.19 379 ARG A O 1
ATOM 3078 N N . THR A 1 380 ? -7.609 20.367 7.001 1.00 78.94 380 THR A N 1
ATOM 3079 C CA . THR A 1 380 ? -6.538 21.280 6.560 1.00 78.94 380 THR A CA 1
ATOM 3080 C C . THR A 1 380 ? -5.527 20.601 5.626 1.00 78.94 380 THR A C 1
ATOM 3082 O O . THR A 1 380 ? -4.619 21.245 5.095 1.00 78.94 380 THR A O 1
ATOM 3085 N N . TRP A 1 381 ? -5.673 19.289 5.433 1.00 84.94 381 TRP A N 1
ATOM 3086 C CA . TRP A 1 381 ? -4.731 18.424 4.744 1.00 84.94 381 TRP A CA 1
ATOM 3087 C C . TRP A 1 381 ? -5.436 17.471 3.782 1.00 84.94 381 TRP A C 1
ATOM 3089 O O . TRP A 1 381 ? -6.606 17.123 3.945 1.00 84.94 381 TRP A O 1
ATOM 3099 N N . ARG A 1 382 ? -4.681 17.021 2.782 1.00 85.75 382 ARG A N 1
ATOM 3100 C CA . ARG A 1 382 ? -5.097 16.083 1.743 1.00 85.75 382 ARG A CA 1
ATOM 3101 C C . ARG A 1 382 ? -4.057 14.980 1.561 1.00 85.75 382 ARG A C 1
ATOM 3103 O O . ARG A 1 382 ? -2.868 15.168 1.824 1.00 85.75 382 ARG A O 1
ATOM 3110 N N . LEU A 1 383 ? -4.507 13.827 1.075 1.00 86.81 383 LEU A N 1
ATOM 3111 C CA . LEU A 1 383 ? -3.622 12.757 0.615 1.00 86.81 383 LEU A CA 1
ATOM 3112 C C . LEU A 1 383 ? -3.434 12.851 -0.893 1.00 86.81 383 LEU A C 1
ATOM 3114 O O . LEU A 1 383 ? -4.378 13.142 -1.629 1.00 86.81 383 LEU A O 1
ATOM 3118 N N . GLN A 1 384 ? -2.229 12.536 -1.356 1.00 85.44 384 GLN A N 1
ATOM 3119 C CA . GLN A 1 384 ? -2.019 12.251 -2.768 1.00 85.44 384 GLN A CA 1
ATOM 3120 C C . GLN A 1 384 ? -2.664 10.904 -3.112 1.00 85.44 384 GLN A C 1
ATOM 3122 O O . GLN A 1 384 ? -2.672 9.973 -2.306 1.00 85.44 384 GLN A O 1
ATOM 3127 N N . THR A 1 385 ? -3.216 10.798 -4.314 1.00 84.56 385 THR A N 1
ATOM 3128 C CA . THR A 1 385 ? -3.796 9.556 -4.838 1.00 84.56 385 THR A CA 1
ATOM 3129 C C . THR A 1 385 ? -3.020 9.132 -6.076 1.00 84.56 385 THR A C 1
ATOM 3131 O O . THR A 1 385 ? -2.469 9.968 -6.793 1.00 84.56 385 THR A O 1
ATOM 3134 N N . LEU A 1 386 ? -2.914 7.824 -6.313 1.00 83.81 386 LEU A N 1
ATOM 3135 C CA . LEU A 1 386 ? -2.335 7.318 -7.552 1.00 83.81 386 LEU A CA 1
ATOM 3136 C C . LEU A 1 386 ? -3.292 7.605 -8.712 1.00 83.81 386 LEU A C 1
ATOM 3138 O O . LEU A 1 386 ? -4.507 7.454 -8.583 1.00 83.81 386 LEU A O 1
ATOM 3142 N N . ASN A 1 387 ? -2.733 7.933 -9.876 1.00 83.31 387 ASN A N 1
ATOM 3143 C CA . ASN A 1 387 ? -3.497 8.000 -11.117 1.00 83.31 387 ASN A CA 1
ATOM 3144 C C . ASN A 1 387 ? -3.870 6.578 -11.544 1.00 83.31 387 ASN A C 1
ATOM 3146 O O . ASN A 1 387 ? -3.021 5.828 -12.033 1.00 83.31 387 ASN A O 1
ATOM 3150 N N . LYS A 1 388 ? -5.129 6.198 -11.324 1.00 84.69 388 LYS A N 1
ATOM 3151 C CA . LYS A 1 388 ? -5.641 4.862 -11.635 1.00 84.69 388 LYS A CA 1
ATOM 3152 C C . LYS A 1 388 ? -6.713 4.947 -12.709 1.00 84.69 388 LYS A C 1
ATOM 3154 O O . LYS A 1 388 ? -7.594 5.801 -12.656 1.00 84.69 388 LYS A O 1
ATOM 3159 N N . GLU A 1 389 ? -6.669 4.018 -13.651 1.00 80.19 389 GLU A N 1
ATOM 3160 C CA . GLU A 1 389 ? -7.749 3.816 -14.609 1.00 80.19 389 GLU A CA 1
ATOM 3161 C C . GLU A 1 389 ? -8.809 2.903 -13.975 1.00 80.19 389 GLU A C 1
ATOM 3163 O O . GLU A 1 389 ? -8.555 1.717 -13.724 1.00 80.19 389 GLU A O 1
ATOM 3168 N N . SER A 1 390 ? -9.996 3.446 -13.697 1.00 72.19 390 SER A N 1
ATOM 3169 C CA . SER A 1 390 ? -11.145 2.669 -13.233 1.00 72.19 390 SER A CA 1
ATOM 3170 C C . SER A 1 390 ? -11.949 2.141 -14.427 1.00 72.19 390 SER A C 1
ATOM 3172 O O . SER A 1 390 ? -12.367 2.883 -15.315 1.00 72.19 390 SER A O 1
ATOM 3174 N N . GLU A 1 391 ? -12.174 0.827 -14.473 1.00 61.09 391 GLU A N 1
ATOM 3175 C CA . GLU A 1 391 ? -13.081 0.208 -15.446 1.00 61.09 391 GLU A CA 1
ATOM 3176 C C . GLU A 1 391 ? -14.450 -0.022 -14.777 1.00 61.09 391 GLU A C 1
ATOM 3178 O O . GLU A 1 391 ? -14.624 -0.993 -14.045 1.00 61.09 391 GLU A O 1
ATOM 3183 N N . GLY A 1 392 ? -15.416 0.871 -15.036 1.00 58.38 392 GLY A N 1
ATOM 3184 C CA . GLY A 1 392 ? -16.861 0.634 -14.867 1.00 58.38 392 GLY A CA 1
ATOM 3185 C C . GLY A 1 392 ? -17.318 0.114 -13.498 1.00 58.38 392 GLY A C 1
ATOM 3186 O O . GLY A 1 392 ? -17.917 -0.960 -13.424 1.00 58.38 392 GLY A O 1
ATOM 3187 N N . ILE A 1 393 ? -17.058 0.865 -12.426 1.00 66.00 393 ILE A N 1
ATOM 3188 C CA . ILE A 1 393 ? -17.508 0.518 -11.071 1.00 66.00 393 ILE A CA 1
ATOM 3189 C C . ILE A 1 393 ? -19.007 0.850 -10.921 1.00 66.00 393 ILE A C 1
ATOM 3191 O O . ILE A 1 393 ? -19.523 1.792 -11.519 1.00 66.00 393 ILE A O 1
ATOM 3195 N N . SER A 1 394 ? -19.744 0.037 -10.159 1.00 76.31 394 SER A N 1
ATOM 3196 C CA . SER A 1 394 ? -21.150 0.308 -9.830 1.00 76.31 394 SER A CA 1
ATOM 3197 C C . SER A 1 394 ? -21.260 1.470 -8.839 1.00 76.31 394 SER A C 1
ATOM 3199 O O . SER A 1 394 ? -20.489 1.528 -7.885 1.00 76.31 394 SER A O 1
ATOM 3201 N N . LYS A 1 395 ? -22.283 2.329 -8.969 1.00 79.38 395 LYS A N 1
ATOM 3202 C CA . LYS A 1 395 ? -22.526 3.461 -8.045 1.00 79.38 395 LYS A CA 1
ATOM 3203 C C . LYS A 1 395 ? -22.519 3.058 -6.563 1.00 79.38 395 LYS A C 1
ATOM 3205 O O . LYS A 1 395 ? -22.005 3.781 -5.720 1.00 79.38 395 LYS A O 1
ATOM 3210 N N . ARG A 1 396 ? -23.048 1.871 -6.240 1.00 80.06 396 ARG A N 1
ATOM 3211 C CA . ARG A 1 396 ? -23.070 1.348 -4.862 1.00 80.06 396 ARG A CA 1
ATOM 3212 C C . ARG A 1 396 ? -21.666 1.058 -4.321 1.00 80.06 396 ARG A C 1
ATOM 3214 O O . ARG A 1 396 ? -21.410 1.240 -3.134 1.00 80.06 396 ARG A O 1
ATOM 3221 N N . ASP A 1 397 ? -20.775 0.574 -5.180 1.00 79.00 397 ASP A N 1
ATOM 3222 C CA . ASP A 1 397 ? -19.398 0.263 -4.801 1.00 79.00 397 ASP A CA 1
ATOM 3223 C C . ASP A 1 397 ? -18.556 1.538 -4.678 1.00 79.00 397 ASP A C 1
ATOM 3225 O O . ASP A 1 397 ? -17.652 1.586 -3.846 1.00 79.00 397 ASP A O 1
ATOM 3229 N N . GLU A 1 398 ? -18.888 2.581 -5.443 1.00 81.50 398 GLU A N 1
ATOM 3230 C CA . GLU A 1 398 ? -18.306 3.920 -5.301 1.00 81.50 398 GLU A CA 1
ATOM 3231 C C . GLU A 1 398 ? -18.695 4.558 -3.963 1.00 81.50 398 GLU A C 1
ATOM 3233 O O . GLU A 1 398 ? -17.814 4.964 -3.211 1.00 81.50 398 GLU A O 1
ATOM 3238 N N . GLU A 1 399 ? -19.984 4.568 -3.603 1.00 85.19 399 GLU A N 1
ATOM 3239 C CA . GLU A 1 399 ? -20.454 5.075 -2.300 1.00 85.19 399 GLU A CA 1
ATOM 3240 C C . GLU A 1 399 ? -19.779 4.346 -1.130 1.00 85.19 399 GLU A C 1
ATOM 3242 O O . GLU A 1 399 ? -19.321 4.965 -0.168 1.00 85.19 399 GLU A O 1
ATOM 3247 N N . LYS A 1 400 ? -19.658 3.018 -1.238 1.00 84.12 400 LYS A N 1
ATOM 3248 C CA . LYS A 1 400 ? -18.953 2.195 -0.253 1.00 84.12 400 LYS A CA 1
ATOM 3249 C C . LYS A 1 400 ? -17.467 2.556 -0.173 1.00 84.12 400 LYS A C 1
ATOM 3251 O O . LYS A 1 400 ? -16.926 2.625 0.926 1.00 84.12 400 LYS A O 1
ATOM 3256 N N . ALA A 1 401 ? -16.812 2.789 -1.310 1.00 83.38 401 ALA A N 1
ATOM 3257 C CA . ALA A 1 401 ? -15.412 3.197 -1.351 1.00 83.38 401 ALA A CA 1
ATOM 3258 C C . ALA A 1 401 ? -15.204 4.587 -0.733 1.00 83.38 401 ALA A C 1
ATOM 3260 O O . ALA A 1 401 ? -14.248 4.769 0.012 1.00 83.38 401 ALA A O 1
ATOM 3261 N N . VAL A 1 402 ? -16.111 5.539 -0.973 1.00 86.94 402 VAL A N 1
ATOM 3262 C CA . VAL A 1 402 ? -16.066 6.873 -0.352 1.00 86.94 402 VAL A CA 1
ATOM 3263 C C . VAL A 1 402 ? -16.201 6.770 1.168 1.00 86.94 402 VAL A C 1
ATOM 3265 O O . VAL A 1 402 ? -15.386 7.347 1.883 1.00 86.94 402 VAL A O 1
ATOM 3268 N N . ALA A 1 403 ? -17.156 5.980 1.668 1.00 85.94 403 ALA A N 1
ATOM 3269 C CA . ALA A 1 403 ? -17.328 5.765 3.105 1.00 85.94 403 ALA A CA 1
ATOM 3270 C C . ALA A 1 403 ? -16.116 5.060 3.746 1.00 85.94 403 ALA A C 1
ATOM 3272 O O . ALA A 1 403 ? -15.650 5.451 4.816 1.00 85.94 403 ALA A O 1
ATOM 3273 N N . ASP A 1 404 ? -15.569 4.032 3.085 1.00 87.44 404 ASP A N 1
ATOM 3274 C CA . ASP A 1 404 ? -14.372 3.330 3.556 1.00 87.44 404 ASP A CA 1
ATOM 3275 C C . ASP A 1 404 ? -13.133 4.259 3.545 1.00 87.44 404 ASP A C 1
ATOM 3277 O O . ASP A 1 404 ? -12.279 4.142 4.428 1.00 87.44 404 ASP A O 1
ATOM 3281 N N . PHE A 1 405 ? -13.031 5.177 2.572 1.00 87.44 405 PHE A N 1
ATOM 3282 C CA . PHE A 1 405 ? -11.962 6.178 2.478 1.00 87.44 405 PHE A CA 1
ATOM 3283 C C . PHE A 1 405 ? -12.090 7.253 3.559 1.00 87.44 405 PHE A C 1
ATOM 3285 O O . PHE A 1 405 ? -11.108 7.566 4.225 1.00 87.44 405 PHE A O 1
ATOM 3292 N N . GLU A 1 406 ? -13.295 7.767 3.809 1.00 86.56 406 GLU A N 1
ATOM 3293 C CA . GLU A 1 406 ? -13.548 8.708 4.904 1.00 86.56 406 GLU A CA 1
ATOM 3294 C C . GLU A 1 406 ? -13.188 8.090 6.259 1.00 86.56 406 GLU A C 1
ATOM 3296 O O . GLU A 1 406 ? -12.466 8.706 7.042 1.00 86.56 406 GLU A O 1
ATOM 3301 N N . GLY A 1 407 ? -13.598 6.840 6.495 1.00 85.19 407 GLY A N 1
ATOM 3302 C CA . GLY A 1 407 ? -13.237 6.111 7.707 1.00 85.19 407 GLY A CA 1
ATOM 3303 C C . GLY A 1 407 ? -11.737 5.822 7.826 1.00 85.19 407 GLY A C 1
ATOM 3304 O O . GLY A 1 407 ? -11.250 5.621 8.933 1.00 85.19 407 GLY A O 1
ATOM 3305 N N . PHE A 1 408 ? -10.994 5.772 6.716 1.00 88.62 408 PHE A N 1
ATOM 3306 C CA . PHE A 1 408 ? -9.530 5.693 6.742 1.00 88.62 408 PHE A CA 1
ATOM 3307 C C . PHE A 1 408 ? -8.897 7.035 7.127 1.00 88.62 408 PHE A C 1
ATOM 3309 O O . PHE A 1 408 ? -7.949 7.053 7.905 1.00 88.62 408 PHE A O 1
ATOM 3316 N N . LEU A 1 409 ? -9.431 8.153 6.630 1.00 87.69 409 LEU A N 1
ATOM 3317 C CA . LEU A 1 409 ? -8.968 9.489 7.013 1.00 87.69 409 LEU A CA 1
ATOM 3318 C C . LEU A 1 409 ? -9.233 9.780 8.500 1.00 87.69 409 LEU A C 1
ATOM 3320 O O . LEU A 1 409 ? -8.383 10.369 9.155 1.00 87.69 409 LEU A O 1
ATOM 3324 N N . GLU A 1 410 ? -10.364 9.320 9.045 1.00 83.75 410 GLU A N 1
ATOM 3325 C CA . GLU A 1 410 ? -10.632 9.375 10.492 1.00 83.75 410 GLU A CA 1
ATOM 3326 C C . GLU A 1 410 ? -9.611 8.551 11.291 1.00 83.75 410 GLU A C 1
ATOM 3328 O O . GLU A 1 410 ? -9.044 9.050 12.260 1.00 83.75 410 GLU A O 1
ATOM 3333 N N . ASP A 1 411 ? -9.321 7.316 10.862 1.00 84.88 411 ASP A N 1
ATOM 3334 C CA . ASP A 1 411 ? -8.304 6.488 11.522 1.00 84.88 411 ASP A CA 1
ATOM 3335 C C . ASP A 1 411 ? -6.909 7.155 11.455 1.00 84.88 411 ASP A C 1
ATOM 3337 O O . ASP A 1 411 ? -6.116 7.003 12.381 1.00 84.88 411 ASP A O 1
ATOM 3341 N N . LEU A 1 412 ? -6.597 7.920 10.397 1.00 86.44 412 LEU A N 1
ATOM 3342 C CA . LEU A 1 412 ? -5.358 8.702 10.327 1.00 86.44 412 LEU A CA 1
ATOM 3343 C C . LEU A 1 412 ? -5.332 9.862 11.314 1.00 86.44 412 LEU A C 1
ATOM 3345 O O . LEU A 1 412 ? -4.278 10.126 11.871 1.00 86.44 412 LEU A O 1
ATOM 3349 N N . GLU A 1 413 ? -6.439 10.555 11.554 1.00 81.88 413 GLU A N 1
ATOM 3350 C CA . GLU A 1 413 ? -6.472 11.586 12.596 1.00 81.88 413 GLU A CA 1
ATOM 3351 C C . GLU A 1 413 ? -6.168 10.929 13.952 1.00 81.88 413 GLU A C 1
ATOM 3353 O O . GLU A 1 413 ? -5.169 11.255 14.590 1.00 81.88 413 GLU A O 1
ATOM 3358 N N . GLU A 1 414 ? -6.927 9.894 14.314 1.00 79.56 414 GLU A N 1
ATOM 3359 C CA . GLU A 1 414 ? -6.863 9.237 15.625 1.00 79.56 414 GLU A CA 1
ATOM 3360 C C . GLU A 1 414 ? -5.522 8.524 15.911 1.00 79.56 414 GLU A C 1
ATOM 3362 O O . GLU A 1 414 ? -5.005 8.590 17.029 1.00 79.56 414 GLU A O 1
ATOM 3367 N N . ASP A 1 415 ? -4.926 7.836 14.930 1.00 81.12 415 ASP A N 1
ATOM 3368 C CA . ASP A 1 415 ? -3.762 6.971 15.152 1.00 81.12 415 ASP A CA 1
ATOM 3369 C C . ASP A 1 415 ? -2.422 7.611 14.750 1.00 81.12 415 ASP A C 1
ATOM 3371 O O . ASP A 1 415 ? -1.975 7.541 13.599 1.00 81.12 415 ASP A O 1
ATOM 3375 N N . ARG A 1 416 ? -1.665 8.083 15.748 1.00 81.44 416 ARG A N 1
ATOM 3376 C CA . ARG A 1 416 ? -0.307 8.632 15.555 1.00 81.44 416 ARG A CA 1
ATOM 3377 C C . ARG A 1 416 ? 0.678 7.661 14.879 1.00 81.44 416 ARG A C 1
ATOM 3379 O O . ARG A 1 416 ? 1.522 8.078 14.089 1.00 81.44 416 ARG A O 1
ATOM 3386 N N . GLU A 1 417 ? 0.582 6.356 15.155 1.00 82.81 417 GLU A N 1
ATOM 3387 C CA . GLU A 1 417 ? 1.451 5.341 14.526 1.00 82.81 417 GLU A CA 1
ATOM 3388 C C . GLU A 1 417 ? 1.163 5.152 13.029 1.00 82.81 417 GLU A C 1
ATOM 3390 O O . GLU A 1 417 ? 2.085 4.893 12.251 1.00 82.81 417 GLU A O 1
ATOM 3395 N N . LEU A 1 418 ? -0.104 5.263 12.613 1.00 82.94 418 LEU A N 1
ATOM 3396 C CA . LEU A 1 418 ? -0.469 5.198 11.197 1.00 82.94 418 LEU A CA 1
ATOM 3397 C C . LEU A 1 418 ? 0.012 6.462 10.476 1.00 82.94 418 LEU A C 1
ATOM 3399 O O . LEU A 1 418 ? 0.608 6.344 9.403 1.00 82.94 418 LEU A O 1
ATOM 3403 N N . ARG A 1 419 ? -0.135 7.636 11.108 1.00 84.44 419 ARG A N 1
ATOM 3404 C CA . ARG A 1 419 ? 0.352 8.920 10.575 1.00 84.44 419 ARG A CA 1
ATOM 3405 C C . ARG A 1 419 ? 1.843 8.951 10.318 1.00 84.44 419 ARG A C 1
ATOM 3407 O O . ARG A 1 419 ? 2.248 9.351 9.238 1.00 84.44 419 ARG A O 1
ATOM 3414 N N . ALA A 1 420 ? 2.661 8.460 11.249 1.00 84.62 420 ALA A N 1
ATOM 3415 C CA . ALA A 1 420 ? 4.119 8.465 11.091 1.00 84.62 420 ALA A CA 1
ATOM 3416 C C . ALA A 1 420 ? 4.596 7.755 9.803 1.00 84.62 420 ALA A C 1
ATOM 3418 O O . ALA A 1 420 ? 5.657 8.055 9.245 1.00 84.62 420 ALA A O 1
ATOM 3419 N N . ASN A 1 421 ? 3.806 6.801 9.305 1.00 84.56 421 ASN A N 1
ATOM 3420 C CA . ASN A 1 421 ? 4.131 6.050 8.101 1.00 84.56 421 ASN A CA 1
ATOM 3421 C C . ASN A 1 421 ? 3.659 6.724 6.807 1.00 84.56 421 ASN A C 1
ATOM 3423 O O . ASN A 1 421 ? 4.124 6.315 5.745 1.00 84.56 421 ASN A O 1
ATOM 3427 N N . ILE A 1 422 ? 2.839 7.773 6.873 1.00 87.25 422 ILE A N 1
ATOM 3428 C CA . ILE A 1 422 ? 2.207 8.424 5.721 1.00 87.25 422 ILE A CA 1
ATOM 3429 C C . ILE A 1 422 ? 2.697 9.866 5.591 1.00 87.25 422 ILE A C 1
ATOM 3431 O O . ILE A 1 422 ? 3.030 10.519 6.572 1.00 87.25 422 ILE A O 1
ATOM 3435 N N . ASN A 1 423 ? 2.772 10.349 4.354 1.00 86.94 423 ASN A N 1
ATOM 3436 C CA . ASN A 1 423 ? 3.057 11.748 4.072 1.00 86.94 423 ASN A CA 1
ATOM 3437 C C . ASN A 1 423 ? 1.725 12.488 3.925 1.00 86.94 423 ASN A C 1
ATOM 3439 O O . ASN A 1 423 ? 0.919 12.135 3.063 1.00 86.94 423 ASN A O 1
ATOM 3443 N N . LEU A 1 424 ? 1.495 13.488 4.771 1.00 86.69 424 LEU A N 1
ATOM 3444 C CA . LEU A 1 424 ? 0.309 14.337 4.726 1.00 86.69 424 LEU A CA 1
ATOM 3445 C C . LEU A 1 424 ? 0.665 15.624 3.995 1.00 86.69 424 LEU A C 1
ATOM 3447 O O . LEU A 1 424 ? 1.705 16.216 4.272 1.00 86.69 424 LEU A O 1
ATOM 3451 N N . TYR A 1 425 ? -0.182 16.044 3.062 1.00 85.62 425 TYR A N 1
ATOM 3452 C CA . TYR A 1 425 ? 0.037 17.263 2.292 1.00 85.62 425 TYR A CA 1
ATOM 3453 C C . TYR A 1 425 ? -0.949 18.321 2.733 1.00 85.62 425 TYR A C 1
ATOM 3455 O O . TYR A 1 425 ? -2.105 18.022 3.024 1.00 85.62 425 TYR A O 1
ATOM 3463 N N . ARG A 1 426 ? -0.514 19.571 2.747 1.00 82.19 426 ARG A N 1
ATOM 3464 C CA . ARG A 1 426 ? -1.415 20.679 3.025 1.00 82.19 426 ARG A CA 1
ATOM 3465 C C . ARG A 1 426 ? -2.416 20.885 1.882 1.00 82.19 426 ARG A C 1
ATOM 3467 O O . ARG A 1 426 ? -2.058 20.771 0.709 1.00 82.19 426 ARG A O 1
ATOM 3474 N N . ASP A 1 427 ? -3.666 21.199 2.223 1.00 80.62 427 ASP A N 1
ATOM 3475 C C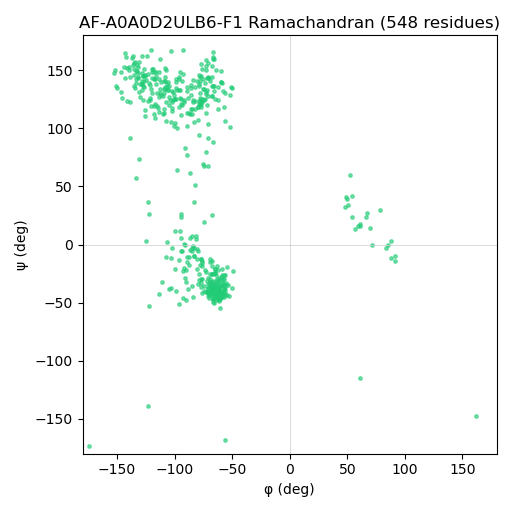A . ASP A 1 427 ? -4.650 21.617 1.224 1.00 80.62 427 ASP A CA 1
ATOM 3476 C C . ASP A 1 427 ? -4.400 23.089 0.826 1.00 80.62 427 ASP A C 1
ATOM 3478 O O . ASP A 1 427 ? -4.394 23.961 1.704 1.00 80.62 427 ASP A O 1
ATOM 3482 N N . PRO A 1 428 ? -4.170 23.397 -0.466 1.00 76.75 428 PRO A N 1
ATOM 3483 C CA . PRO A 1 428 ? -3.947 24.768 -0.924 1.00 76.75 428 PRO A CA 1
ATOM 3484 C C . PRO A 1 428 ? -5.167 25.683 -0.748 1.00 76.75 428 PRO A C 1
ATOM 3486 O O . PRO A 1 428 ? -4.996 26.897 -0.706 1.00 76.75 428 PRO A O 1
ATOM 3489 N N . ASN A 1 429 ? -6.379 25.131 -0.625 1.00 76.19 429 ASN A N 1
ATOM 3490 C CA . ASN A 1 429 ? -7.610 25.920 -0.517 1.00 76.19 429 ASN A CA 1
ATOM 3491 C C . ASN A 1 429 ? -7.913 26.404 0.910 1.00 76.19 429 ASN A C 1
ATOM 3493 O O . ASN A 1 429 ? -8.919 27.080 1.123 1.00 76.19 429 ASN A O 1
ATOM 3497 N N . VAL A 1 430 ? -7.093 26.032 1.899 1.00 75.62 430 VAL A N 1
ATOM 3498 C CA . VAL A 1 430 ? -7.355 26.332 3.311 1.00 75.62 430 VAL A CA 1
ATOM 3499 C C . VAL A 1 430 ? -6.515 27.513 3.793 1.00 75.62 430 VAL A C 1
ATOM 3501 O O . VAL A 1 430 ? -5.277 27.486 3.758 1.00 75.62 430 VAL A O 1
ATOM 3504 N N . ASP A 1 431 ? -7.213 28.525 4.316 1.00 76.62 431 ASP A N 1
ATOM 3505 C CA . ASP A 1 431 ? -6.610 29.704 4.929 1.00 76.62 431 ASP A CA 1
ATOM 3506 C C . ASP A 1 431 ? -5.775 29.326 6.154 1.00 76.62 431 ASP A C 1
ATOM 3508 O O . ASP A 1 431 ? -6.257 28.847 7.182 1.00 76.62 431 ASP A O 1
ATOM 3512 N N . LEU A 1 432 ? -4.485 29.603 6.029 1.00 72.25 432 LEU A N 1
ATOM 3513 C CA . LEU A 1 432 ? -3.422 29.212 6.947 1.00 72.25 432 LEU A CA 1
ATOM 3514 C C . LEU A 1 432 ? -3.608 29.813 8.348 1.00 72.25 432 LEU A C 1
ATOM 3516 O O . LEU A 1 432 ? -3.441 29.135 9.358 1.00 72.25 432 LEU A O 1
ATOM 3520 N N . GLN A 1 433 ? -4.025 31.080 8.395 1.00 73.94 433 GLN A N 1
ATOM 3521 C CA . GLN A 1 433 ? -4.259 31.815 9.639 1.00 73.94 433 GLN A CA 1
ATOM 3522 C C . GLN A 1 433 ? -5.517 31.326 10.365 1.00 73.94 433 GLN A C 1
ATOM 3524 O O . GLN A 1 433 ? -5.496 31.162 11.583 1.00 73.94 433 GLN A O 1
ATOM 3529 N N . ALA A 1 434 ? -6.594 31.043 9.626 1.00 76.25 434 ALA A N 1
ATOM 3530 C CA . ALA A 1 434 ? -7.830 30.520 10.200 1.00 76.25 434 ALA A CA 1
ATOM 3531 C C . ALA A 1 434 ? -7.634 29.100 10.755 1.00 76.25 434 ALA A C 1
ATOM 3533 O O . ALA A 1 434 ? -8.105 28.796 11.850 1.00 76.25 434 ALA A O 1
ATOM 3534 N N . ALA A 1 435 ? -6.892 28.251 10.036 1.00 74.31 435 ALA A N 1
ATOM 3535 C CA . ALA A 1 435 ? -6.553 26.904 10.486 1.00 74.31 435 ALA A CA 1
ATOM 3536 C C . ALA A 1 435 ? -5.717 26.912 11.775 1.00 74.31 435 ALA A C 1
ATOM 3538 O O . ALA A 1 435 ? -6.013 26.161 12.702 1.00 74.31 435 ALA A O 1
ATOM 3539 N N . GLN A 1 436 ? -4.717 27.793 11.862 1.00 76.69 436 GLN A N 1
ATOM 3540 C CA . GLN A 1 436 ? -3.847 27.887 13.033 1.00 76.69 436 GLN A CA 1
ATOM 3541 C C . GLN A 1 436 ? -4.577 28.442 14.266 1.00 76.69 436 GLN A C 1
ATOM 3543 O O . GLN A 1 436 ? -4.388 27.934 15.369 1.00 76.69 436 GLN A O 1
ATOM 3548 N N . LEU A 1 437 ? -5.457 29.436 14.090 1.00 78.62 437 LEU A N 1
ATOM 3549 C CA . LEU A 1 437 ? -6.326 29.930 15.166 1.00 78.62 437 LEU A CA 1
ATOM 3550 C C . LEU A 1 437 ? -7.271 28.834 15.673 1.00 78.62 437 LEU A C 1
ATOM 3552 O O . LEU A 1 437 ? -7.368 28.621 16.879 1.00 78.62 437 LEU A O 1
ATOM 3556 N N . ALA A 1 438 ? -7.901 28.089 14.761 1.00 76.25 438 ALA A N 1
ATOM 3557 C CA . ALA A 1 438 ? -8.793 26.991 15.119 1.00 76.25 438 ALA A CA 1
ATOM 3558 C C . ALA A 1 438 ? -8.066 25.837 15.840 1.00 76.25 438 ALA A C 1
ATOM 3560 O O . ALA A 1 438 ? -8.651 25.213 16.726 1.00 76.25 438 ALA A O 1
ATOM 3561 N N . GLU A 1 439 ? -6.807 25.546 15.486 1.00 74.56 439 GLU A N 1
ATOM 3562 C CA . GLU A 1 439 ? -5.973 24.565 16.199 1.00 74.56 439 GLU A CA 1
ATOM 3563 C C . GLU A 1 439 ? -5.679 25.029 17.635 1.00 74.56 439 GLU A C 1
ATOM 3565 O O . GLU A 1 439 ? -5.850 24.260 18.581 1.00 74.56 439 GLU A O 1
ATOM 3570 N N . ILE A 1 440 ? -5.299 26.298 17.818 1.00 78.62 440 ILE A N 1
ATOM 3571 C CA . ILE A 1 440 ? -4.996 26.867 19.141 1.00 78.62 440 ILE A CA 1
ATOM 3572 C C . ILE A 1 440 ? -6.238 26.865 20.038 1.00 78.62 440 ILE A C 1
ATOM 3574 O O . ILE A 1 440 ? -6.159 26.416 21.181 1.00 78.62 440 ILE A O 1
ATOM 3578 N N . GLU A 1 441 ? -7.383 27.328 19.531 1.00 77.50 441 GLU A N 1
ATOM 3579 C CA . GLU A 1 441 ? -8.643 27.348 20.285 1.00 77.50 441 GLU A CA 1
ATOM 3580 C C . GLU A 1 441 ? -9.069 25.938 20.714 1.00 77.50 441 GLU A C 1
ATOM 3582 O O . GLU A 1 441 ? -9.478 25.719 21.856 1.00 77.50 441 GLU A O 1
ATOM 3587 N N . ARG A 1 442 ? -8.927 24.956 19.817 1.00 73.31 442 ARG A N 1
ATOM 3588 C CA . ARG A 1 442 ? -9.262 23.557 20.096 1.00 73.31 442 ARG A CA 1
ATOM 3589 C C . ARG A 1 442 ? -8.334 22.941 21.137 1.00 73.31 442 ARG A C 1
ATOM 3591 O O . ARG A 1 442 ? -8.824 22.322 22.080 1.00 73.31 442 ARG A O 1
ATOM 3598 N N . ARG A 1 443 ? -7.018 23.133 21.002 1.00 74.50 443 ARG A N 1
ATOM 3599 C CA . ARG A 1 443 ? -6.036 22.627 21.971 1.00 74.50 443 ARG A CA 1
ATOM 3600 C C . ARG A 1 443 ? -6.279 23.231 23.357 1.00 74.50 443 ARG A C 1
ATOM 3602 O O . ARG A 1 443 ? -6.297 22.492 24.333 1.00 74.50 443 ARG A O 1
ATOM 3609 N N . GLN A 1 444 ? -6.566 24.534 23.440 1.00 77.06 444 GLN A N 1
ATOM 3610 C CA . GLN A 1 444 ? -6.907 25.200 24.705 1.00 77.06 444 GLN A CA 1
ATOM 3611 C C . GLN A 1 444 ? -8.175 24.636 25.356 1.00 77.06 444 GLN A C 1
ATOM 3613 O O . GLN A 1 444 ? -8.231 24.518 26.578 1.00 77.06 444 GLN A O 1
ATOM 3618 N N . TYR A 1 445 ? -9.192 24.289 24.564 1.00 74.62 445 TYR A N 1
ATOM 3619 C CA . TYR A 1 445 ? -10.408 23.657 25.075 1.00 74.62 445 TYR A CA 1
ATOM 3620 C C . TYR A 1 445 ? -10.133 22.248 25.623 1.00 74.62 445 TYR A C 1
ATOM 3622 O O . TYR A 1 445 ? -10.540 21.925 26.736 1.00 74.62 445 TYR A O 1
ATOM 3630 N N . LEU A 1 446 ? -9.396 21.423 24.876 1.00 72.69 446 LEU A N 1
ATOM 3631 C CA . LEU A 1 446 ? -9.087 20.045 25.277 1.00 72.69 446 LEU A CA 1
ATOM 3632 C C . LEU A 1 446 ? -8.164 19.983 26.500 1.00 72.69 446 LEU A C 1
ATOM 3634 O O . LEU A 1 446 ? -8.374 19.157 27.387 1.00 72.69 446 LEU A O 1
ATOM 3638 N N . GLU A 1 447 ? -7.208 20.909 26.612 1.00 73.44 447 GLU A N 1
ATOM 3639 C CA . GLU A 1 447 ? -6.376 21.059 27.810 1.00 73.44 447 GLU A CA 1
ATOM 3640 C C . GLU A 1 447 ? -7.213 21.367 29.063 1.00 73.44 447 GLU A C 1
ATOM 3642 O O . GLU A 1 447 ? -6.894 20.871 30.144 1.00 73.44 447 GLU A O 1
ATOM 3647 N N . GLN A 1 448 ? -8.308 22.130 28.934 1.00 72.00 448 GLN A N 1
ATOM 3648 C CA . GLN A 1 448 ? -9.227 22.396 30.049 1.00 72.00 448 GLN A CA 1
ATOM 3649 C C . GLN A 1 448 ? -10.018 21.150 30.473 1.00 72.00 448 GLN A C 1
ATOM 3651 O O . GLN A 1 448 ? -10.291 20.986 31.662 1.00 72.00 448 GLN A O 1
ATOM 3656 N N . GLU A 1 449 ? -10.355 20.261 29.535 1.00 66.94 449 GLU A N 1
ATOM 3657 C CA . GLU A 1 449 ? -11.029 18.981 29.814 1.00 66.94 449 GLU A CA 1
ATOM 3658 C C . GLU A 1 449 ? -10.047 17.850 30.188 1.00 66.94 449 GLU A C 1
ATOM 3660 O O . GLU A 1 449 ? -10.460 16.763 30.594 1.00 66.94 449 GLU A O 1
ATOM 3665 N N . GLY A 1 450 ? -8.733 18.098 30.118 1.00 66.56 450 GLY A N 1
ATOM 3666 C CA . GLY A 1 450 ? -7.706 17.085 30.365 1.00 66.56 450 GLY A CA 1
ATOM 3667 C C . GLY A 1 450 ? -7.688 15.979 29.303 1.00 66.56 450 GLY A C 1
ATOM 3668 O O . GLY A 1 450 ? -7.299 14.841 29.599 1.00 66.56 450 GLY A O 1
ATOM 3669 N N . GLU A 1 451 ? -8.132 16.293 28.086 1.00 67.44 451 GLU A N 1
ATOM 3670 C CA . GLU A 1 451 ? -8.104 15.412 26.922 1.00 67.44 451 GLU A CA 1
ATOM 3671 C C . GLU A 1 451 ? -6.904 15.737 26.022 1.00 67.44 451 GLU A C 1
ATOM 3673 O O . GLU A 1 451 ? -6.524 16.893 25.846 1.00 67.44 451 GLU A O 1
ATOM 3678 N N . GLU A 1 452 ? -6.284 14.705 25.447 1.00 67.81 452 GLU A N 1
ATOM 3679 C CA . GLU A 1 452 ? -5.249 14.891 24.427 1.00 67.81 452 GLU A CA 1
ATOM 3680 C C . GLU A 1 452 ? -5.908 15.121 23.068 1.00 67.81 452 GLU A C 1
ATOM 3682 O O . GLU A 1 452 ? -6.829 14.389 22.707 1.00 67.81 452 GLU A O 1
ATOM 3687 N N . ASP A 1 453 ? -5.416 16.103 22.308 1.00 67.69 453 ASP A N 1
ATOM 3688 C CA . ASP A 1 453 ? -5.895 16.368 20.951 1.00 67.69 453 ASP A CA 1
ATOM 3689 C C . ASP A 1 453 ? -5.396 15.284 19.985 1.00 67.69 453 ASP A C 1
ATOM 3691 O O . ASP A 1 453 ? -4.188 15.199 19.730 1.00 67.69 453 ASP A O 1
ATOM 3695 N N . PRO A 1 454 ? -6.294 14.446 19.433 1.00 70.12 454 PRO A N 1
ATOM 3696 C CA . PRO A 1 454 ? -5.895 13.429 18.479 1.00 70.12 454 PRO A CA 1
ATOM 3697 C C . PRO A 1 454 ? -5.633 14.019 17.089 1.00 70.12 454 PRO A C 1
ATOM 3699 O O . PRO A 1 454 ? -5.086 13.316 16.254 1.00 70.12 454 PRO A O 1
ATOM 3702 N N . SER A 1 455 ? -6.005 15.269 16.794 1.00 72.94 455 SER A N 1
ATOM 3703 C CA . SER A 1 455 ? -5.946 15.806 15.430 1.00 72.94 455 SER A CA 1
ATOM 3704 C C . SER A 1 455 ? -4.520 15.955 14.862 1.00 72.94 455 SER A C 1
ATOM 3706 O O . SER A 1 455 ? -3.504 15.831 15.554 1.00 72.94 455 SER A O 1
ATOM 3708 N N . VAL A 1 456 ? -4.438 16.154 13.542 1.00 77.25 456 VAL A N 1
ATOM 3709 C CA . VAL A 1 456 ? -3.169 16.367 12.830 1.00 77.25 456 VAL A CA 1
ATOM 3710 C C . VAL A 1 456 ? -2.729 17.817 13.011 1.00 77.25 456 VAL A C 1
ATOM 3712 O O . VAL A 1 456 ? -3.423 18.725 12.557 1.00 77.25 456 VAL A O 1
ATOM 3715 N N . GLY A 1 457 ? -1.570 18.027 13.637 1.00 74.38 457 GLY A N 1
ATOM 3716 C CA . GLY A 1 457 ? -0.993 19.363 13.794 1.00 74.38 457 GLY A CA 1
ATOM 3717 C C . GLY A 1 457 ? -0.433 19.912 12.481 1.00 74.38 457 GLY A C 1
ATOM 3718 O O . GLY A 1 457 ? 0.051 19.149 11.640 1.00 74.38 457 GLY A O 1
ATOM 3719 N N . LEU A 1 458 ? -0.445 21.241 12.314 1.00 74.94 458 LEU A N 1
ATOM 3720 C CA . LEU A 1 458 ? 0.089 21.891 11.106 1.00 74.94 458 LEU A CA 1
ATOM 3721 C C . LEU A 1 458 ? 1.569 21.564 10.829 1.00 74.94 458 LEU A C 1
ATOM 3723 O O . LEU A 1 458 ? 1.981 21.535 9.673 1.00 74.94 458 LEU A O 1
ATOM 3727 N N . GLU A 1 459 ? 2.360 21.298 11.871 1.00 75.00 459 GLU A N 1
ATOM 3728 C CA . GLU A 1 459 ? 3.795 20.979 11.785 1.00 75.00 459 GLU A CA 1
ATOM 3729 C C . GLU A 1 459 ? 4.087 19.655 11.058 1.00 75.00 459 GLU A C 1
ATOM 3731 O O . GLU A 1 459 ? 5.180 19.464 10.528 1.00 75.00 459 GLU A O 1
ATOM 3736 N N . GLU A 1 460 ? 3.120 18.731 11.029 1.00 75.31 460 GLU A N 1
ATOM 3737 C CA . GLU A 1 460 ? 3.259 17.421 10.379 1.00 75.31 460 GLU A CA 1
ATOM 3738 C C . GLU A 1 460 ? 2.978 17.480 8.866 1.00 75.31 460 GLU A C 1
ATOM 3740 O O . GLU A 1 460 ? 3.213 16.501 8.152 1.00 75.31 460 GLU A O 1
ATOM 3745 N N . LEU A 1 461 ? 2.464 18.610 8.365 1.00 81.94 461 LEU A N 1
ATOM 3746 C CA . LEU A 1 461 ? 2.040 18.760 6.977 1.00 81.94 461 LEU A CA 1
ATOM 3747 C C . LEU A 1 461 ? 3.210 19.149 6.072 1.00 81.94 461 LEU A C 1
ATOM 3749 O O . LEU A 1 461 ? 3.919 20.124 6.306 1.00 81.94 461 LEU A O 1
ATOM 3753 N N . LEU A 1 462 ? 3.371 18.400 4.985 1.00 80.88 462 LEU A N 1
ATOM 3754 C CA . LEU A 1 462 ? 4.308 18.718 3.917 1.00 80.88 462 LEU A CA 1
ATOM 3755 C C . LEU A 1 462 ? 3.668 19.705 2.938 1.00 80.88 462 LEU A C 1
ATOM 3757 O O . LEU A 1 462 ? 2.490 19.594 2.578 1.00 80.88 462 LEU A O 1
ATOM 3761 N N . GLU A 1 463 ? 4.476 20.642 2.452 1.00 75.06 463 GLU A N 1
ATOM 3762 C CA . GLU A 1 463 ? 4.123 21.436 1.282 1.00 75.06 463 GLU A CA 1
ATOM 3763 C C . GLU A 1 463 ? 4.273 20.573 0.027 1.00 75.06 463 GLU A C 1
ATOM 3765 O O . GLU A 1 463 ? 5.253 19.840 -0.149 1.00 75.06 463 GLU A O 1
ATOM 3770 N N . ASP A 1 464 ? 3.266 20.627 -0.841 1.00 65.44 464 ASP A N 1
ATOM 3771 C CA . ASP A 1 464 ? 3.281 19.922 -2.114 1.00 65.44 464 ASP A CA 1
ATOM 3772 C C . ASP A 1 464 ? 4.291 20.612 -3.039 1.00 65.44 464 ASP A C 1
ATOM 3774 O O . ASP A 1 464 ? 3.984 21.589 -3.717 1.00 65.44 464 ASP A O 1
ATOM 3778 N N . MET A 1 465 ? 5.539 20.141 -3.022 1.00 48.53 465 MET A N 1
ATOM 3779 C CA . MET A 1 465 ? 6.585 20.600 -3.934 1.00 48.53 465 MET A CA 1
ATOM 3780 C C . MET A 1 465 ? 6.343 19.992 -5.318 1.00 48.53 465 MET A C 1
ATOM 3782 O O . MET A 1 465 ? 7.109 19.139 -5.780 1.00 48.53 465 MET A O 1
ATOM 3786 N N . SER A 1 466 ? 5.284 20.426 -6.002 1.00 45.69 466 SER A N 1
ATOM 3787 C CA . SER A 1 466 ? 5.233 20.324 -7.454 1.00 45.69 466 SER A CA 1
ATOM 3788 C C . SER A 1 466 ? 6.307 21.266 -7.993 1.00 45.69 466 SER A C 1
ATOM 3790 O O . SER A 1 466 ? 6.059 22.445 -8.244 1.00 45.69 466 SER A O 1
ATOM 3792 N N . ILE A 1 467 ? 7.537 20.760 -8.134 1.00 42.31 467 ILE A N 1
ATOM 3793 C CA . ILE A 1 467 ? 8.459 21.326 -9.114 1.00 42.31 467 ILE A CA 1
ATOM 3794 C C . ILE A 1 467 ? 7.684 21.224 -10.416 1.00 42.31 467 ILE A C 1
ATOM 3796 O O . ILE A 1 467 ? 7.451 20.125 -10.917 1.00 42.31 467 ILE A O 1
ATOM 3800 N N . ASN A 1 468 ? 7.199 22.364 -10.891 1.00 34.62 468 ASN A N 1
ATOM 3801 C CA . ASN A 1 468 ? 6.767 22.496 -12.258 1.00 34.62 468 ASN A CA 1
ATOM 3802 C C . ASN A 1 468 ? 7.934 21.984 -13.115 1.00 34.62 468 ASN A C 1
ATOM 3804 O O . ASN A 1 468 ? 8.884 22.711 -13.366 1.00 34.62 468 ASN A O 1
ATOM 3808 N N . ASP A 1 469 ? 7.830 20.748 -13.605 1.00 34.69 469 ASP A N 1
ATOM 3809 C CA . ASP A 1 469 ? 8.450 20.294 -14.857 1.00 34.69 469 ASP A CA 1
ATOM 3810 C C . ASP A 1 469 ? 7.772 21.002 -16.059 1.00 34.69 469 ASP A C 1
ATOM 3812 O O . ASP A 1 469 ? 7.746 20.496 -17.178 1.00 34.69 469 ASP A O 1
ATOM 3816 N N . ALA A 1 470 ? 7.202 22.191 -15.836 1.00 31.81 470 ALA A N 1
ATOM 3817 C CA . ALA A 1 470 ? 7.103 23.202 -16.858 1.00 31.81 470 ALA A CA 1
ATOM 3818 C C . ALA A 1 470 ? 8.479 23.866 -16.904 1.00 31.81 470 ALA A C 1
ATOM 3820 O O . ALA A 1 470 ? 8.938 24.463 -15.926 1.00 31.81 470 ALA A O 1
ATOM 3821 N N . GLY A 1 471 ? 9.132 23.759 -18.058 1.00 30.98 471 GLY A N 1
ATOM 3822 C CA . GLY A 1 471 ? 10.162 24.711 -18.440 1.00 30.98 471 GLY A CA 1
ATOM 3823 C C . GLY A 1 471 ? 9.605 26.145 -18.427 1.00 30.98 471 GLY A C 1
ATOM 3824 O O . GLY A 1 471 ? 8.527 26.402 -17.890 1.00 30.98 471 GLY A O 1
ATOM 3825 N N . PRO A 1 472 ? 10.330 27.118 -18.984 1.00 32.81 472 PRO A N 1
ATOM 3826 C CA . PRO A 1 472 ? 9.895 28.509 -19.027 1.00 32.81 472 PRO A CA 1
ATOM 3827 C C . PRO A 1 472 ? 8.718 28.693 -20.006 1.00 32.81 472 PRO A C 1
ATOM 3829 O O . PRO A 1 472 ? 8.864 29.346 -21.023 1.00 32.81 472 PRO A O 1
ATOM 3832 N N . ASP A 1 473 ? 7.559 28.133 -19.668 1.00 34.41 473 ASP A N 1
ATOM 3833 C CA . ASP A 1 473 ? 6.280 28.242 -20.374 1.00 34.41 473 ASP A CA 1
ATOM 3834 C C . ASP A 1 473 ? 5.208 28.816 -19.420 1.00 34.41 473 ASP A C 1
ATOM 3836 O O . ASP A 1 473 ? 4.006 28.611 -19.573 1.00 34.41 473 ASP A O 1
ATOM 3840 N N . ALA A 1 474 ? 5.642 29.593 -18.419 1.00 34.66 474 ALA A N 1
ATOM 3841 C CA . ALA A 1 474 ? 4.777 30.444 -17.596 1.00 34.66 474 ALA A CA 1
ATOM 3842 C C . ALA A 1 474 ? 4.293 31.707 -18.349 1.00 34.66 474 ALA A C 1
ATOM 3844 O O . ALA A 1 474 ? 3.870 32.673 -17.718 1.00 34.66 474 ALA A O 1
ATOM 3845 N N . GLU A 1 475 ? 4.347 31.697 -19.684 1.00 35.34 475 GLU A N 1
ATOM 3846 C CA . GLU A 1 475 ? 3.699 32.683 -20.557 1.00 35.34 475 GLU A CA 1
ATOM 3847 C C . GLU A 1 475 ? 2.407 32.137 -21.202 1.00 35.34 475 GLU A C 1
ATOM 3849 O O . GLU A 1 475 ? 1.588 32.928 -21.660 1.00 35.34 475 GLU A O 1
ATOM 3854 N N . ASP A 1 476 ? 2.129 30.826 -21.129 1.00 37.41 476 ASP A N 1
ATOM 3855 C CA . ASP A 1 476 ? 0.962 30.224 -21.804 1.00 37.41 476 ASP A CA 1
ATOM 3856 C C . ASP A 1 476 ? -0.234 29.909 -20.880 1.00 37.41 476 ASP A C 1
ATOM 3858 O O . ASP A 1 476 ? -1.314 29.557 -21.352 1.00 37.41 476 ASP A O 1
ATOM 3862 N N . ALA A 1 477 ? -0.119 30.140 -19.566 1.00 33.88 477 ALA A N 1
ATOM 3863 C CA . ALA A 1 477 ? -1.268 30.110 -18.644 1.00 33.88 477 ALA A CA 1
ATOM 3864 C C . ALA A 1 477 ? -2.088 31.424 -18.639 1.00 33.88 477 ALA A C 1
ATOM 3866 O O . ALA A 1 477 ? -3.037 31.563 -17.871 1.00 33.88 477 ALA A O 1
ATOM 3867 N N . ALA A 1 478 ? -1.739 32.382 -19.506 1.00 32.75 478 ALA A N 1
ATOM 3868 C CA . ALA A 1 478 ? -2.538 33.575 -19.798 1.00 32.75 478 ALA A CA 1
ATOM 3869 C C . ALA A 1 478 ? -3.511 33.374 -20.982 1.00 32.75 478 ALA A C 1
ATOM 3871 O O . ALA A 1 478 ? -4.255 34.289 -21.330 1.00 32.75 478 ALA A O 1
ATOM 3872 N N . ALA A 1 479 ? -3.530 32.190 -21.606 1.00 39.78 479 ALA A N 1
ATOM 3873 C CA . ALA A 1 479 ? -4.273 31.942 -22.843 1.00 39.78 479 ALA A CA 1
ATOM 3874 C C . ALA A 1 479 ? -5.752 31.528 -22.659 1.00 39.78 479 ALA A C 1
ATOM 3876 O O . ALA A 1 479 ? -6.427 31.256 -23.650 1.00 39.78 479 ALA A O 1
ATOM 3877 N N . GLU A 1 480 ? -6.286 31.524 -21.433 1.00 42.12 480 GLU A N 1
ATOM 3878 C CA . GLU A 1 480 ? -7.715 31.267 -21.163 1.00 42.12 480 GLU A CA 1
ATOM 3879 C C . GLU A 1 480 ? -8.403 32.406 -20.385 1.00 42.12 480 GLU A C 1
ATOM 3881 O O . GLU A 1 480 ? -9.270 32.177 -19.545 1.00 42.12 480 GLU A O 1
ATOM 3886 N N . LEU A 1 481 ? -8.041 33.659 -20.667 1.00 47.97 481 LEU A N 1
ATOM 3887 C CA . LEU A 1 481 ? -8.817 34.826 -20.235 1.00 47.97 481 LEU A CA 1
ATOM 3888 C C . LEU A 1 481 ? -9.360 35.560 -21.462 1.00 47.97 481 LEU A C 1
ATOM 3890 O O . LEU A 1 481 ? -8.618 35.854 -22.399 1.00 47.97 481 LEU A O 1
ATOM 3894 N N . ASP A 1 482 ? -10.662 35.858 -21.455 1.00 54.19 482 ASP A N 1
ATOM 3895 C CA . ASP A 1 482 ? -11.317 36.619 -22.520 1.00 54.19 482 ASP A CA 1
ATOM 3896 C C . ASP A 1 482 ? -10.530 37.916 -22.809 1.00 54.19 482 ASP A C 1
ATOM 3898 O O . ASP A 1 482 ? -10.193 38.650 -21.873 1.00 54.19 482 ASP A O 1
ATOM 3902 N N . PRO A 1 483 ? -10.278 38.283 -24.082 1.00 60.84 483 PRO A N 1
ATOM 3903 C CA . PRO A 1 483 ? -9.461 39.452 -24.436 1.00 60.84 483 PRO A CA 1
ATOM 3904 C C . PRO A 1 483 ? -10.010 40.779 -23.880 1.00 60.84 483 PRO A C 1
ATOM 3906 O O . PRO A 1 483 ? -9.268 41.746 -23.711 1.00 60.84 483 PRO A O 1
ATOM 3909 N N . ALA A 1 484 ? -11.300 40.827 -23.537 1.00 61.38 484 ALA A N 1
ATOM 3910 C CA . ALA A 1 484 ? -11.918 41.961 -22.856 1.00 61.38 484 ALA A CA 1
ATOM 3911 C C . ALA A 1 484 ? -11.483 42.096 -21.382 1.00 61.38 484 ALA A C 1
ATOM 3913 O O . ALA A 1 484 ? -11.350 43.212 -20.882 1.00 61.38 484 ALA A O 1
ATOM 3914 N N . GLN A 1 485 ? -11.245 40.981 -20.687 1.00 57.19 485 GLN A N 1
ATOM 3915 C CA . GLN A 1 485 ? -10.810 40.972 -19.287 1.00 57.19 485 GLN A CA 1
ATOM 3916 C C . GLN A 1 485 ? -9.320 41.307 -19.166 1.00 57.19 485 GLN A C 1
ATOM 3918 O O . GLN A 1 485 ? -8.941 42.053 -18.265 1.00 57.19 485 GLN A O 1
ATOM 3923 N N . ALA A 1 486 ? -8.496 40.852 -20.116 1.00 63.62 486 ALA A N 1
ATOM 3924 C CA . ALA A 1 486 ? -7.083 41.226 -20.197 1.00 63.62 486 ALA A CA 1
ATOM 3925 C C . ALA A 1 486 ? -6.901 42.742 -20.413 1.00 63.62 486 ALA A C 1
ATOM 3927 O O . ALA A 1 486 ? -6.141 43.384 -19.691 1.00 63.62 486 ALA A O 1
ATOM 3928 N N . ALA A 1 487 ? -7.679 43.343 -21.324 1.00 70.12 487 ALA A N 1
ATOM 3929 C CA . ALA A 1 487 ? -7.657 44.790 -21.556 1.00 70.12 487 ALA A CA 1
ATOM 3930 C C . ALA A 1 487 ? -8.121 45.602 -20.329 1.00 70.12 487 ALA A C 1
ATOM 3932 O O . ALA A 1 487 ? -7.609 46.693 -20.069 1.00 70.12 487 ALA A O 1
ATOM 3933 N N . LEU A 1 488 ? -9.076 45.072 -19.554 1.00 72.81 488 LEU A N 1
ATOM 3934 C CA . LEU A 1 488 ? -9.542 45.702 -18.317 1.00 72.81 488 LEU A CA 1
ATOM 3935 C C . LEU A 1 488 ? -8.467 45.656 -17.220 1.00 72.81 488 LEU A C 1
ATOM 3937 O O . LEU A 1 488 ? -8.247 46.657 -16.539 1.00 72.81 488 LEU A O 1
ATOM 3941 N N . LEU A 1 489 ? -7.776 44.523 -17.073 1.00 67.81 489 LEU A N 1
ATOM 3942 C CA . LEU A 1 489 ? -6.660 44.357 -16.138 1.00 67.81 489 LEU A CA 1
ATOM 3943 C C . LEU A 1 489 ? -5.485 45.281 -16.483 1.00 67.81 489 LEU A C 1
ATOM 3945 O O . LEU A 1 489 ? -4.927 45.914 -15.587 1.00 67.81 489 LEU A O 1
ATOM 3949 N N . GLU A 1 490 ? -5.155 45.438 -17.768 1.00 71.44 490 GLU A N 1
ATOM 3950 C CA . GLU A 1 490 ? -4.133 46.394 -18.212 1.00 71.44 490 GLU A CA 1
ATOM 3951 C C . GLU A 1 490 ? -4.530 47.847 -17.920 1.00 71.44 490 GLU A C 1
ATOM 3953 O O . GLU A 1 490 ? -3.709 48.618 -17.415 1.00 71.44 490 GLU A O 1
ATOM 3958 N N . GLN A 1 491 ? -5.791 48.227 -18.159 1.00 75.25 491 GLN A N 1
ATOM 3959 C CA . GLN A 1 491 ? -6.287 49.561 -17.801 1.00 75.25 491 GLN A CA 1
ATOM 3960 C C . GLN A 1 491 ? -6.235 49.810 -16.290 1.00 75.25 491 GLN A C 1
ATOM 3962 O O . GLN A 1 491 ? -5.827 50.890 -15.858 1.00 75.25 491 GLN A O 1
ATOM 3967 N N . GLN A 1 492 ? -6.603 48.817 -15.478 1.00 73.19 492 GLN A N 1
ATOM 3968 C CA . GLN A 1 492 ? -6.520 48.910 -14.019 1.00 73.19 492 GLN A CA 1
ATOM 3969 C C . GLN A 1 492 ? -5.069 49.030 -13.543 1.00 73.19 492 GLN A C 1
ATOM 3971 O O . GLN A 1 492 ? -4.775 49.839 -12.662 1.00 73.19 492 GLN A O 1
ATOM 3976 N N . HIS A 1 493 ? -4.143 48.288 -14.152 1.00 72.25 493 HIS A N 1
ATOM 3977 C CA . HIS A 1 493 ? -2.725 48.369 -13.820 1.00 72.25 493 HIS A CA 1
ATOM 3978 C C . HIS A 1 493 ? -2.135 49.748 -14.159 1.00 72.25 493 HIS A C 1
ATOM 3980 O O . HIS A 1 493 ? -1.440 50.345 -13.336 1.00 72.25 493 HIS A O 1
ATOM 3986 N N . GLN A 1 494 ? -2.478 50.307 -15.324 1.00 75.12 494 GLN A N 1
ATOM 3987 C CA . GLN A 1 494 ? -2.053 51.654 -15.720 1.00 75.12 494 GLN A CA 1
ATOM 3988 C C . GLN A 1 494 ? -2.644 52.747 -14.818 1.00 75.12 494 GLN A C 1
ATOM 3990 O O . GLN A 1 494 ? -1.936 53.684 -14.446 1.00 75.12 494 GLN A O 1
ATOM 3995 N N . ALA A 1 495 ? -3.912 52.618 -14.416 1.00 76.31 495 ALA A N 1
ATOM 3996 C CA . ALA A 1 495 ? -4.545 53.546 -13.482 1.00 76.31 495 ALA A CA 1
ATOM 3997 C C . ALA A 1 495 ? -3.874 53.511 -12.097 1.00 76.31 495 ALA A C 1
ATOM 3999 O O . ALA A 1 495 ? -3.588 54.564 -11.523 1.00 76.31 495 ALA A O 1
ATOM 4000 N N . ASN A 1 496 ? -3.554 52.315 -11.595 1.00 75.12 496 ASN A N 1
ATOM 4001 C CA . ASN A 1 496 ? -2.859 52.141 -10.320 1.00 75.12 496 ASN A CA 1
ATOM 4002 C C . ASN A 1 496 ? -1.437 52.720 -10.359 1.00 75.12 496 ASN A C 1
ATOM 4004 O O . ASN A 1 496 ? -1.023 53.385 -9.411 1.00 75.12 496 ASN A O 1
ATOM 4008 N N . LEU A 1 497 ? -0.706 52.542 -11.464 1.00 77.44 497 LEU A N 1
ATOM 4009 C CA . LEU A 1 497 ? 0.617 53.147 -11.647 1.00 77.44 497 LEU A CA 1
ATOM 4010 C C . LEU A 1 497 ? 0.555 54.680 -11.699 1.00 77.44 497 LEU A C 1
ATOM 4012 O O . LEU A 1 497 ? 1.389 55.347 -11.086 1.00 77.44 497 LEU A O 1
ATOM 4016 N N . ALA A 1 498 ? -0.446 55.251 -12.372 1.00 78.81 498 ALA A N 1
ATOM 4017 C CA . ALA A 1 498 ? -0.644 56.698 -12.405 1.00 78.81 498 ALA A CA 1
ATOM 4018 C C . ALA A 1 498 ? -0.974 57.267 -11.011 1.00 78.81 498 ALA A C 1
ATOM 4020 O O . ALA A 1 498 ? -0.457 58.318 -10.631 1.00 78.81 498 ALA A O 1
ATOM 4021 N N . GLN A 1 499 ? -1.787 56.560 -10.221 1.00 75.19 499 GLN A N 1
ATOM 4022 C CA . GLN A 1 499 ? -2.088 56.944 -8.838 1.00 75.19 499 GLN A CA 1
ATOM 4023 C C . GLN A 1 499 ? -0.863 56.824 -7.925 1.00 75.19 499 GLN A C 1
ATOM 4025 O O . GLN A 1 499 ? -0.593 57.743 -7.152 1.00 75.19 499 GLN A O 1
ATOM 4030 N N . LEU A 1 500 ? -0.068 55.758 -8.061 1.00 73.31 500 LEU A N 1
ATOM 4031 C CA . LEU A 1 500 ? 1.201 55.611 -7.341 1.00 73.31 500 LEU A CA 1
ATOM 4032 C C . LEU A 1 500 ? 2.160 56.764 -7.647 1.00 73.31 500 LEU A C 1
ATOM 4034 O O . LEU A 1 500 ? 2.760 57.315 -6.729 1.00 73.31 500 LEU A O 1
ATOM 4038 N N . GLN A 1 501 ? 2.258 57.187 -8.909 1.00 77.25 501 GLN A N 1
ATOM 4039 C CA . GLN A 1 501 ? 3.078 58.336 -9.302 1.00 77.25 501 GLN A CA 1
ATOM 4040 C C . GLN A 1 501 ? 2.587 59.650 -8.680 1.00 77.25 501 GLN A C 1
ATOM 4042 O O . GLN A 1 501 ? 3.406 60.468 -8.261 1.00 77.25 501 GLN A O 1
ATOM 4047 N N . GLN A 1 502 ? 1.271 59.856 -8.573 1.00 78.06 502 GLN A N 1
ATOM 4048 C CA . GLN A 1 502 ? 0.701 61.043 -7.926 1.00 78.06 502 GLN A CA 1
ATOM 4049 C C . GLN A 1 502 ? 0.955 61.061 -6.414 1.00 78.06 502 GLN A C 1
ATOM 4051 O O . GLN A 1 502 ? 1.347 62.095 -5.872 1.00 78.06 502 GLN A O 1
ATOM 4056 N N . ILE A 1 503 ? 0.779 59.923 -5.737 1.00 73.50 503 ILE A N 1
ATOM 4057 C CA . ILE A 1 503 ? 1.025 59.793 -4.294 1.00 73.50 503 ILE A CA 1
ATOM 4058 C C . ILE A 1 503 ? 2.525 59.958 -4.006 1.00 73.50 503 ILE A C 1
ATOM 4060 O O . ILE A 1 503 ? 2.904 60.756 -3.150 1.00 73.50 503 ILE A O 1
ATOM 4064 N N . ALA A 1 504 ? 3.388 59.291 -4.774 1.00 74.31 504 ALA A N 1
ATOM 4065 C CA . ALA A 1 504 ? 4.841 59.428 -4.674 1.00 74.31 504 ALA A CA 1
ATOM 4066 C C . ALA A 1 504 ? 5.297 60.888 -4.855 1.00 74.31 504 ALA A C 1
ATOM 4068 O O . ALA A 1 504 ? 6.096 61.392 -4.064 1.00 74.31 504 ALA A O 1
ATOM 4069 N N . ALA A 1 505 ? 4.731 61.605 -5.836 1.00 76.44 505 ALA A N 1
ATOM 4070 C CA . ALA A 1 505 ? 5.021 63.020 -6.068 1.00 76.44 505 ALA A CA 1
ATOM 4071 C C . ALA A 1 505 ? 4.544 63.930 -4.923 1.00 76.44 505 ALA A C 1
ATOM 4073 O O . ALA A 1 505 ? 5.229 64.894 -4.588 1.00 76.44 505 ALA A O 1
ATOM 4074 N N . HIS A 1 506 ? 3.402 63.623 -4.301 1.00 77.94 506 HIS A N 1
ATOM 4075 C CA . HIS A 1 506 ? 2.871 64.391 -3.174 1.00 77.94 506 HIS A CA 1
ATOM 4076 C C . HIS A 1 506 ? 3.746 64.265 -1.916 1.00 77.94 506 HIS A C 1
ATOM 4078 O O . HIS A 1 506 ? 3.935 65.241 -1.191 1.00 77.94 506 HIS A O 1
ATOM 4084 N N . PHE A 1 507 ? 4.300 63.076 -1.659 1.00 73.38 507 PHE A N 1
ATOM 4085 C CA . PHE A 1 507 ? 5.144 62.814 -0.487 1.00 73.38 507 PHE A CA 1
ATOM 4086 C C . PHE A 1 507 ? 6.651 62.971 -0.752 1.00 73.38 507 PHE A C 1
ATOM 4088 O O . PHE A 1 507 ? 7.441 62.903 0.186 1.00 73.38 507 PHE A O 1
ATOM 4095 N N . GLY A 1 508 ? 7.061 63.212 -2.003 1.00 74.69 508 GLY A N 1
ATOM 4096 C CA . GLY A 1 508 ? 8.468 63.375 -2.387 1.00 74.69 508 GLY A CA 1
ATOM 4097 C C . GLY A 1 508 ? 9.305 62.099 -2.234 1.00 74.69 508 GLY A C 1
ATOM 4098 O O . GLY A 1 508 ? 10.521 62.183 -2.069 1.00 74.69 508 GLY A O 1
ATOM 4099 N N . LEU A 1 509 ? 8.660 60.929 -2.262 1.00 76.38 509 LEU A N 1
ATOM 4100 C CA . LEU A 1 509 ? 9.275 59.617 -2.047 1.00 76.38 509 LEU A CA 1
ATOM 4101 C C . LEU A 1 509 ? 9.351 58.824 -3.365 1.00 76.38 509 LEU A C 1
ATOM 4103 O O . LEU A 1 509 ? 8.518 59.029 -4.248 1.00 76.38 509 LEU A O 1
ATOM 4107 N N . PRO A 1 510 ? 10.334 57.919 -3.528 1.00 73.38 510 PRO A N 1
ATOM 4108 C CA . PRO A 1 510 ? 10.384 57.017 -4.677 1.00 73.38 510 PRO A CA 1
ATOM 4109 C C . PRO A 1 510 ? 9.177 56.063 -4.691 1.00 73.38 510 PRO A C 1
ATOM 4111 O O . PRO A 1 510 ? 8.646 55.708 -3.641 1.00 73.38 510 PRO A O 1
ATOM 4114 N N . ILE A 1 511 ? 8.758 55.646 -5.892 1.00 68.06 511 ILE A N 1
ATOM 4115 C CA . ILE A 1 511 ? 7.524 54.868 -6.126 1.00 68.06 511 ILE A CA 1
ATOM 4116 C C . ILE A 1 511 ? 7.528 53.538 -5.355 1.00 68.06 511 ILE A C 1
ATOM 4118 O O . ILE A 1 511 ? 6.494 53.143 -4.830 1.00 68.06 511 ILE A O 1
ATOM 4122 N N . ASP A 1 512 ? 8.698 52.915 -5.203 1.00 70.06 512 ASP A N 1
ATOM 4123 C CA . ASP A 1 512 ? 8.858 51.618 -4.530 1.00 70.06 512 ASP A CA 1
ATOM 4124 C C . ASP A 1 512 ? 8.917 51.728 -2.991 1.00 70.06 512 ASP A C 1
ATOM 4126 O O . ASP A 1 512 ? 9.233 50.756 -2.301 1.00 70.06 512 ASP A O 1
ATOM 4130 N N . HIS A 1 513 ? 8.669 52.914 -2.416 1.00 72.81 513 HIS A N 1
ATOM 4131 C CA . HIS A 1 513 ? 8.711 53.094 -0.967 1.00 72.81 513 HIS A CA 1
ATOM 4132 C C . HIS A 1 513 ? 7.493 52.422 -0.296 1.00 72.81 513 HIS A C 1
ATOM 4134 O O . HIS A 1 513 ? 6.354 52.682 -0.698 1.00 72.81 513 HIS A O 1
ATOM 4140 N N . PRO A 1 514 ? 7.684 51.609 0.762 1.00 71.50 514 PRO A N 1
ATOM 4141 C CA . PRO A 1 514 ? 6.606 50.837 1.392 1.00 71.50 514 PRO A CA 1
ATOM 4142 C C . PRO A 1 514 ? 5.445 51.705 1.906 1.00 71.50 514 PRO A C 1
ATOM 4144 O O . PRO A 1 514 ? 4.288 51.301 1.799 1.00 71.50 514 PRO A O 1
ATOM 4147 N N . ASP A 1 515 ? 5.725 52.926 2.368 1.00 70.12 515 ASP A N 1
ATOM 4148 C CA . ASP A 1 515 ? 4.685 53.864 2.820 1.00 70.12 515 ASP A CA 1
ATOM 4149 C C . ASP A 1 515 ? 3.772 54.355 1.677 1.00 70.12 515 ASP A C 1
ATOM 4151 O O . ASP A 1 515 ? 2.581 54.579 1.888 1.00 70.12 515 ASP A O 1
ATOM 4155 N N . VAL A 1 516 ? 4.286 54.473 0.444 1.00 70.12 516 VAL A N 1
ATOM 4156 C CA . VAL A 1 516 ? 3.490 54.874 -0.735 1.00 70.12 516 VAL A CA 1
ATOM 4157 C C . VAL A 1 516 ? 2.517 53.755 -1.119 1.00 70.12 516 VAL A C 1
ATOM 4159 O O . VAL A 1 516 ? 1.346 54.017 -1.401 1.00 70.12 516 VAL A O 1
ATOM 4162 N N . HIS A 1 517 ? 2.966 52.499 -1.043 1.00 72.44 517 HIS A N 1
ATOM 4163 C CA . HIS A 1 517 ? 2.112 51.329 -1.253 1.00 72.44 517 HIS A CA 1
ATOM 4164 C C . HIS A 1 517 ? 1.065 51.149 -0.144 1.00 72.44 517 HIS A C 1
ATOM 4166 O O . HIS A 1 517 ? -0.076 50.796 -0.445 1.00 72.44 517 HIS A O 1
ATOM 4172 N N . ALA A 1 518 ? 1.406 51.444 1.115 1.00 75.50 518 ALA A N 1
ATOM 4173 C CA . ALA A 1 518 ? 0.455 51.409 2.227 1.00 75.50 518 ALA A CA 1
ATOM 4174 C C . ALA A 1 518 ? -0.667 52.450 2.059 1.00 75.50 518 ALA A C 1
ATOM 4176 O O . ALA A 1 518 ? -1.841 52.137 2.269 1.00 75.50 518 ALA A O 1
ATOM 4177 N N . HIS A 1 519 ? -0.334 53.665 1.609 1.00 74.94 519 HIS A N 1
ATOM 4178 C CA . HIS A 1 519 ? -1.328 54.700 1.315 1.00 74.94 519 HIS A CA 1
ATOM 4179 C C . HIS A 1 519 ? -2.206 54.366 0.102 1.00 74.94 519 HIS A C 1
ATOM 4181 O O . HIS A 1 519 ? -3.409 54.627 0.142 1.00 74.94 519 HIS A O 1
ATOM 4187 N N . LEU A 1 520 ? -1.649 53.745 -0.945 1.00 76.69 520 LEU A N 1
ATOM 4188 C CA . LEU A 1 520 ? -2.442 53.247 -2.072 1.00 76.69 520 LEU A CA 1
ATOM 4189 C C . LEU A 1 520 ? -3.432 52.160 -1.621 1.00 76.69 520 LEU A C 1
ATOM 4191 O O . LEU A 1 520 ? -4.604 52.215 -1.984 1.00 76.69 520 LEU A O 1
ATOM 4195 N N . ALA A 1 521 ? -2.982 51.204 -0.803 1.00 74.44 521 ALA A N 1
ATOM 4196 C CA . ALA A 1 521 ? -3.830 50.128 -0.295 1.00 74.44 521 ALA A CA 1
ATOM 4197 C C . ALA A 1 521 ? -4.974 50.663 0.583 1.00 74.44 521 ALA A C 1
ATOM 4199 O O . ALA A 1 521 ? -6.116 50.231 0.428 1.00 74.44 521 ALA A O 1
ATOM 4200 N N . ALA A 1 522 ? -4.695 51.647 1.445 1.00 76.12 522 ALA A N 1
ATOM 4201 C CA . ALA A 1 522 ? -5.719 52.315 2.248 1.00 76.12 522 ALA A CA 1
ATOM 4202 C C . ALA A 1 522 ? -6.747 53.051 1.368 1.00 76.12 522 ALA A C 1
ATOM 4204 O O . ALA A 1 522 ? -7.952 52.903 1.566 1.00 76.12 522 ALA A O 1
ATOM 4205 N N . PHE A 1 523 ? -6.288 53.775 0.341 1.00 75.50 523 PHE A N 1
ATOM 4206 C CA . PHE A 1 523 ? -7.174 54.466 -0.598 1.00 75.50 523 PHE A CA 1
ATOM 4207 C C . PHE A 1 523 ? -8.042 53.487 -1.406 1.00 75.50 523 PHE A C 1
ATOM 4209 O O . PHE A 1 523 ? -9.241 53.703 -1.569 1.00 75.50 523 PHE A O 1
ATOM 4216 N N . GLN A 1 524 ? -7.472 52.373 -1.875 1.00 77.25 524 GLN A N 1
ATOM 4217 C CA . GLN A 1 524 ? -8.218 51.330 -2.586 1.00 77.25 524 GLN A CA 1
ATOM 4218 C C . GLN A 1 524 ? -9.256 50.644 -1.686 1.00 77.25 524 GLN A C 1
ATOM 4220 O O . GLN A 1 524 ? -10.364 50.359 -2.143 1.00 77.25 524 GLN A O 1
ATOM 4225 N N . GLN A 1 525 ? -8.937 50.425 -0.406 1.00 73.94 525 GLN A N 1
ATOM 4226 C CA . GLN A 1 525 ? -9.893 49.904 0.573 1.00 73.94 525 GLN A CA 1
ATOM 4227 C C . GLN A 1 525 ? -11.055 50.872 0.815 1.00 73.94 525 GLN A C 1
ATOM 4229 O O . GLN A 1 525 ? -12.202 50.430 0.827 1.00 73.94 525 GLN A O 1
ATOM 4234 N N . GLU A 1 526 ? -10.799 52.177 0.938 1.00 77.38 526 GLU A N 1
ATOM 4235 C CA . GLU A 1 526 ? -11.864 53.182 1.067 1.00 77.38 526 GLU A CA 1
ATOM 4236 C C . GLU A 1 526 ? -12.768 53.230 -0.173 1.00 77.38 526 GLU A C 1
ATOM 4238 O O . GLU A 1 526 ? -13.994 53.270 -0.043 1.00 77.38 526 GLU A O 1
ATOM 4243 N N . GLN A 1 527 ? -12.193 53.154 -1.379 1.00 76.44 527 GLN A N 1
ATOM 4244 C CA . GLN A 1 527 ? -12.967 53.108 -2.625 1.00 76.44 527 GLN A CA 1
ATOM 4245 C C . GLN A 1 527 ? -13.827 51.841 -2.728 1.00 76.44 527 GLN A C 1
ATOM 4247 O O . GLN A 1 527 ? -14.988 51.914 -3.132 1.00 76.44 527 GLN A O 1
ATOM 4252 N N . LEU A 1 528 ? -13.298 50.685 -2.313 1.00 77.25 528 LEU A N 1
ATOM 4253 C CA . LEU A 1 528 ? -14.059 49.435 -2.248 1.00 77.25 528 LEU A CA 1
ATOM 4254 C C . LEU A 1 528 ? -15.222 49.524 -1.257 1.00 77.25 528 LEU A C 1
ATOM 4256 O O . LEU A 1 528 ? -16.322 49.066 -1.563 1.00 77.25 528 LEU A O 1
ATOM 4260 N N . LEU A 1 529 ? -15.003 50.146 -0.098 1.00 81.56 529 LEU A N 1
ATOM 4261 C CA . LEU A 1 529 ? -16.036 50.338 0.918 1.00 81.56 529 LEU A CA 1
ATOM 4262 C C . LEU A 1 529 ? -17.154 51.264 0.413 1.00 81.56 529 LEU A C 1
ATOM 4264 O O . LEU A 1 529 ? -18.333 50.945 0.565 1.00 81.56 529 LEU A O 1
ATOM 4268 N N . LEU A 1 530 ? -16.798 52.363 -0.260 1.00 80.50 530 LEU A N 1
ATOM 4269 C CA . LEU A 1 530 ? -17.760 53.269 -0.899 1.00 80.50 530 LEU A CA 1
ATOM 4270 C C . LEU A 1 530 ? -18.555 52.574 -2.010 1.00 80.50 530 LEU A C 1
ATOM 4272 O O . LEU A 1 530 ? -19.772 52.741 -2.098 1.00 80.50 530 LEU A O 1
ATOM 4276 N N . TYR A 1 531 ? -17.893 51.754 -2.827 1.00 81.69 531 TYR A N 1
ATOM 4277 C CA . TYR A 1 531 ? -18.559 50.981 -3.871 1.00 81.69 531 TYR A CA 1
ATOM 4278 C C . TYR A 1 531 ? -19.535 49.951 -3.288 1.00 81.69 531 TYR A C 1
ATOM 4280 O O . TYR A 1 531 ? -20.668 49.832 -3.755 1.00 81.69 531 TYR A O 1
ATOM 4288 N N . GLN A 1 532 ? -19.145 49.243 -2.224 1.00 81.81 532 GLN A N 1
ATOM 4289 C CA . GLN A 1 532 ? -20.030 48.312 -1.521 1.00 81.81 532 GLN A CA 1
ATOM 4290 C C . GLN A 1 532 ? -21.240 49.024 -0.903 1.00 81.81 532 GLN A C 1
ATOM 4292 O O . GLN A 1 532 ? -22.355 48.511 -0.994 1.00 81.81 532 GLN A O 1
ATOM 4297 N N . GLN A 1 533 ? -21.053 50.223 -0.341 1.00 85.50 533 GLN A N 1
ATOM 4298 C CA . GLN A 1 533 ? -22.159 51.040 0.167 1.00 85.50 533 GLN A CA 1
ATOM 4299 C C . GLN A 1 533 ? -23.115 51.478 -0.951 1.00 85.50 533 GLN A C 1
ATOM 4301 O O . GLN A 1 533 ? -24.329 51.390 -0.773 1.00 85.50 533 GLN A O 1
ATOM 4306 N N . GLN A 1 534 ? -22.600 51.881 -2.119 1.00 84.94 534 GLN A N 1
ATOM 4307 C CA . GLN A 1 534 ? -23.439 52.211 -3.278 1.00 84.94 534 GLN A CA 1
ATOM 4308 C C . GLN A 1 534 ? -24.219 50.999 -3.796 1.00 84.94 534 GLN A C 1
ATOM 4310 O O . GLN A 1 534 ? -25.406 51.120 -4.091 1.00 84.94 534 GLN A O 1
ATOM 4315 N N . GLN A 1 535 ? -23.590 49.823 -3.868 1.00 87.19 535 GLN A N 1
ATOM 4316 C CA . GLN A 1 535 ? -24.264 48.586 -4.275 1.00 87.19 535 GLN A CA 1
ATOM 4317 C C . GLN A 1 535 ? -25.361 48.190 -3.283 1.00 87.19 535 GLN A C 1
ATOM 4319 O O . GLN A 1 535 ? -26.456 47.814 -3.695 1.00 87.19 535 GLN A O 1
ATOM 4324 N N . GLN A 1 536 ? -25.107 48.330 -1.979 1.00 85.31 536 GLN A N 1
ATOM 4325 C CA . GLN A 1 536 ? -26.129 48.107 -0.960 1.00 85.31 536 GLN A CA 1
ATOM 4326 C C . GLN A 1 536 ? -27.289 49.096 -1.089 1.00 85.31 536 GLN A C 1
ATOM 4328 O O . GLN A 1 536 ? -28.433 48.664 -1.009 1.00 85.31 536 GLN A O 1
ATOM 4333 N N . GLN A 1 537 ? -27.025 50.384 -1.339 1.00 87.50 537 GLN A N 1
ATOM 4334 C CA . GLN A 1 537 ? -28.081 51.376 -1.579 1.00 87.50 537 GLN A CA 1
ATOM 4335 C C . GLN A 1 537 ? -28.919 51.033 -2.813 1.00 87.50 537 GLN A C 1
ATOM 4337 O O . GLN A 1 537 ? -30.142 51.010 -2.718 1.00 87.50 537 GLN A O 1
ATOM 4342 N N . LEU A 1 538 ? -28.280 50.679 -3.931 1.00 89.44 538 LEU A N 1
ATOM 4343 C CA . LEU A 1 538 ? -28.961 50.247 -5.156 1.00 89.44 538 LEU A CA 1
ATOM 4344 C C . LEU A 1 538 ? -29.843 49.017 -4.927 1.00 89.44 538 LEU A C 1
ATOM 4346 O O . LEU A 1 538 ? -30.966 48.949 -5.422 1.00 89.44 538 LEU A O 1
ATOM 4350 N N . LEU A 1 539 ? -29.354 48.045 -4.159 1.00 90.19 539 LEU A N 1
ATOM 4351 C CA . LEU A 1 539 ? -30.103 46.833 -3.845 1.00 90.19 539 LEU A CA 1
ATOM 4352 C C . LEU A 1 539 ? -31.303 47.140 -2.934 1.00 90.19 539 LEU A C 1
ATOM 4354 O O . LEU A 1 539 ? -32.381 46.576 -3.119 1.00 90.19 539 LEU A O 1
ATOM 4358 N N . LEU A 1 540 ? -31.149 48.086 -2.006 1.00 91.50 540 LEU A N 1
ATOM 4359 C CA . LEU A 1 540 ? -32.222 48.570 -1.135 1.00 91.50 540 LEU A CA 1
ATOM 4360 C C . LEU A 1 540 ? -33.284 49.354 -1.924 1.00 91.50 540 LEU A C 1
ATOM 4362 O O . LEU A 1 540 ? -34.478 49.152 -1.712 1.00 91.50 540 LEU A O 1
ATOM 4366 N N . GLU A 1 541 ? -32.871 50.182 -2.886 1.00 89.50 541 GLU A N 1
ATOM 4367 C CA . GLU A 1 541 ? -33.772 50.879 -3.812 1.00 89.50 541 GLU A CA 1
ATOM 4368 C C . GLU A 1 541 ? -34.542 49.899 -4.706 1.00 89.50 541 GLU A C 1
ATOM 4370 O O . GLU A 1 541 ? -35.751 50.053 -4.889 1.00 89.50 541 GLU A O 1
ATOM 4375 N N . GLN A 1 542 ? -33.885 48.849 -5.211 1.00 87.75 542 GLN A N 1
ATOM 4376 C CA . GLN A 1 542 ? -34.546 47.792 -5.983 1.00 87.75 542 GLN A CA 1
ATOM 4377 C C . GLN A 1 542 ? -35.575 47.027 -5.145 1.00 87.75 542 GLN A C 1
ATOM 4379 O O . GLN A 1 542 ? -36.677 46.760 -5.625 1.00 87.75 542 GLN A O 1
ATOM 4384 N N . GLN A 1 543 ? -35.255 46.712 -3.887 1.00 88.38 543 GLN A N 1
ATOM 4385 C CA . GLN A 1 543 ? -36.202 46.086 -2.962 1.00 88.38 543 GLN A CA 1
ATOM 4386 C C . GLN A 1 543 ? -37.398 47.002 -2.664 1.00 88.38 543 GLN A C 1
ATOM 4388 O O . GLN A 1 543 ? -38.537 46.533 -2.649 1.00 88.38 543 GLN A O 1
ATOM 4393 N N . TYR A 1 544 ? -37.171 48.308 -2.493 1.00 87.25 544 TYR A N 1
ATOM 4394 C CA . TYR A 1 544 ? -38.243 49.282 -2.271 1.00 87.25 544 TYR A CA 1
ATOM 4395 C C . TYR A 1 544 ? -39.146 49.436 -3.504 1.00 87.25 544 TYR A C 1
ATOM 4397 O O . TYR A 1 544 ? -40.370 49.471 -3.383 1.00 87.25 544 TYR A O 1
ATOM 4405 N N . ALA A 1 545 ? -38.561 49.452 -4.705 1.00 84.56 545 ALA A N 1
ATOM 4406 C CA . ALA A 1 545 ? -39.306 49.482 -5.961 1.00 84.56 545 ALA A CA 1
ATOM 4407 C C . ALA A 1 545 ? -40.156 48.215 -6.165 1.00 84.56 545 ALA A C 1
ATOM 4409 O O . ALA A 1 545 ? -41.293 48.312 -6.621 1.00 84.56 545 ALA A O 1
ATOM 4410 N N . GLN A 1 546 ? -39.648 47.037 -5.783 1.00 81.25 546 GLN A N 1
ATOM 4411 C CA . GLN A 1 546 ? -40.415 45.785 -5.825 1.00 81.25 546 GLN A CA 1
ATOM 4412 C C . GLN A 1 546 ? -41.577 45.777 -4.820 1.00 81.25 546 GLN A C 1
ATOM 4414 O O . GLN A 1 546 ? -42.653 45.288 -5.153 1.00 81.25 546 GLN A O 1
ATOM 4419 N N . GLN A 1 547 ? -41.396 46.355 -3.627 1.00 80.75 547 GLN A N 1
ATOM 4420 C CA . GLN A 1 547 ? -42.472 46.491 -2.636 1.00 80.75 547 GLN A CA 1
ATOM 4421 C C . GLN A 1 547 ? -43.562 47.485 -3.054 1.00 80.75 547 GLN A C 1
ATOM 4423 O O . GLN A 1 547 ? -44.704 47.302 -2.664 1.00 80.75 547 GLN A O 1
ATOM 4428 N N . GLN A 1 548 ? -43.246 48.516 -3.846 1.00 79.31 548 GLN A N 1
ATOM 4429 C CA . GLN A 1 548 ? -44.253 49.441 -4.393 1.00 79.31 548 GLN A CA 1
ATOM 4430 C C . GLN A 1 548 ? -45.056 48.854 -5.565 1.00 79.31 548 GLN A C 1
ATOM 4432 O O . GLN A 1 548 ? -46.098 49.400 -5.925 1.00 79.31 548 GLN A O 1
ATOM 4437 N N . GLN A 1 549 ? -44.552 47.791 -6.198 1.00 74.06 549 GLN A N 1
ATOM 4438 C CA . GLN A 1 549 ? -45.233 47.088 -7.291 1.00 74.06 549 GLN A CA 1
ATOM 4439 C C . GLN A 1 549 ? -46.156 45.956 -6.805 1.00 74.06 549 GLN A C 1
ATOM 4441 O O . GLN A 1 549 ? -46.973 45.479 -7.595 1.00 74.06 549 GLN A O 1
ATOM 4446 N N . GLN A 1 550 ? -46.021 45.530 -5.544 1.00 64.56 550 GLN A N 1
ATOM 4447 C CA . GLN A 1 550 ? -46.945 44.626 -4.843 1.00 64.56 550 GLN A CA 1
ATOM 4448 C C . GLN A 1 550 ? -48.043 45.427 -4.146 1.00 64.56 550 GLN A C 1
ATOM 4450 O O . GLN A 1 550 ? -49.186 44.916 -4.111 1.00 64.56 550 GLN A O 1
#

Mean predicted aligned error: 15.03 Å

Sequence (550 aa):
MCVDCIRNEVDITDGIAKHGILNWCRNCERYLNHNGQNWLVAELESRELLTLCLKKIRGLGKVRVQDAGFIWTEPHSRRIKVKVVIEKDFNGAIVRHAFVIEFVVQSLQCPQCQRRMANDNWKAIVQVRQRVDHKKTFYFLEQLILKHKAHSFTINIKERPDGLDFYYSSKSDAMKMVDFLNAVAPVTYKTSERLISTDLQSNTSNYKFTYSVDVVPICKNDLVCLPKQLARQLGNIDQLLICYRVGNSVHLIDPRTLQVTEISVHLFNRHPFRALSSQKHLVEYTILEIEPTGVTNGKFAMAEFTAARTRDFGKNDIVFQGRTHLGNVLKTGDTCLGFDIGYLNFNDENANEYPTDRLPDVALIKKTYPERIRSRKNRTWRLQTLNKESEGISKRDEEKAVADFEGFLEDLEEDRELRANINLYRDPNVDLQAAQLAEIERRQYLEQEGEEDPSVGLEELLEDMSINDAGPDAEDAAAELDPAQAALLEQQHQANLAQLQQIAAHFGLPIDHPDVHAHLAAFQQEQLLLYQQQQQQLLLEQQYAQQQQQ

Radius of gyration: 36.96 Å; Cα contacts (8 Å, |Δi|>4): 821; chains: 1; bounding box: 105×90×94 Å

Organism: Capsaspora owczarzaki (strain ATCC 30864) (NCBI:txid595528)

pLDDT: mean 83.61, std 11.81, range [30.98, 97.25]

Foldseek 3Di:
DDPVVCQVPDDPCPFKAQEAEWEAAPPQRWIQALVRPDTHRDDPQGPVVQVRVCVNIPPSVVWDWDDKGWDDDDPVVQKTKMKTWTWDDDPNDIDIDIDIHIYHYDYDHDPQVVCVVVVVNAQEKEAEFAPEPFCLVVVLVQLLCVVVVLLVQFPAWADDVRGIMTGHRDPVSSVSSVVVCLQWFQKDKDKDKDWDDADPVVRDTRIRMYIYIYGQNDDAQFWFFFAQVLCVVQVVHHRTWTFHDTTSWTWTADQAPRDIGTHHSVNCVVGPTHGQDDPVQWFKKAWADWAFPPDDDVQWTKIKTKIDGPVCVPPDPDIFIDIGRCRVPDDHGFMFIKHQPLPDDGPDPSVVPDDPVPDGRIYTGGTDDDVVLVPLPDDQWDADGDDYDYDDDDPVVVVSNVVSVSVSVVCCLQDPVSLVSGAIAGDPVDDPVVVVVVVVVVCVVCVVVVHDRSGDDPVRHDYPPPPPPDDPPVVCVVVPDDPVVVVVVVVVVVVLVVQLVVLCVVVVHDSPDVVSVVVSVVVVVVVVVVVVVVVVVVVVVVVVVVVVVD

Solvent-accessible surface area (backbone atoms only — not comparable to full-atom values): 31588 Å² total; per-residue (Å²): 133,54,74,71,54,47,66,72,72,54,72,84,61,72,78,48,61,51,64,48,78,41,41,32,16,85,90,72,57,23,34,54,38,76,84,74,79,51,69,43,81,47,57,87,95,31,73,62,41,50,53,46,54,59,69,56,40,55,57,51,89,80,45,49,74,79,48,73,46,75,45,93,54,62,83,88,69,41,45,48,36,36,39,38,32,37,40,48,79,53,97,90,43,81,47,75,52,76,51,68,31,43,29,41,56,42,84,43,81,45,73,68,59,53,30,54,74,67,73,57,66,58,32,16,36,39,36,41,36,39,79,57,99,64,57,46,68,54,57,53,50,49,38,43,35,59,72,68,52,66,60,74,72,48,78,48,38,36,51,49,91,56,39,41,35,41,30,13,66,42,61,69,62,44,47,53,46,52,54,51,45,50,65,55,33,34,53,48,74,47,80,47,76,43,81,76,50,74,40,80,88,76,72,46,72,47,59,37,38,40,35,44,32,42,39,63,56,66,56,66,63,17,36,33,43,45,50,72,72,56,18,50,72,66,76,61,44,73,39,64,29,35,24,76,42,72,37,42,35,43,31,33,32,28,43,80,77,61,50,71,48,78,43,45,52,74,58,39,70,76,60,73,72,58,57,73,42,56,68,88,65,53,41,58,29,31,28,66,41,69,48,68,73,77,54,69,55,90,87,33,20,35,13,41,38,35,31,29,45,54,90,40,60,94,80,53,91,68,71,48,72,45,50,26,40,53,39,74,76,62,53,63,72,37,41,28,31,21,42,56,48,73,78,54,84,71,94,43,72,53,61,68,71,46,62,72,94,74,59,63,51,55,47,72,74,46,79,49,78,61,66,88,75,59,56,84,85,70,67,63,53,42,73,84,75,81,85,60,50,74,71,84,78,52,70,70,58,51,54,51,47,52,52,35,48,51,56,40,55,51,48,42,35,63,31,66,76,60,37,76,69,45,75,43,26,52,37,87,89,52,60,66,67,62,53,52,49,54,50,52,55,49,48,57,53,31,57,74,73,73,45,83,80,50,66,81,58,78,88,70,44,38,77,79,80,74,74,67,89,60,68,102,57,88,74,62,84,65,76,86,59,60,73,69,57,53,54,48,51,52,52,52,51,52,51,52,52,53,49,45,51,52,52,16,63,74,71,74,46,66,69,88,37,69,69,50,53,52,52,50,51,53,52,51,49,52,51,51,52,53,51,52,51,50,52,50,49,53,52,51,50,51,52,52,55,54,60,73,73,106

InterPro domains:
  IPR007064 Nmd3, N-terminal [PF04981] (1-214)
  IPR039768 Ribosomal export protein Nmd3 [PTHR12746] (1-475)
  IPR048898 60S ribosomal export protein NMD3, OB-fold domain [PF21192] (282-367)
  IPR048899 60S ribosomal export protein NMD3, SH3 domain [PF21193] (218-264)

Nearest PDB structures (foldseek):
  6rzz-assembly1_w  TM=7.928E-01  e=3.324E-47  Saccharomyces cerevisiae
  6n8l-assembly1_v  TM=9.279E-01  e=2.459E-42  Saccharomyces cerevisiae S288C
  5t62-assembly1_V  TM=9.114E-01  e=3.263E-42  Saccharomyces cerevisiae S288C
  6n8o-assembly1_V  TM=7.624E-01  e=5.857E-44  Saccharomyces cerevisiae S288C
  5h4p-assembly1_w  TM=9.583E-01  e=2.369E-32  Saccharomyces cerevisiae S288C